Protein AF-A0A812V8E9-F1 (afdb_monomer_lite)

Structure (mmCIF, N/CA/C/O backbone):
data_AF-A0A812V8E9-F1
#
_entry.id   AF-A0A812V8E9-F1
#
loop_
_atom_site.group_PDB
_atom_site.id
_atom_site.type_symbol
_atom_site.label_atom_id
_atom_site.label_alt_id
_atom_site.label_comp_id
_atom_site.label_asym_id
_atom_site.label_entity_id
_atom_site.label_seq_id
_atom_site.pdbx_PDB_ins_code
_atom_site.Cartn_x
_atom_site.Cartn_y
_atom_site.Cartn_z
_atom_site.occupancy
_atom_site.B_iso_or_equiv
_atom_site.auth_seq_id
_atom_site.auth_comp_id
_atom_site.auth_asym_id
_atom_site.auth_atom_id
_atom_site.pdbx_PDB_model_num
ATOM 1 N N . MET A 1 1 ? -27.618 8.546 18.108 1.00 63.34 1 MET A N 1
ATOM 2 C CA . MET A 1 1 ? -27.050 9.591 17.229 1.00 63.34 1 MET A CA 1
ATOM 3 C C . MET A 1 1 ? -26.218 8.910 16.150 1.00 63.34 1 MET A C 1
ATOM 5 O O . MET A 1 1 ? -25.397 8.075 16.500 1.00 63.34 1 MET A O 1
ATOM 9 N N . ASP A 1 2 ? -26.454 9.191 14.865 1.00 83.31 2 ASP A N 1
ATOM 10 C CA . ASP A 1 2 ? -25.674 8.595 13.764 1.00 83.31 2 ASP A CA 1
ATOM 11 C C . ASP A 1 2 ? -24.481 9.505 13.424 1.00 83.31 2 ASP A C 1
ATOM 13 O O . ASP A 1 2 ? -24.591 10.421 12.607 1.00 83.31 2 ASP A O 1
ATOM 17 N N . VAL A 1 3 ? -23.355 9.278 14.112 1.00 84.81 3 VAL A N 1
ATOM 18 C CA . VAL A 1 3 ? -22.110 10.052 13.945 1.00 84.81 3 VAL A CA 1
ATOM 19 C C . VAL A 1 3 ? -21.632 10.001 12.493 1.00 84.81 3 VAL A C 1
ATOM 21 O O . VAL A 1 3 ? -21.230 11.023 11.949 1.00 84.81 3 VAL A O 1
ATOM 24 N N . ALA A 1 4 ? -21.736 8.847 11.828 1.00 86.62 4 ALA A N 1
ATOM 25 C CA . ALA A 1 4 ? -21.280 8.679 10.451 1.00 86.62 4 ALA A CA 1
ATOM 26 C C . ALA A 1 4 ? -22.070 9.561 9.471 1.00 86.62 4 ALA A C 1
ATOM 28 O O . ALA A 1 4 ? -21.482 10.211 8.605 1.00 86.62 4 ALA A O 1
ATOM 29 N N . ARG A 1 5 ? -23.401 9.643 9.623 1.00 89.25 5 ARG A N 1
ATOM 30 C CA . ARG A 1 5 ? -24.216 10.579 8.827 1.00 89.25 5 ARG A CA 1
ATOM 31 C C . ARG A 1 5 ? -23.863 12.032 9.105 1.00 89.25 5 ARG A C 1
ATOM 33 O O . ARG A 1 5 ? -23.866 12.823 8.165 1.00 89.25 5 ARG A O 1
ATOM 40 N N . LEU A 1 6 ? -23.592 12.383 10.362 1.00 88.62 6 LEU A N 1
ATOM 41 C CA . LEU A 1 6 ? -23.233 13.751 10.721 1.00 88.62 6 LEU A CA 1
ATOM 42 C C . LEU A 1 6 ? -21.882 14.142 10.120 1.00 88.62 6 LEU A C 1
ATOM 44 O O . LEU A 1 6 ? -21.812 15.174 9.465 1.00 88.62 6 LEU A O 1
ATOM 48 N N . VAL A 1 7 ? -20.870 13.275 10.231 1.00 88.69 7 VAL A N 1
ATOM 49 C CA . VAL A 1 7 ? -19.548 13.458 9.610 1.00 88.69 7 VAL A CA 1
ATOM 50 C C . VAL A 1 7 ? -19.675 13.712 8.106 1.00 88.69 7 VAL A C 1
ATOM 52 O O . VAL A 1 7 ? -19.060 14.636 7.591 1.00 88.69 7 VAL A O 1
ATOM 55 N N . ARG A 1 8 ? -20.530 12.959 7.399 1.00 89.88 8 ARG A N 1
ATOM 56 C CA . ARG A 1 8 ? -20.743 13.143 5.949 1.00 89.88 8 ARG A CA 1
ATOM 57 C C . ARG A 1 8 ? -21.453 14.439 5.580 1.00 89.88 8 ARG A C 1
ATOM 59 O O . ARG A 1 8 ? -21.214 14.964 4.500 1.00 89.88 8 ARG A O 1
ATOM 66 N N . ARG A 1 9 ? -22.407 14.883 6.402 1.00 91.94 9 ARG A N 1
ATOM 67 C CA . ARG A 1 9 ? -23.291 16.014 6.071 1.00 91.94 9 ARG A CA 1
ATOM 68 C C . ARG A 1 9 ? -22.755 17.353 6.551 1.00 91.94 9 ARG A C 1
ATOM 70 O O . ARG A 1 9 ? -22.964 18.348 5.872 1.00 91.94 9 ARG A O 1
ATOM 77 N N . SER A 1 10 ? -22.144 17.377 7.730 1.00 90.88 10 SER A N 1
ATOM 78 C CA . SER A 1 10 ? -21.613 18.583 8.357 1.00 90.88 10 SER A CA 1
ATOM 79 C C . SER A 1 10 ? -20.397 18.214 9.214 1.00 90.88 10 SER A C 1
ATOM 81 O O . SER A 1 10 ? -20.550 17.969 10.416 1.00 90.88 10 SER A O 1
ATOM 83 N N . PRO A 1 11 ? -19.198 18.115 8.610 1.00 88.94 11 PRO A N 1
ATOM 84 C CA . PRO A 1 11 ? -17.994 17.680 9.314 1.00 88.94 11 PRO A CA 1
ATOM 85 C C . PRO A 1 11 ? -17.648 18.598 10.496 1.00 88.94 11 PRO A C 1
ATOM 87 O O . PRO A 1 11 ? -17.374 18.108 11.588 1.00 88.94 11 PRO A O 1
ATOM 90 N N . GLU A 1 12 ? -17.773 19.916 10.332 1.00 88.38 12 GLU A N 1
ATOM 91 C CA . GLU A 1 12 ? -17.529 20.892 11.404 1.00 88.38 12 GLU A CA 1
ATOM 92 C C . GLU A 1 12 ? -18.493 20.705 12.583 1.00 88.38 12 GLU A C 1
ATOM 94 O O . GLU A 1 12 ? -18.075 20.644 13.739 1.00 88.38 12 GLU A O 1
ATOM 99 N N . SER A 1 13 ? -19.791 20.527 12.304 1.00 87.31 13 SER A N 1
ATOM 100 C CA . SER A 1 13 ? -20.772 20.246 13.357 1.00 87.31 13 SER A CA 1
ATOM 101 C C . SER A 1 13 ? -20.534 18.888 14.013 1.00 87.31 13 SER A C 1
ATOM 103 O O . SER A 1 13 ? -20.817 18.736 15.197 1.00 87.31 13 SER A O 1
ATOM 105 N N . ALA A 1 14 ? -20.025 17.900 13.270 1.00 85.50 14 ALA A N 1
ATOM 106 C CA . ALA A 1 14 ? -19.661 16.602 13.824 1.00 85.50 14 ALA A CA 1
ATOM 107 C C . ALA A 1 14 ? -18.515 16.731 14.829 1.00 85.50 14 ALA A C 1
ATOM 109 O O . ALA A 1 14 ? -18.625 16.181 15.920 1.00 85.50 14 ALA A O 1
ATOM 110 N N . VAL A 1 15 ? -17.470 17.492 14.492 1.00 85.12 15 VAL A N 1
ATOM 111 C CA . VAL A 1 15 ? -16.346 17.786 15.396 1.00 85.12 15 VAL A CA 1
ATOM 112 C C . VAL A 1 15 ? -16.842 18.501 16.635 1.00 85.12 15 VAL A C 1
ATOM 114 O O . VAL A 1 15 ? -16.648 17.995 17.734 1.00 85.12 15 VAL A O 1
ATOM 117 N N . MET A 1 16 ? -17.568 19.610 16.465 1.00 84.25 16 MET A N 1
ATOM 118 C CA . MET A 1 16 ? -18.100 20.361 17.600 1.00 84.25 16 MET A CA 1
ATOM 119 C C . MET A 1 16 ? -18.972 19.485 18.494 1.00 84.25 16 MET A C 1
ATOM 121 O O . MET A 1 16 ? -18.850 19.555 19.707 1.00 84.25 16 MET A O 1
ATOM 125 N N . LEU A 1 17 ? -19.834 18.643 17.923 1.00 82.88 17 LEU A N 1
ATOM 126 C CA . LEU A 1 17 ? -20.728 17.798 18.704 1.00 82.88 17 LEU A CA 1
ATOM 127 C C . LEU A 1 17 ? -19.991 16.651 19.403 1.00 82.88 17 LEU A C 1
ATOM 129 O O . LEU A 1 17 ? -20.323 16.346 20.542 1.00 82.88 17 LEU A O 1
ATOM 133 N N . VAL A 1 18 ? -19.006 16.023 18.754 1.00 80.69 18 VAL A N 1
ATOM 134 C CA . VAL A 1 18 ? -18.171 14.978 19.369 1.00 80.69 18 VAL A CA 1
ATOM 135 C C . VAL A 1 18 ? -17.321 15.573 20.490 1.00 80.69 18 VAL A C 1
ATOM 137 O O . VAL A 1 18 ? -17.255 14.997 21.573 1.00 80.69 18 VAL A O 1
ATOM 140 N N . ASP A 1 19 ? -16.741 16.749 20.272 1.00 80.00 19 ASP A N 1
ATOM 141 C CA . ASP A 1 19 ? -15.950 17.451 21.277 1.00 80.00 19 ASP A CA 1
ATOM 142 C C . ASP A 1 19 ? -16.846 17.970 22.419 1.00 80.00 19 ASP A C 1
ATOM 144 O O . ASP A 1 19 ? -16.492 17.836 23.586 1.00 80.00 19 ASP A O 1
ATOM 148 N N . MET A 1 20 ? -18.052 18.477 22.140 1.00 72.62 20 MET A N 1
ATOM 149 C CA . MET A 1 20 ? -19.024 18.879 23.174 1.00 72.62 20 MET A CA 1
ATOM 150 C C . MET A 1 20 ? -19.599 17.691 23.945 1.00 72.62 20 MET A C 1
ATOM 152 O O . MET A 1 20 ? -19.897 17.818 25.131 1.00 72.62 20 MET A O 1
ATOM 156 N N . ALA A 1 21 ? -19.748 16.534 23.297 1.00 67.69 21 ALA A N 1
ATOM 157 C CA . ALA A 1 21 ? -20.174 15.308 23.958 1.00 67.69 21 ALA A CA 1
ATOM 158 C C . ALA A 1 21 ? -19.106 14.787 24.934 1.00 67.69 21 ALA A C 1
ATOM 160 O O . ALA A 1 21 ? -19.424 13.954 25.786 1.00 67.69 21 ALA A O 1
ATOM 161 N N . THR A 1 22 ? -17.859 15.276 24.859 1.00 63.03 22 THR A N 1
ATOM 162 C CA . THR A 1 22 ? -16.827 14.999 25.868 1.00 63.03 22 THR A CA 1
ATOM 163 C C . THR A 1 22 ? -17.084 15.809 27.137 1.00 63.03 22 THR A C 1
ATOM 165 O O . THR A 1 22 ? -16.522 16.877 27.385 1.00 63.03 22 THR A O 1
ATOM 168 N N . VAL A 1 23 ? -17.982 15.292 27.972 1.00 55.22 23 VAL A N 1
ATOM 169 C CA . VAL A 1 23 ? -18.299 15.887 29.270 1.00 55.22 23 VAL A CA 1
ATOM 170 C C . VAL A 1 23 ? -17.230 15.479 30.295 1.00 55.22 23 VAL A C 1
ATOM 172 O O . VAL A 1 23 ? -16.597 14.422 30.198 1.00 55.22 23 VAL A O 1
ATOM 175 N N . LYS A 1 24 ? -16.999 16.329 31.303 1.00 48.50 24 LYS A N 1
ATOM 176 C CA . LYS A 1 24 ? -16.301 15.909 32.526 1.00 48.50 24 LYS A CA 1
ATOM 177 C C . LYS A 1 24 ? -17.109 14.751 33.121 1.00 48.50 24 LYS A C 1
ATOM 179 O O . LYS A 1 24 ? -18.321 14.893 33.259 1.00 48.50 24 LYS A O 1
ATOM 184 N N . ALA A 1 25 ? -16.478 13.617 33.418 1.00 44.97 25 ALA A N 1
ATOM 185 C CA . ALA A 1 25 ? -17.204 12.475 33.967 1.00 44.97 25 ALA A CA 1
ATOM 186 C C . ALA A 1 25 ? -17.942 12.906 35.247 1.00 44.97 25 ALA A C 1
ATOM 188 O O . ALA A 1 25 ? -17.317 13.404 36.183 1.00 44.97 25 ALA A O 1
ATOM 189 N N . VAL A 1 26 ? -19.265 12.748 35.265 1.00 39.19 26 VAL A N 1
ATOM 190 C CA . VAL A 1 26 ? -20.083 12.841 36.477 1.00 39.19 26 VAL A CA 1
ATOM 191 C C . VAL A 1 26 ? -20.577 11.428 36.713 1.00 39.19 26 VAL A C 1
ATOM 193 O O . VAL A 1 26 ? -21.460 10.971 35.993 1.00 39.19 26 VAL A O 1
ATOM 196 N N . ALA A 1 27 ? -19.962 10.704 37.644 1.00 42.22 27 ALA A N 1
ATOM 197 C CA . ALA A 1 27 ? -20.507 9.413 38.031 1.00 42.22 27 ALA A CA 1
ATOM 198 C C . ALA A 1 27 ? -21.563 9.623 39.110 1.00 42.22 27 ALA A C 1
ATOM 200 O O . ALA A 1 27 ? -21.378 10.403 40.045 1.00 42.22 27 ALA A O 1
ATOM 201 N N . THR A 1 28 ? -22.683 8.942 38.935 1.00 37.81 28 THR A N 1
ATOM 202 C CA . THR A 1 28 ? -23.838 8.992 39.829 1.00 37.81 28 THR A CA 1
ATOM 203 C C . THR A 1 28 ? -23.877 7.823 40.806 1.00 37.81 28 THR A C 1
ATOM 205 O O . THR A 1 28 ? -24.703 7.851 41.712 1.00 37.81 28 THR A O 1
ATOM 208 N N . ASP A 1 29 ? -22.995 6.831 40.644 1.00 40.88 29 ASP A N 1
ATOM 209 C CA . ASP A 1 29 ? -22.978 5.605 41.439 1.00 40.88 29 ASP A CA 1
ATOM 210 C C . ASP A 1 29 ? -21.605 5.398 42.098 1.00 40.88 29 ASP A C 1
ATOM 212 O O . ASP A 1 29 ? -20.572 5.358 41.426 1.00 40.88 29 ASP A O 1
ATOM 216 N N . ALA A 1 30 ? -21.594 5.360 43.430 1.00 36.62 30 ALA A N 1
ATOM 217 C CA . ALA A 1 30 ? -20.398 5.518 44.261 1.00 36.62 30 ALA A CA 1
ATOM 218 C C . ALA A 1 30 ? -19.662 4.201 44.556 1.00 36.62 30 ALA A C 1
ATOM 220 O O . ALA A 1 30 ? -18.592 4.228 45.160 1.00 36.62 30 ALA A O 1
ATOM 221 N N . GLU A 1 31 ? -20.218 3.055 44.159 1.00 41.38 31 GLU A N 1
ATOM 222 C CA . GLU A 1 31 ? -19.746 1.757 44.653 1.00 41.38 31 GLU A CA 1
ATOM 223 C C . GLU A 1 31 ? -18.890 0.955 43.654 1.00 41.38 31 GLU A C 1
ATOM 225 O O . GLU A 1 31 ? -18.261 -0.010 44.080 1.00 41.38 31 GLU A O 1
ATOM 230 N N . TRP A 1 32 ? -18.823 1.315 42.359 1.00 39.91 32 TRP A N 1
ATOM 231 C CA . TRP A 1 32 ? -18.317 0.362 41.348 1.00 39.91 32 TRP A CA 1
ATOM 232 C C . TRP A 1 32 ? -17.122 0.780 40.473 1.00 39.91 32 TRP A C 1
ATOM 234 O O . TRP A 1 32 ? -16.330 -0.104 40.150 1.00 39.91 32 TRP A O 1
ATOM 244 N N . HIS A 1 33 ? -16.876 2.056 40.128 1.00 46.44 33 HIS A N 1
ATOM 245 C CA . HIS A 1 33 ? -15.739 2.390 39.239 1.00 46.44 33 HIS A CA 1
ATOM 246 C C . HIS A 1 33 ? -15.081 3.764 39.491 1.00 46.44 33 HIS A C 1
ATOM 248 O O . HIS A 1 33 ? -15.672 4.796 39.170 1.00 46.44 33 HIS A O 1
ATOM 254 N N . PRO A 1 34 ? -13.819 3.820 39.965 1.00 48.03 34 PRO A N 1
ATOM 255 C CA . PRO A 1 34 ? -13.110 5.076 40.164 1.00 48.03 34 PRO A CA 1
ATOM 256 C C . PRO A 1 34 ? -12.458 5.544 38.861 1.00 48.03 34 PRO A C 1
ATOM 258 O O . PRO A 1 34 ? -11.395 5.069 38.457 1.00 48.03 34 PRO A O 1
ATOM 261 N N . LEU A 1 35 ? -13.078 6.512 38.195 1.00 49.03 35 LEU A N 1
ATOM 262 C CA . LEU A 1 35 ? -12.404 7.277 37.153 1.00 49.03 35 LEU A CA 1
ATOM 263 C C . LEU A 1 35 ? -11.743 8.491 37.808 1.00 49.03 35 LEU A C 1
ATOM 265 O O . LEU A 1 35 ? -12.459 9.345 38.332 1.00 49.03 35 LEU A O 1
ATOM 269 N N . PRO A 1 36 ? -10.401 8.590 37.822 1.00 48.72 36 PRO A N 1
ATOM 270 C CA . PRO A 1 36 ? -9.746 9.747 38.409 1.00 48.72 36 PRO A CA 1
ATOM 271 C C . PRO A 1 36 ? -10.175 11.006 37.657 1.00 48.72 36 PRO A C 1
ATOM 273 O O . PRO A 1 36 ? -10.286 10.994 36.437 1.00 48.72 36 PRO A O 1
ATOM 276 N N . GLN A 1 37 ? -10.447 12.087 38.383 1.00 50.69 37 GLN A N 1
ATOM 277 C CA . GLN A 1 37 ? -10.877 13.355 37.787 1.00 50.69 37 GLN A CA 1
ATOM 278 C C . GLN A 1 37 ? -9.680 14.158 37.251 1.00 50.69 37 GLN A C 1
ATOM 280 O O . GLN A 1 37 ? -9.794 14.897 36.268 1.00 50.69 37 GLN A O 1
ATOM 285 N N . ARG A 1 38 ? -8.526 13.976 37.898 1.00 48.34 38 ARG A N 1
ATOM 286 C CA . ARG A 1 38 ? -7.250 14.605 37.580 1.00 48.34 38 ARG A CA 1
ATOM 287 C C . ARG A 1 38 ? -6.121 13.630 37.893 1.00 48.34 38 ARG A C 1
ATOM 289 O O . ARG A 1 38 ? -6.117 13.017 38.962 1.00 48.34 38 ARG A O 1
ATOM 296 N N . VAL A 1 39 ? -5.175 13.498 36.971 1.00 54.28 39 VAL A N 1
ATOM 297 C CA . VAL A 1 39 ? -3.925 12.765 37.199 1.00 54.28 39 VAL A CA 1
ATOM 298 C C . VAL A 1 39 ? -2.798 13.780 37.176 1.00 54.28 39 VAL A C 1
ATOM 300 O O . VAL A 1 39 ? -2.614 14.473 36.177 1.00 54.28 39 VAL A O 1
ATOM 303 N N . SER A 1 40 ? -2.076 13.888 38.287 1.00 49.56 40 SER A N 1
ATOM 304 C CA . SER A 1 40 ? -0.909 14.756 38.391 1.00 49.56 40 SER A CA 1
ATOM 305 C C . SER A 1 40 ? 0.355 13.904 38.434 1.00 49.56 40 SER A C 1
ATOM 307 O O . SER A 1 40 ? 0.480 12.961 39.221 1.00 49.56 40 SER A O 1
ATOM 309 N N . PHE A 1 41 ? 1.290 14.209 37.542 1.00 50.16 41 PHE A N 1
ATOM 310 C CA . PHE A 1 41 ? 2.558 13.498 37.442 1.00 50.16 41 PHE A CA 1
ATOM 311 C C . PHE A 1 41 ? 3.631 14.294 38.185 1.00 50.16 41 PHE A C 1
ATOM 313 O O . PHE A 1 41 ? 4.013 15.387 37.759 1.00 50.16 41 PHE A O 1
ATOM 320 N N . GLN A 1 42 ? 4.120 13.757 39.308 1.00 49.69 42 GLN A N 1
ATOM 321 C CA . GLN A 1 42 ? 5.237 14.351 40.043 1.00 49.69 42 GLN A CA 1
ATOM 322 C C . GLN A 1 42 ? 6.519 13.541 39.848 1.00 49.69 42 GLN A C 1
ATOM 324 O O . GLN A 1 42 ? 6.593 12.351 40.168 1.00 49.69 42 GLN A O 1
ATOM 329 N N . GLN A 1 43 ? 7.559 14.219 39.362 1.00 45.19 43 GLN A N 1
ATOM 330 C CA . GLN A 1 43 ? 8.912 13.682 39.281 1.00 45.19 43 GLN A CA 1
ATOM 331 C C . GLN A 1 43 ? 9.637 13.961 40.606 1.00 45.19 43 GLN A C 1
ATOM 333 O O . GLN A 1 43 ? 9.932 15.111 40.936 1.00 45.19 43 GLN A O 1
ATOM 338 N N . ARG A 1 44 ? 9.922 12.921 41.400 1.00 45.97 44 ARG A N 1
ATOM 339 C CA . ARG A 1 44 ? 10.773 13.062 42.593 1.00 45.97 44 ARG A CA 1
ATOM 340 C C . ARG A 1 44 ? 12.242 13.055 42.172 1.00 45.97 44 ARG A C 1
ATOM 342 O O . ARG A 1 44 ? 12.706 12.099 41.565 1.00 45.97 44 ARG A O 1
ATOM 349 N N . TRP A 1 45 ? 12.985 14.091 42.561 1.00 48.91 45 TRP A N 1
ATOM 350 C CA . TRP A 1 45 ? 14.383 14.324 42.165 1.00 48.91 45 TRP A CA 1
ATOM 351 C C . TRP A 1 45 ? 15.395 13.221 42.536 1.00 48.91 45 TRP A C 1
ATOM 353 O O . TRP A 1 45 ? 16.503 13.244 42.017 1.00 48.91 45 TRP A O 1
ATOM 363 N N . ASN A 1 46 ? 15.038 12.235 43.371 1.00 46.69 46 ASN A N 1
ATOM 364 C CA . ASN A 1 46 ? 16.003 11.260 43.903 1.00 46.69 46 ASN A CA 1
ATOM 365 C C . ASN A 1 46 ? 15.780 9.793 43.479 1.00 46.69 46 ASN A C 1
ATOM 367 O O . ASN A 1 46 ? 16.496 8.918 43.961 1.00 46.69 46 ASN A O 1
ATOM 371 N N . SER A 1 47 ? 14.840 9.483 42.581 1.00 43.00 47 SER A N 1
ATOM 372 C CA . SER A 1 47 ? 14.641 8.107 42.090 1.00 43.00 47 SER A CA 1
ATOM 373 C C . SER A 1 47 ? 13.822 8.075 40.799 1.00 43.00 47 SER A C 1
ATOM 375 O O . SER A 1 47 ? 12.899 8.868 40.651 1.00 43.00 47 SER A O 1
ATOM 377 N N . VAL A 1 48 ? 14.108 7.118 39.908 1.00 46.41 48 VAL A N 1
ATOM 378 C CA . VAL A 1 48 ? 13.421 6.827 38.623 1.00 46.41 48 VAL A CA 1
ATOM 379 C C . VAL A 1 48 ? 11.987 6.288 38.835 1.00 46.41 48 VAL A C 1
ATOM 381 O O . VAL A 1 48 ? 11.563 5.320 38.220 1.00 46.41 48 VAL A O 1
ATOM 384 N N . GLN A 1 49 ? 11.236 6.858 39.774 1.00 42.59 49 GLN A N 1
ATOM 385 C CA . GLN A 1 49 ? 9.850 6.502 40.062 1.00 42.59 49 GLN A CA 1
ATOM 386 C C . GLN A 1 49 ? 8.996 7.764 39.959 1.00 42.59 49 GLN A C 1
ATOM 388 O O . GLN A 1 49 ? 9.100 8.668 40.790 1.00 42.59 49 GLN A O 1
ATOM 393 N N . SER A 1 50 ? 8.141 7.828 38.935 1.00 43.59 50 SER A N 1
ATOM 394 C CA . SER A 1 50 ? 7.030 8.780 38.913 1.00 43.59 50 SER A CA 1
ATOM 395 C C . SER A 1 50 ? 5.971 8.314 39.895 1.00 43.59 50 SER A C 1
ATOM 397 O O . SER A 1 50 ? 5.512 7.172 39.815 1.00 43.59 50 SER A O 1
ATOM 399 N N . ILE A 1 51 ? 5.537 9.208 40.772 1.00 46.53 51 ILE A N 1
ATOM 400 C CA . ILE A 1 51 ? 4.335 8.986 41.568 1.00 46.53 51 ILE A CA 1
ATOM 401 C C . ILE A 1 51 ? 3.192 9.633 40.785 1.00 46.53 51 ILE A C 1
ATOM 403 O O . ILE A 1 51 ? 3.246 10.826 40.478 1.00 46.53 51 ILE A O 1
ATOM 407 N N . SER A 1 52 ? 2.193 8.832 40.411 1.00 44.84 52 SER A N 1
ATOM 408 C CA . SER A 1 52 ? 0.929 9.351 39.883 1.00 44.84 52 SER A CA 1
ATOM 409 C C . SER A 1 52 ? 0.062 9.707 41.082 1.00 44.84 52 SER A C 1
ATOM 411 O O . SER A 1 52 ? -0.299 8.827 41.860 1.00 44.84 52 SER A O 1
ATOM 413 N N . LEU A 1 53 ? -0.210 10.994 41.275 1.00 46.66 53 LEU A N 1
ATOM 414 C CA . LEU A 1 53 ? -1.074 11.477 42.345 1.00 46.66 53 LEU A CA 1
ATOM 415 C C . LEU A 1 53 ? -2.466 11.719 41.763 1.00 46.66 53 LEU A C 1
ATOM 417 O O . LEU A 1 53 ? -2.632 12.499 40.819 1.00 46.66 53 LEU A O 1
ATOM 421 N N . TYR A 1 54 ? -3.452 11.035 42.332 1.00 49.53 54 TYR A N 1
ATOM 422 C CA . TYR A 1 54 ? -4.853 11.151 41.953 1.00 49.53 54 TYR A CA 1
ATOM 423 C C . TYR A 1 54 ? -5.547 12.109 42.916 1.00 49.53 54 TYR A C 1
ATOM 425 O O . TYR A 1 54 ? -5.499 11.915 44.128 1.00 49.53 54 TYR A O 1
ATOM 433 N N . GLU A 1 55 ? -6.192 13.146 42.387 1.00 44.69 55 GLU A N 1
ATOM 434 C CA . GLU A 1 55 ? -7.098 13.966 43.192 1.00 44.69 55 GLU A CA 1
ATOM 435 C C . GLU A 1 55 ? -8.455 13.252 43.227 1.00 44.69 55 GLU A C 1
ATOM 437 O O . GLU A 1 55 ? -9.188 13.224 42.234 1.00 44.69 55 GLU A O 1
ATOM 442 N N . THR A 1 56 ? -8.751 12.595 44.350 1.00 44.72 56 THR A N 1
ATOM 443 C CA . THR A 1 56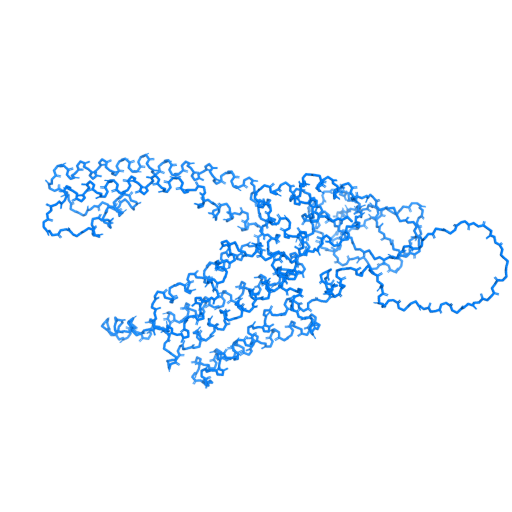 ? -10.046 11.955 44.602 1.00 44.72 56 THR A CA 1
ATOM 444 C C . THR A 1 56 ? -11.088 13.018 44.927 1.00 44.72 56 THR A C 1
ATOM 446 O O . THR A 1 56 ? -10.874 13.876 45.786 1.00 44.72 56 THR A O 1
ATOM 449 N N . ASP A 1 57 ? -12.224 12.965 44.239 1.00 37.69 57 ASP A N 1
ATOM 450 C CA . ASP A 1 57 ? -13.333 13.888 44.457 1.00 37.69 57 ASP A CA 1
ATOM 451 C C . ASP A 1 57 ? -13.943 13.664 45.861 1.00 37.69 57 ASP A C 1
ATOM 453 O O . ASP A 1 57 ? -14.017 12.538 46.353 1.00 37.69 57 ASP A O 1
ATOM 457 N N . LYS A 1 58 ? -14.374 14.736 46.537 1.00 39.97 58 LYS A N 1
ATOM 458 C CA . LYS A 1 58 ? -14.757 14.732 47.969 1.00 39.97 58 LYS A CA 1
ATOM 459 C C . LYS A 1 58 ? -16.011 13.906 48.289 1.00 39.97 58 LYS A C 1
ATOM 461 O O . LYS A 1 58 ? -16.346 13.741 49.458 1.00 39.97 58 LYS A O 1
ATOM 466 N N . TYR A 1 59 ? -16.701 13.417 47.264 1.00 37.53 59 TYR A N 1
ATOM 467 C CA . TYR A 1 59 ? -17.931 12.626 47.361 1.00 37.53 59 TYR A CA 1
ATOM 468 C C . TYR A 1 59 ? -17.716 11.125 47.138 1.00 37.53 59 TYR A C 1
ATOM 470 O O . TYR A 1 59 ? -18.684 10.380 47.022 1.00 37.53 59 TYR A O 1
ATOM 478 N N . TRP A 1 60 ? -16.461 10.686 47.069 1.00 39.28 60 TRP A N 1
ATOM 479 C CA . TRP A 1 60 ? -16.094 9.333 46.677 1.00 39.28 60 TRP A CA 1
ATOM 480 C C . TRP A 1 60 ? -15.285 8.662 47.783 1.00 39.28 60 TRP A C 1
ATOM 482 O O . TRP A 1 60 ? -14.335 9.245 48.305 1.00 39.28 60 TRP A O 1
ATOM 492 N N . VAL A 1 61 ? -15.648 7.428 48.135 1.00 35.25 61 VAL A N 1
ATOM 493 C CA . VAL A 1 61 ? -14.843 6.577 49.018 1.00 35.25 61 VAL A CA 1
ATOM 494 C C . VAL A 1 61 ? -14.055 5.626 48.127 1.00 35.25 61 VAL A C 1
ATOM 496 O O . VAL A 1 61 ? -14.631 4.887 47.335 1.00 35.25 61 VAL A O 1
ATOM 499 N N . PHE A 1 62 ? -12.732 5.695 48.220 1.00 37.31 62 PHE A N 1
ATOM 500 C CA . PHE A 1 62 ? -11.800 4.951 47.381 1.00 37.31 62 PHE A CA 1
ATOM 501 C C . PHE A 1 62 ? -11.024 3.961 48.250 1.00 37.31 62 PHE A C 1
ATOM 503 O O . PHE A 1 62 ? -10.405 4.371 49.232 1.00 37.31 62 PHE A O 1
ATOM 510 N N . ASP A 1 63 ? -11.061 2.671 47.911 1.00 40.75 63 ASP A N 1
ATOM 511 C CA . ASP A 1 63 ? -10.247 1.662 48.592 1.00 40.75 63 ASP A CA 1
ATOM 512 C C . ASP A 1 63 ? -8.885 1.524 47.896 1.00 40.75 63 ASP A C 1
ATOM 514 O O . ASP A 1 63 ? -8.748 0.880 46.855 1.00 40.75 63 ASP A O 1
ATOM 518 N N . GLU A 1 64 ? -7.863 2.157 48.477 1.00 40.38 64 GLU A N 1
ATOM 519 C CA . GLU A 1 64 ? -6.485 2.130 47.973 1.00 40.38 64 GLU A CA 1
ATOM 520 C C . GLU A 1 64 ? -5.861 0.721 47.979 1.00 40.38 64 GLU A C 1
ATOM 522 O O . GLU A 1 64 ? -4.891 0.486 47.259 1.00 40.38 64 GLU A O 1
ATOM 527 N N . HIS A 1 65 ? -6.396 -0.233 48.754 1.00 41.12 65 HIS A N 1
ATOM 528 C CA . HIS A 1 65 ? -5.753 -1.536 48.968 1.00 41.12 65 HIS A CA 1
ATOM 529 C C . HIS A 1 65 ? -5.938 -2.521 47.804 1.00 41.12 65 HIS A C 1
ATOM 531 O O . HIS A 1 65 ? -5.156 -3.464 47.682 1.00 41.12 65 HIS A O 1
ATOM 537 N N . PHE A 1 66 ? -6.934 -2.308 46.938 1.00 38.56 66 PHE A N 1
ATOM 538 C CA . PHE A 1 66 ? -7.248 -3.196 45.806 1.00 38.56 66 PHE A CA 1
ATOM 539 C C . PHE A 1 66 ? -6.876 -2.613 44.440 1.00 38.56 66 PHE A C 1
ATOM 541 O O . PHE A 1 66 ? -7.191 -3.194 43.399 1.00 38.56 66 PHE A O 1
ATOM 548 N N . LEU A 1 67 ? -6.203 -1.464 44.423 1.00 40.19 67 LEU A N 1
ATOM 549 C CA . LEU A 1 67 ? -5.904 -0.770 43.187 1.00 40.19 67 LEU A CA 1
ATOM 550 C C . LEU A 1 67 ? -4.642 -1.329 42.513 1.00 40.19 67 LEU A C 1
ATOM 552 O O . LEU A 1 67 ? -3.520 -0.919 42.806 1.00 40.19 67 LEU A O 1
ATOM 556 N N . GLU A 1 68 ? -4.819 -2.194 41.516 1.00 41.81 68 GLU A N 1
ATOM 557 C CA . GLU A 1 68 ? -3.827 -2.296 40.446 1.00 41.81 68 GLU A CA 1
ATOM 558 C C . GLU A 1 68 ? -4.002 -1.089 39.519 1.00 41.81 68 GLU A C 1
ATOM 560 O O . GLU A 1 68 ? -4.985 -0.977 38.781 1.00 41.81 68 GLU A O 1
ATOM 565 N N . HIS A 1 69 ? -3.052 -0.150 39.554 1.00 42.72 69 HIS A N 1
ATOM 566 C CA . HIS A 1 69 ? -3.012 0.924 38.564 1.00 42.72 69 HIS A CA 1
ATOM 567 C C . HIS A 1 69 ? -3.020 0.313 37.149 1.00 42.72 69 HIS A C 1
ATOM 569 O O . HIS A 1 69 ? -2.267 -0.633 36.896 1.00 42.72 69 HIS A O 1
ATOM 575 N N . PRO A 1 70 ? -3.812 0.854 36.203 1.00 44.72 70 PRO A N 1
ATOM 576 C CA . PRO A 1 70 ? -3.777 0.419 34.817 1.00 44.72 70 PRO A CA 1
ATOM 577 C C . PRO A 1 70 ? -2.339 0.307 34.300 1.00 44.72 70 PRO A C 1
ATOM 579 O O . PRO A 1 70 ? -1.567 1.262 34.372 1.00 44.72 70 PRO A O 1
ATOM 582 N N . SER A 1 71 ? -1.975 -0.853 33.750 1.00 45.38 71 SER A N 1
ATOM 583 C CA . SER A 1 71 ? -0.598 -1.197 33.344 1.00 45.38 71 SER A CA 1
ATOM 584 C C . SER A 1 71 ? 0.033 -0.262 32.301 1.00 45.38 71 SER A C 1
ATOM 586 O O . SER A 1 71 ? 1.214 -0.377 31.982 1.00 45.38 71 SER A O 1
ATOM 588 N N . TRP A 1 72 ? -0.736 0.668 31.737 1.00 45.38 72 TRP A N 1
ATOM 589 C CA . TRP A 1 72 ? -0.240 1.708 30.845 1.00 45.38 72 TRP A CA 1
ATOM 590 C C . TRP A 1 72 ? 0.280 2.953 31.582 1.00 45.38 72 TRP A C 1
ATOM 592 O O . TRP A 1 72 ? 1.068 3.684 30.990 1.00 45.38 72 TRP A O 1
ATOM 602 N N . HIS A 1 73 ? -0.058 3.173 32.860 1.00 43.72 73 HIS A N 1
ATOM 603 C CA . HIS A 1 73 ? 0.498 4.269 33.672 1.00 43.72 73 HIS A CA 1
ATOM 604 C C . HIS A 1 73 ? 2.025 4.186 33.806 1.00 43.72 73 HIS A C 1
ATOM 606 O O . HIS A 1 73 ? 2.696 5.209 33.884 1.00 43.72 73 HIS A O 1
ATOM 612 N N . SER A 1 74 ? 2.602 2.981 33.746 1.00 49.28 74 SER A N 1
ATOM 613 C CA . SER A 1 74 ? 4.056 2.785 33.734 1.00 49.28 74 SER A CA 1
ATOM 614 C C . SER A 1 74 ? 4.722 3.136 32.395 1.00 49.28 74 SER A C 1
ATOM 616 O O . SER A 1 74 ? 5.944 3.068 32.295 1.00 49.28 74 SER A O 1
ATOM 618 N N . LYS A 1 75 ? 3.949 3.443 31.342 1.00 41.28 75 LYS A N 1
ATOM 619 C CA . LYS A 1 75 ? 4.460 3.741 29.990 1.00 41.28 75 LYS A CA 1
ATOM 620 C C . LYS A 1 75 ? 4.648 5.234 29.725 1.00 41.28 75 LYS A C 1
ATOM 622 O O . LYS A 1 75 ? 5.129 5.578 28.650 1.00 41.28 75 LYS A O 1
ATOM 627 N N . ILE A 1 76 ? 4.274 6.105 30.663 1.00 46.69 76 ILE A N 1
ATOM 628 C CA . ILE A 1 76 ? 4.438 7.556 30.527 1.00 46.69 76 ILE A CA 1
ATOM 629 C C . ILE A 1 76 ? 5.916 7.886 30.795 1.00 46.69 76 ILE A C 1
ATOM 631 O O . ILE A 1 76 ? 6.389 7.670 31.914 1.00 46.69 76 ILE A O 1
ATOM 635 N N . PRO A 1 77 ? 6.683 8.333 29.782 1.00 44.44 77 PRO A N 1
ATOM 636 C CA . PRO A 1 77 ? 8.121 8.524 29.916 1.00 44.44 77 PRO A CA 1
ATOM 637 C C . PRO A 1 77 ? 8.434 9.639 30.922 1.00 44.44 77 PRO A C 1
ATOM 639 O O . PRO A 1 77 ? 7.926 10.752 30.824 1.00 44.44 77 PRO A O 1
ATOM 642 N N . HIS A 1 78 ? 9.320 9.343 31.877 1.00 46.75 78 HIS A N 1
ATOM 643 C CA . HIS A 1 78 ? 9.694 10.225 32.992 1.00 46.75 78 HIS A CA 1
ATOM 644 C C . HIS A 1 78 ? 10.338 11.566 32.600 1.00 46.75 78 HIS A C 1
ATOM 646 O O . HIS A 1 78 ? 10.559 12.392 33.481 1.00 46.75 78 HIS A O 1
ATOM 652 N N . ASN A 1 79 ? 10.680 11.777 31.327 1.00 46.16 79 ASN A N 1
ATOM 653 C CA . ASN A 1 79 ? 11.610 12.835 30.929 1.00 46.16 79 ASN A CA 1
ATOM 654 C C . ASN A 1 79 ? 10.954 14.082 30.316 1.00 46.16 79 ASN A C 1
ATOM 656 O O . ASN A 1 79 ? 11.603 15.123 30.317 1.00 46.16 79 ASN A O 1
ATOM 660 N N . ASP A 1 80 ? 9.696 14.016 29.864 1.00 45.34 80 ASP A N 1
ATOM 661 C CA . ASP A 1 80 ? 9.023 15.160 29.210 1.00 45.34 80 ASP A CA 1
ATOM 662 C C . ASP A 1 80 ? 8.000 15.869 30.106 1.00 45.34 80 ASP A C 1
ATOM 664 O O . ASP A 1 80 ? 7.433 16.899 29.739 1.00 45.34 80 ASP A O 1
ATOM 668 N N . VAL A 1 81 ? 7.776 15.351 31.313 1.00 46.03 81 VAL A N 1
ATOM 669 C CA . VAL A 1 81 ? 6.848 15.959 32.258 1.00 46.03 81 VAL A CA 1
ATOM 670 C C . VAL A 1 81 ? 7.603 16.954 33.131 1.00 46.03 81 VAL A C 1
ATOM 672 O O . VAL A 1 81 ? 8.154 16.602 34.172 1.00 46.03 81 VAL A O 1
ATOM 675 N N . GLY A 1 82 ? 7.627 18.220 32.705 1.00 49.09 82 GLY A N 1
ATOM 676 C CA . GLY A 1 82 ? 8.010 19.328 33.583 1.00 49.09 82 GLY A CA 1
ATOM 677 C C . GLY A 1 82 ? 7.227 19.284 34.904 1.00 49.09 82 GLY A C 1
ATOM 678 O O . GLY A 1 82 ? 6.141 18.707 34.954 1.00 49.09 82 GLY A O 1
ATOM 679 N N . MET A 1 83 ? 7.792 19.868 35.973 1.00 46.62 83 MET A N 1
ATOM 680 C CA . MET A 1 83 ? 7.211 19.927 37.329 1.00 46.62 83 MET A CA 1
ATOM 681 C C . MET A 1 83 ? 5.677 20.089 37.303 1.00 46.62 83 MET A C 1
ATOM 683 O O . MET A 1 83 ? 5.177 21.196 37.138 1.00 46.62 83 MET A O 1
ATOM 687 N N . GLY A 1 84 ? 4.954 18.978 37.488 1.00 48.91 84 GLY A N 1
ATOM 688 C CA . GLY A 1 84 ? 3.495 18.931 37.593 1.00 48.91 84 GLY A CA 1
ATOM 689 C C . GLY A 1 84 ? 2.746 19.150 36.276 1.00 48.91 84 GLY A C 1
ATOM 690 O O . GLY A 1 84 ? 2.168 20.212 36.070 1.00 48.91 84 GLY A O 1
ATOM 691 N N . SER A 1 85 ? 2.673 18.130 35.412 1.00 44.62 85 SER A N 1
ATOM 692 C CA . SER A 1 85 ? 1.600 18.096 34.404 1.00 44.62 85 SER A CA 1
ATOM 693 C C . SER A 1 85 ? 0.332 17.525 35.023 1.00 44.62 85 SER A C 1
ATOM 695 O O . SER A 1 85 ? 0.319 16.387 35.497 1.00 44.62 85 SER A O 1
ATOM 697 N N . ASP A 1 86 ? -0.718 18.339 35.011 1.00 51.31 86 ASP A N 1
ATOM 698 C CA . ASP A 1 86 ? -2.072 17.969 35.397 1.00 51.31 86 ASP A CA 1
ATOM 699 C C . ASP A 1 86 ? -2.887 17.601 34.161 1.00 51.31 86 ASP A C 1
ATOM 701 O O . ASP A 1 86 ? -3.177 18.452 33.319 1.00 51.31 86 ASP A O 1
ATOM 705 N N . ALA A 1 87 ? -3.293 16.338 34.063 1.00 53.88 87 ALA A N 1
ATOM 706 C CA . ALA A 1 87 ? -4.223 15.883 33.040 1.00 53.88 87 ALA A CA 1
ATOM 707 C C . ALA A 1 87 ? -5.647 15.874 33.611 1.00 53.88 87 ALA A C 1
ATOM 709 O O . ALA A 1 87 ? -5.923 15.193 34.600 1.00 53.88 87 ALA A O 1
ATOM 710 N N . ASN A 1 88 ? -6.556 16.628 32.988 1.00 51.56 88 ASN A N 1
ATOM 711 C CA . ASN A 1 88 ? -7.986 16.568 33.292 1.00 51.56 88 ASN A CA 1
ATOM 712 C C . ASN A 1 88 ? -8.629 15.422 32.517 1.00 51.56 88 ASN A C 1
ATOM 714 O O . ASN A 1 88 ? -8.539 15.370 31.293 1.00 51.56 88 ASN A O 1
ATOM 718 N N . VAL A 1 89 ? -9.345 14.555 33.220 1.00 56.47 89 VAL A N 1
ATOM 719 C CA . VAL A 1 89 ? -9.947 13.361 32.624 1.00 56.47 89 VAL A CA 1
ATOM 720 C C . VAL A 1 89 ? -11.363 13.686 32.179 1.00 56.47 89 VAL A C 1
ATOM 722 O O . VAL A 1 89 ? -12.215 14.076 32.982 1.00 56.47 89 VAL A O 1
ATOM 725 N N . ARG A 1 90 ? -11.630 13.542 30.882 1.00 52.72 90 ARG A N 1
ATOM 726 C CA . ARG A 1 90 ? -12.977 13.669 30.313 1.00 52.72 90 ARG A CA 1
ATOM 727 C C . ARG A 1 90 ? -13.410 12.317 29.778 1.00 52.72 90 ARG A C 1
ATOM 729 O O . ARG A 1 90 ? -12.618 11.622 29.149 1.00 52.72 90 ARG A O 1
ATOM 736 N N . VAL A 1 91 ? -14.664 11.948 30.022 1.00 56.84 91 VAL A N 1
ATOM 737 C CA . VAL A 1 91 ? -15.211 10.669 29.560 1.00 56.84 91 VAL A CA 1
ATOM 738 C C . VAL A 1 91 ? -16.402 10.951 28.670 1.00 56.84 91 VAL A C 1
ATOM 740 O O . VAL A 1 91 ? -17.358 11.613 29.059 1.00 56.84 91 VAL A O 1
ATOM 743 N N . CYS A 1 92 ? -16.313 10.451 27.445 1.00 61.69 92 CYS A N 1
ATOM 744 C CA . CYS A 1 92 ? -17.360 10.557 26.449 1.00 61.69 92 CYS A CA 1
ATOM 745 C C . CYS A 1 92 ? -17.794 9.157 26.043 1.00 61.69 92 CYS A C 1
ATOM 747 O O . CYS A 1 92 ? -16.992 8.393 25.502 1.00 61.69 92 CYS A O 1
ATOM 749 N N . HIS A 1 93 ? -19.064 8.828 26.262 1.00 67.94 93 HIS A N 1
ATOM 750 C CA . HIS A 1 93 ? -19.647 7.634 25.673 1.00 67.94 93 HIS A CA 1
ATOM 751 C C . HIS A 1 93 ? -20.227 7.984 24.297 1.00 67.94 93 HIS A C 1
ATOM 753 O O . HIS A 1 93 ? -21.374 8.416 24.175 1.00 67.94 93 HIS A O 1
ATOM 759 N N . VAL A 1 94 ? -19.420 7.801 23.247 1.00 74.12 94 VAL A N 1
ATOM 760 C CA . VAL A 1 94 ? -19.908 7.819 21.861 1.00 74.12 94 VAL A CA 1
ATOM 761 C C . VAL A 1 94 ? -20.069 6.373 21.396 1.00 74.12 94 VAL A C 1
ATOM 763 O O . VAL A 1 94 ? -19.075 5.738 21.021 1.00 74.12 94 VAL A O 1
ATOM 766 N N . PRO A 1 95 ? -21.295 5.819 21.403 1.00 74.31 95 PRO A N 1
ATOM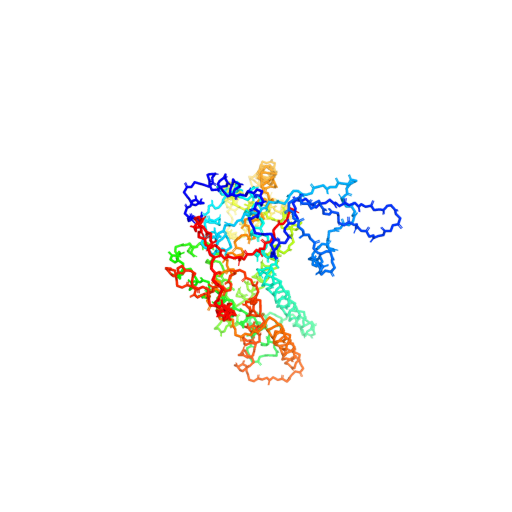 767 C CA . PRO A 1 95 ? -21.501 4.447 20.969 1.00 74.31 95 PRO A CA 1
ATOM 768 C C . PRO A 1 95 ? -21.065 4.296 19.509 1.00 74.31 95 PRO A C 1
ATOM 770 O O . PRO A 1 95 ? -21.376 5.139 18.666 1.00 74.31 95 PRO A O 1
ATOM 773 N N . ASN A 1 96 ? -20.368 3.200 19.201 1.00 81.25 96 ASN A N 1
ATOM 774 C CA . ASN A 1 96 ? -19.914 2.860 17.848 1.00 81.25 96 ASN A CA 1
ATOM 775 C C . ASN A 1 96 ? -18.991 3.902 17.184 1.00 81.25 96 ASN A C 1
ATOM 777 O O . ASN A 1 96 ? -18.935 3.971 15.951 1.00 81.25 96 ASN A O 1
ATOM 781 N N . ILE A 1 97 ? -18.248 4.698 17.964 1.00 87.56 97 ILE A N 1
ATOM 782 C CA . ILE A 1 97 ? -17.232 5.604 17.402 1.00 87.56 97 ILE A CA 1
ATOM 783 C C . ILE A 1 97 ? -16.149 4.833 16.635 1.00 87.56 97 ILE A C 1
ATOM 785 O O . ILE A 1 97 ? -15.737 5.244 15.552 1.00 87.56 97 ILE A O 1
ATOM 789 N N . VAL A 1 98 ? -15.770 3.655 17.139 1.00 91.44 98 VAL A N 1
ATOM 790 C CA . VAL A 1 98 ? -14.940 2.686 16.418 1.00 91.44 98 VAL A CA 1
ATOM 791 C C . VAL A 1 98 ? -15.847 1.779 15.593 1.00 91.44 98 VAL A C 1
ATOM 793 O O . VAL A 1 98 ? -16.200 0.678 16.006 1.00 91.44 98 VAL A O 1
ATOM 796 N N . SER A 1 99 ? -16.276 2.259 14.426 1.00 92.12 99 SER A N 1
ATOM 797 C CA . SER A 1 99 ? -17.082 1.465 13.494 1.00 92.12 99 SER A CA 1
ATOM 798 C C . SER A 1 99 ? -16.692 1.701 12.032 1.00 92.12 99 SER A C 1
ATOM 800 O O . SER A 1 99 ? -16.276 2.808 11.678 1.00 92.12 99 SER A O 1
ATOM 802 N N . PRO A 1 100 ? -16.883 0.702 11.142 1.00 93.75 100 PRO A N 1
ATOM 803 C CA . PRO A 1 100 ? -16.598 0.861 9.717 1.00 93.75 100 PRO A CA 1
ATOM 804 C C . PRO A 1 100 ? -17.313 2.060 9.086 1.00 93.75 100 PRO A C 1
ATOM 806 O O . PRO A 1 100 ? -16.755 2.710 8.216 1.00 93.75 100 PRO A O 1
ATOM 809 N N . ASN A 1 101 ? -18.529 2.390 9.534 1.00 92.19 101 ASN A N 1
ATOM 810 C CA . ASN A 1 101 ? -19.315 3.482 8.955 1.00 92.19 101 ASN A CA 1
ATOM 811 C C . ASN A 1 101 ? -18.728 4.858 9.295 1.00 92.19 101 ASN A C 1
ATOM 813 O O . ASN A 1 101 ? -18.688 5.734 8.429 1.00 92.19 101 ASN A O 1
ATOM 817 N N . VAL A 1 102 ? -18.262 5.045 10.537 1.00 93.31 102 VAL A N 1
ATOM 818 C CA . VAL A 1 102 ? -17.591 6.283 10.963 1.00 93.31 102 VAL A CA 1
ATOM 819 C C . VAL A 1 102 ? -16.269 6.429 10.217 1.00 93.31 102 VAL A C 1
ATOM 821 O O . VAL A 1 102 ? -16.030 7.465 9.609 1.00 93.31 102 VAL A O 1
ATOM 824 N N . PHE A 1 103 ? -15.457 5.372 10.157 1.00 95.75 103 PHE A N 1
ATOM 825 C CA . PHE A 1 103 ? -14.193 5.401 9.419 1.00 95.75 103 PHE A CA 1
ATOM 826 C C . PHE A 1 103 ? -14.393 5.584 7.906 1.00 95.75 103 PHE A C 1
ATOM 828 O O . PHE A 1 103 ? -13.651 6.332 7.279 1.00 95.75 103 PHE A O 1
ATOM 835 N N . ALA A 1 104 ? -15.435 4.997 7.312 1.00 94.56 104 ALA A N 1
ATOM 836 C CA . ALA A 1 104 ? -15.784 5.232 5.912 1.00 94.56 104 ALA A CA 1
ATOM 837 C C . ALA A 1 104 ? -16.240 6.670 5.658 1.00 94.56 104 ALA A C 1
ATOM 839 O O . ALA A 1 104 ? -15.919 7.234 4.617 1.00 94.56 104 ALA A O 1
ATOM 840 N N . ALA A 1 105 ? -16.957 7.276 6.609 1.00 93.44 105 ALA A N 1
ATOM 841 C CA . ALA A 1 105 ? -17.303 8.690 6.547 1.00 93.44 105 ALA A CA 1
ATOM 842 C C . ALA A 1 105 ? -16.056 9.587 6.634 1.00 93.44 105 ALA A C 1
ATOM 844 O O . ALA A 1 105 ? -15.949 10.520 5.847 1.00 93.44 105 ALA A O 1
ATOM 845 N N . LEU A 1 106 ? -15.112 9.273 7.530 1.00 94.44 106 LEU A N 1
ATOM 846 C CA . LEU A 1 106 ? -13.853 10.012 7.688 1.00 94.44 106 LEU A CA 1
ATOM 847 C C . LEU A 1 106 ? -12.993 9.954 6.421 1.00 94.44 106 LEU A C 1
ATOM 849 O O . LEU A 1 106 ? -12.557 10.982 5.914 1.00 94.44 106 LEU A O 1
ATOM 853 N N . VAL A 1 107 ? -12.789 8.752 5.880 1.00 95.06 107 VAL A N 1
ATOM 854 C CA . VAL A 1 107 ? -11.953 8.532 4.690 1.00 95.06 107 VAL A CA 1
ATOM 855 C C . VAL A 1 107 ? -12.625 9.076 3.426 1.00 95.06 107 VAL A C 1
ATOM 857 O O . VAL A 1 107 ? -11.952 9.607 2.547 1.00 95.06 107 VAL A O 1
ATOM 860 N N . GLY A 1 108 ? -13.956 8.990 3.336 1.00 92.56 108 GLY A N 1
ATOM 861 C CA . GLY A 1 108 ? -14.718 9.418 2.161 1.00 92.56 108 GLY A CA 1
ATOM 862 C C . GLY A 1 108 ? -14.700 10.925 1.888 1.00 92.56 108 GLY A C 1
ATOM 863 O O . GLY A 1 108 ? -15.042 11.330 0.781 1.00 92.56 108 GLY A O 1
ATOM 864 N N . LEU A 1 109 ? -14.302 11.749 2.862 1.00 91.75 109 LEU A N 1
ATOM 865 C CA . LEU A 1 109 ? -14.199 13.204 2.703 1.00 91.75 109 LEU A CA 1
ATOM 866 C C . LEU A 1 109 ? -12.876 13.657 2.066 1.00 91.75 109 LEU A C 1
ATOM 868 O O . LEU A 1 109 ? -12.773 14.813 1.659 1.00 91.75 109 LEU A O 1
ATOM 872 N N . GLY A 1 110 ? -11.878 12.770 1.962 1.00 91.06 110 GLY A N 1
ATOM 873 C CA . GLY A 1 110 ? -10.569 13.096 1.392 1.00 91.06 110 GLY A CA 1
ATOM 874 C C . GLY A 1 110 ? -9.921 14.309 2.068 1.00 91.06 110 GLY A C 1
ATOM 875 O O . GLY A 1 110 ? -10.002 14.466 3.288 1.00 91.06 110 GLY A O 1
ATOM 876 N N . ASP A 1 111 ? -9.311 15.187 1.269 1.00 90.06 111 ASP A N 1
ATOM 877 C CA . ASP A 1 111 ? 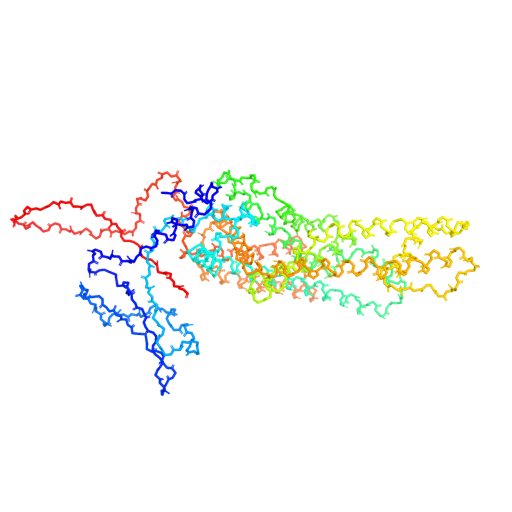-8.624 16.382 1.776 1.00 90.06 111 ASP A CA 1
ATOM 878 C C . ASP A 1 111 ? -9.593 17.420 2.378 1.00 90.06 111 ASP A C 1
ATOM 880 O O . ASP A 1 111 ? -9.226 18.157 3.291 1.00 90.06 111 ASP A O 1
ATOM 884 N N . SER A 1 112 ? -10.868 17.432 1.965 1.00 91.88 112 SER A N 1
ATOM 885 C CA . SER A 1 112 ? -11.896 18.297 2.571 1.00 91.88 112 SER A CA 1
ATOM 886 C C . SER A 1 112 ? -12.239 17.902 4.012 1.00 91.88 112 SER A C 1
ATOM 888 O O . SER A 1 112 ? -12.821 18.696 4.746 1.00 91.88 112 SER A O 1
ATOM 890 N N . GLY A 1 113 ? -11.896 16.677 4.424 1.00 90.25 113 GLY A N 1
ATOM 891 C CA . GLY A 1 113 ? -12.135 16.159 5.769 1.00 90.25 113 GLY A CA 1
ATOM 892 C C . GLY A 1 113 ? -10.978 16.362 6.745 1.00 90.25 113 GLY A C 1
ATOM 893 O O . GLY A 1 113 ? -11.076 15.879 7.869 1.00 90.25 113 GLY A O 1
ATOM 894 N N . LEU A 1 114 ? -9.883 17.033 6.360 1.00 92.56 114 LEU A N 1
ATOM 895 C CA . LEU A 1 114 ? -8.681 17.116 7.204 1.00 92.56 114 LEU A CA 1
ATOM 896 C C . LEU A 1 114 ? -8.935 17.779 8.567 1.00 92.56 114 LEU A C 1
ATOM 898 O O . LEU A 1 114 ? -8.361 17.337 9.563 1.00 92.56 114 LEU A O 1
ATOM 902 N N . CYS A 1 115 ? -9.856 18.747 8.638 1.00 91.69 115 CYS A N 1
ATOM 903 C CA . CYS A 1 115 ? -10.265 19.390 9.892 1.00 91.69 115 CYS A CA 1
ATOM 904 C C . CYS A 1 115 ? -10.877 18.402 10.903 1.00 91.69 115 CYS A C 1
ATOM 906 O O . CYS A 1 115 ? -10.788 18.606 12.110 1.00 91.69 115 CYS A O 1
ATOM 908 N N . LEU A 1 116 ? -11.437 17.273 10.451 1.00 91.69 116 LEU A N 1
ATOM 909 C CA . LEU A 1 116 ? -11.962 16.239 11.348 1.00 91.69 116 LEU A CA 1
ATOM 910 C C . LEU A 1 116 ? -10.861 15.577 12.177 1.00 91.69 116 LEU A C 1
ATOM 912 O O . LEU A 1 116 ? -11.108 15.160 13.307 1.00 91.69 116 LEU A O 1
ATOM 916 N N . TYR A 1 117 ? -9.644 15.490 11.636 1.00 93.56 117 TYR A N 1
ATOM 917 C CA . TYR A 1 117 ? -8.497 14.924 12.345 1.00 93.56 117 TYR A CA 1
ATOM 918 C C . TYR A 1 117 ? -7.879 15.905 13.354 1.00 93.56 117 TYR A C 1
ATOM 920 O O . TYR A 1 117 ? -6.981 15.521 14.112 1.00 93.56 117 TYR A O 1
ATOM 928 N N . GLU A 1 118 ? -8.363 17.150 13.409 1.00 89.88 118 GLU A N 1
ATOM 929 C CA . GLU A 1 118 ? -8.059 18.093 14.490 1.00 89.88 118 GLU A CA 1
ATOM 930 C C . GLU A 1 118 ? -8.801 17.735 15.782 1.00 89.88 118 GLU A C 1
ATOM 932 O O . GLU A 1 118 ? -8.250 17.940 16.865 1.00 89.88 118 GLU A O 1
ATOM 937 N N . SER A 1 119 ? -9.986 17.110 15.681 1.00 89.75 119 SER A N 1
ATOM 938 C CA . SER A 1 119 ? -10.700 16.583 16.850 1.00 89.75 119 SER A CA 1
ATOM 939 C C . SER A 1 119 ? -9.855 15.525 17.550 1.00 89.75 119 SER A C 1
ATOM 941 O O . SER A 1 119 ? -9.476 14.496 16.972 1.00 89.75 119 SER A O 1
ATOM 943 N N . ARG A 1 120 ? -9.601 15.754 18.840 1.00 85.38 120 ARG A N 1
ATOM 944 C CA . ARG A 1 120 ? -8.834 14.831 19.685 1.00 85.38 120 ARG A CA 1
ATOM 945 C C . ARG A 1 120 ? -9.512 13.473 19.784 1.00 85.38 120 ARG A C 1
ATOM 947 O O . ARG A 1 120 ? -8.836 12.454 19.716 1.00 85.38 120 ARG A O 1
ATOM 954 N N . THR A 1 121 ? -10.839 13.450 19.875 1.00 86.62 121 THR A N 1
ATOM 955 C CA . THR A 1 121 ? -11.606 12.211 20.030 1.00 86.62 121 THR A CA 1
ATOM 956 C C . THR A 1 121 ? -11.538 11.348 18.770 1.00 86.62 121 THR A C 1
ATOM 958 O O . THR A 1 121 ? -11.317 10.140 18.865 1.00 86.62 121 THR A O 1
ATOM 961 N N . LEU A 1 122 ? -11.666 11.945 17.577 1.00 90.94 122 LEU A N 1
ATOM 962 C CA . LEU A 1 122 ? -11.534 11.203 16.316 1.00 90.94 122 LEU A CA 1
ATOM 963 C C . LEU A 1 122 ? -10.098 10.718 16.101 1.00 90.94 122 LEU A C 1
ATOM 965 O O . LEU A 1 122 ? -9.892 9.559 15.737 1.00 90.94 122 LEU A O 1
ATOM 969 N N . ARG A 1 123 ? -9.099 11.559 16.394 1.00 91.88 123 ARG A N 1
ATOM 970 C CA . ARG A 1 123 ? -7.685 11.163 16.341 1.00 91.88 123 ARG A CA 1
ATOM 971 C C . ARG A 1 123 ? -7.383 10.017 17.306 1.00 91.88 123 ARG A C 1
ATOM 973 O O . ARG A 1 123 ? -6.746 9.050 16.904 1.00 91.88 123 ARG A O 1
ATOM 980 N N . ALA A 1 124 ? -7.884 10.079 18.539 1.00 88.88 124 ALA A N 1
ATOM 981 C CA . ALA A 1 124 ? -7.737 9.015 19.527 1.00 88.88 124 ALA A CA 1
ATOM 982 C C . ALA A 1 124 ? -8.404 7.712 19.060 1.00 88.88 124 ALA A C 1
ATOM 984 O O . ALA A 1 124 ? -7.799 6.646 19.165 1.00 88.88 124 ALA A O 1
ATOM 985 N N . ALA A 1 125 ? -9.602 7.788 18.467 1.00 92.31 125 ALA A N 1
ATOM 986 C CA . ALA A 1 125 ? -10.280 6.624 17.900 1.00 92.31 125 ALA A CA 1
ATOM 987 C C . ALA A 1 125 ? -9.469 5.981 16.758 1.00 92.31 125 ALA A C 1
ATOM 989 O O . ALA A 1 125 ? -9.333 4.753 16.717 1.00 92.31 125 ALA A O 1
ATOM 990 N N . VAL A 1 126 ? -8.891 6.789 15.858 1.00 95.94 126 VAL A N 1
ATOM 991 C CA . VAL A 1 126 ? -7.999 6.316 14.784 1.00 95.94 126 VAL A CA 1
ATOM 992 C C . VAL A 1 126 ? -6.745 5.673 15.368 1.00 95.94 126 VAL A C 1
ATOM 994 O O . VAL A 1 126 ? -6.457 4.521 15.041 1.00 95.94 126 VAL A O 1
ATOM 997 N N . SER A 1 127 ? -6.037 6.372 16.258 1.00 94.62 127 SER A N 1
ATOM 998 C CA . SER A 1 127 ? -4.808 5.888 16.894 1.00 94.62 127 SER A CA 1
ATOM 999 C C . SER A 1 127 ? -5.040 4.587 17.651 1.00 94.62 127 SER A C 1
ATOM 1001 O O . SER A 1 127 ? -4.286 3.635 17.478 1.00 94.62 127 SER A O 1
ATOM 1003 N N . TYR A 1 128 ? -6.116 4.487 18.429 1.00 93.31 128 TYR A N 1
ATOM 1004 C CA . TYR A 1 128 ? -6.428 3.259 19.146 1.00 93.31 128 TYR A CA 1
ATOM 1005 C C . TYR A 1 128 ? -6.709 2.082 18.218 1.00 93.31 128 TYR A C 1
ATOM 1007 O O . TYR A 1 128 ? -6.170 0.992 18.427 1.00 93.31 128 TYR A O 1
ATOM 1015 N N . THR A 1 129 ? -7.559 2.297 17.210 1.00 95.38 129 THR A N 1
ATOM 1016 C CA . THR A 1 129 ? -7.935 1.252 16.249 1.00 95.38 129 THR A CA 1
ATOM 1017 C C . THR A 1 129 ? -6.709 0.775 15.477 1.00 95.38 129 THR A C 1
ATOM 1019 O O . THR A 1 129 ? -6.545 -0.426 15.246 1.00 95.38 129 THR A O 1
ATOM 1022 N N . PHE A 1 130 ? -5.811 1.704 15.145 1.00 96.88 130 PHE A N 1
ATOM 1023 C CA . PHE A 1 130 ? -4.553 1.398 14.487 1.00 96.88 130 PHE A CA 1
ATOM 1024 C C . PHE A 1 130 ? -3.655 0.568 15.403 1.00 96.88 130 PHE A C 1
ATOM 1026 O O . PHE A 1 130 ? -3.313 -0.561 15.066 1.00 96.88 130 PHE A O 1
ATOM 1033 N N . GLU A 1 131 ? -3.333 1.070 16.594 1.00 94.38 131 GLU A N 1
ATOM 1034 C CA . GLU A 1 131 ? -2.395 0.431 17.522 1.00 94.38 131 GLU A CA 1
ATOM 1035 C C . GLU A 1 131 ? -2.849 -0.953 18.004 1.00 94.38 131 GLU A C 1
ATOM 1037 O O . GLU A 1 131 ? -2.029 -1.857 18.182 1.00 94.38 131 GLU A O 1
ATOM 1042 N N . ASN A 1 132 ? -4.156 -1.152 18.189 1.00 92.75 132 ASN A N 1
ATOM 1043 C CA . ASN A 1 132 ? -4.685 -2.404 18.731 1.00 92.75 132 ASN A CA 1
ATOM 1044 C C . ASN A 1 132 ? -5.095 -3.420 17.661 1.00 92.75 132 ASN A C 1
ATOM 1046 O O . ASN A 1 132 ? -5.221 -4.602 17.989 1.00 92.75 132 ASN A O 1
ATOM 1050 N N . GLY A 1 133 ? -5.268 -2.988 16.411 1.00 94.25 133 GLY A N 1
ATOM 1051 C CA . GLY A 1 133 ? -5.713 -3.828 15.301 1.00 94.25 133 GLY A CA 1
ATOM 1052 C C . GLY A 1 133 ? -4.833 -3.672 14.066 1.00 94.25 133 GLY A C 1
ATOM 1053 O O . GLY A 1 133 ? -3.938 -4.487 13.831 1.00 94.25 133 GLY A O 1
ATOM 1054 N N .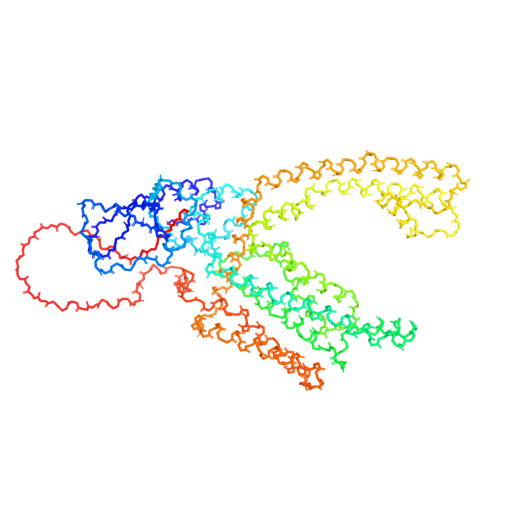 ALA A 1 134 ? -5.079 -2.620 13.281 1.00 96.69 134 ALA A N 1
ATOM 1055 C CA . ALA A 1 134 ? -4.521 -2.476 11.934 1.00 96.69 134 ALA A CA 1
ATOM 1056 C C . ALA A 1 134 ? -2.981 -2.525 11.894 1.00 96.69 134 ALA A C 1
ATOM 1058 O O . ALA A 1 134 ? -2.410 -3.170 11.019 1.00 96.69 134 ALA A O 1
ATOM 1059 N N . ARG A 1 135 ? -2.288 -1.961 12.891 1.00 96.81 135 ARG A N 1
ATOM 1060 C CA . ARG A 1 135 ? -0.818 -1.952 12.980 1.00 96.81 135 ARG A CA 1
ATOM 1061 C C . ARG A 1 135 ? -0.211 -3.353 12.951 1.00 96.81 135 ARG A C 1
ATOM 1063 O O . ARG A 1 135 ? 0.860 -3.537 12.377 1.00 96.81 135 ARG A O 1
ATOM 1070 N N . TRP A 1 136 ? -0.859 -4.343 13.567 1.00 95.75 136 TRP A N 1
ATOM 1071 C CA . TRP A 1 136 ? -0.371 -5.726 13.541 1.00 95.75 136 TRP A CA 1
ATOM 1072 C C . TRP A 1 136 ? -0.451 -6.325 12.142 1.00 95.75 136 TRP A C 1
ATOM 1074 O O . TRP A 1 136 ? 0.504 -6.962 11.701 1.00 95.75 136 TRP A O 1
ATOM 1084 N N . PHE A 1 137 ? -1.550 -6.068 11.434 1.00 96.38 137 PHE A N 1
ATOM 1085 C CA . PHE A 1 137 ? -1.708 -6.470 10.042 1.00 96.38 137 PHE A CA 1
ATOM 1086 C C . PHE A 1 137 ? -0.645 -5.811 9.146 1.00 96.38 137 PHE A C 1
ATOM 1088 O O . PHE A 1 137 ? 0.055 -6.513 8.418 1.00 96.38 137 PHE A O 1
ATOM 1095 N N . GLU A 1 138 ? -0.435 -4.498 9.281 1.00 96.94 138 GLU A N 1
ATOM 1096 C CA . GLU A 1 138 ? 0.578 -3.759 8.511 1.00 96.94 138 GLU A CA 1
ATOM 1097 C C . GLU A 1 138 ? 2.008 -4.263 8.779 1.00 96.94 138 GLU A C 1
ATOM 1099 O O . GLU A 1 138 ? 2.821 -4.388 7.863 1.00 96.94 138 GLU A O 1
ATOM 1104 N N . ARG A 1 139 ? 2.332 -4.631 10.028 1.00 96.94 139 ARG A N 1
ATOM 1105 C CA . ARG A 1 139 ? 3.636 -5.234 10.362 1.00 96.94 139 ARG A CA 1
ATOM 1106 C C . ARG A 1 139 ? 3.838 -6.573 9.666 1.00 96.94 139 ARG A C 1
ATOM 1108 O O . ARG A 1 139 ? 4.915 -6.816 9.130 1.00 96.94 139 ARG A O 1
ATOM 1115 N N . VAL A 1 140 ? 2.823 -7.436 9.677 1.00 96.69 140 VAL A N 1
ATOM 1116 C CA . VAL A 1 140 ? 2.881 -8.738 8.999 1.00 96.69 140 VAL A CA 1
ATOM 1117 C C . VAL A 1 140 ? 3.043 -8.548 7.489 1.00 96.69 140 VAL A C 1
ATOM 1119 O O . VAL A 1 140 ? 3.914 -9.177 6.890 1.00 96.69 140 VAL A O 1
ATOM 1122 N N . GLN A 1 141 ? 2.277 -7.633 6.887 1.00 96.31 141 GLN A N 1
ATOM 1123 C CA . GLN A 1 141 ? 2.392 -7.284 5.469 1.00 96.31 141 GLN A CA 1
ATOM 1124 C C . GLN A 1 141 ? 3.805 -6.800 5.115 1.00 96.31 141 GLN A C 1
ATOM 1126 O O . GLN A 1 141 ? 4.384 -7.275 4.134 1.00 96.31 141 GLN A O 1
ATOM 1131 N N . CYS A 1 142 ? 4.379 -5.910 5.929 1.00 97.06 142 CYS A N 1
ATOM 1132 C CA . CYS A 1 142 ? 5.740 -5.406 5.762 1.00 97.06 142 CYS A CA 1
ATOM 1133 C C . CYS A 1 142 ? 6.776 -6.538 5.843 1.00 97.06 142 CYS A C 1
ATOM 1135 O O . CYS A 1 142 ? 7.563 -6.716 4.915 1.00 97.06 142 CYS A O 1
ATOM 1137 N N . LEU A 1 143 ? 6.731 -7.369 6.892 1.00 97.00 143 LEU A N 1
ATOM 1138 C CA . LEU A 1 143 ? 7.676 -8.477 7.085 1.00 97.00 143 LEU A CA 1
ATOM 1139 C C . LEU A 1 143 ? 7.628 -9.497 5.940 1.00 97.00 143 LEU A C 1
ATOM 1141 O O . LEU A 1 143 ? 8.671 -9.892 5.421 1.00 97.00 143 LEU A O 1
ATOM 1145 N N . ILE A 1 144 ? 6.428 -9.892 5.506 1.00 96.75 144 ILE A N 1
ATOM 1146 C CA . ILE A 1 144 ? 6.254 -10.820 4.380 1.00 96.75 144 ILE A CA 1
ATOM 1147 C C . ILE A 1 144 ? 6.720 -10.188 3.060 1.00 96.75 144 ILE A C 1
ATOM 1149 O O . ILE A 1 144 ? 7.270 -10.890 2.208 1.00 96.75 144 ILE A O 1
ATOM 1153 N N . SER A 1 145 ? 6.539 -8.876 2.885 1.00 96.31 145 SER A N 1
ATOM 1154 C CA . SER A 1 145 ? 7.012 -8.157 1.696 1.00 96.31 145 SER A CA 1
ATOM 1155 C C . SER A 1 145 ? 8.538 -8.057 1.665 1.00 96.31 145 SER A C 1
ATOM 1157 O O . SER A 1 145 ? 9.137 -8.363 0.638 1.00 96.31 145 SER A O 1
ATOM 1159 N N . VAL A 1 146 ? 9.178 -7.730 2.792 1.00 96.88 146 VAL A N 1
ATOM 1160 C CA . VAL A 1 146 ? 10.644 -7.741 2.918 1.00 96.88 146 VAL A CA 1
ATOM 1161 C C . VAL A 1 146 ? 11.190 -9.138 2.635 1.00 96.88 146 VAL A C 1
ATOM 1163 O O . VAL A 1 146 ? 12.094 -9.275 1.817 1.00 96.88 146 VAL A O 1
ATOM 1166 N N . TRP A 1 147 ? 10.599 -10.183 3.223 1.00 97.12 147 TRP A N 1
ATOM 1167 C CA . TRP A 1 147 ? 11.018 -11.564 2.973 1.00 97.12 147 TRP A CA 1
ATOM 1168 C C . TRP A 1 147 ? 10.866 -11.968 1.502 1.00 97.12 147 TRP A C 1
ATOM 1170 O O . TRP A 1 147 ? 11.796 -12.506 0.905 1.00 97.12 147 TRP A O 1
ATOM 1180 N N . GLY A 1 148 ? 9.716 -11.673 0.886 1.00 95.44 148 GLY A N 1
ATOM 1181 C CA . GLY A 1 148 ? 9.491 -11.952 -0.533 1.00 95.44 148 GLY A CA 1
ATOM 1182 C C . GLY A 1 148 ? 10.482 -11.223 -1.442 1.00 95.44 148 GLY A C 1
ATOM 1183 O O . GLY A 1 148 ? 11.001 -11.825 -2.379 1.00 95.44 148 GLY A O 1
ATOM 1184 N N . LEU A 1 149 ? 10.812 -9.967 -1.129 1.00 95.19 149 LEU A N 1
ATOM 1185 C CA . LEU A 1 149 ? 11.833 -9.219 -1.856 1.00 95.19 149 LEU A CA 1
ATOM 1186 C C . LEU A 1 149 ? 13.227 -9.830 -1.666 1.00 95.19 149 LEU A C 1
ATOM 1188 O O . LEU A 1 149 ? 13.948 -9.993 -2.647 1.00 95.19 149 LEU A O 1
ATOM 1192 N N . SER A 1 150 ? 13.593 -10.227 -0.443 1.00 95.25 150 SER A N 1
ATOM 1193 C CA . SER A 1 150 ? 14.855 -10.929 -0.187 1.00 95.25 150 SER A CA 1
ATOM 1194 C C . SER A 1 150 ? 14.960 -12.202 -1.024 1.00 95.25 150 SER A C 1
ATOM 1196 O O . SER A 1 150 ? 15.991 -12.421 -1.648 1.00 95.25 150 SER A O 1
ATOM 1198 N N . LEU A 1 151 ? 13.894 -13.004 -1.119 1.00 92.56 151 LEU A N 1
ATOM 1199 C CA . LEU A 1 151 ? 13.875 -14.204 -1.965 1.00 92.56 151 LEU A CA 1
ATOM 1200 C C . LEU A 1 151 ? 14.073 -13.882 -3.457 1.00 92.56 151 LEU A C 1
ATOM 1202 O O . LEU A 1 151 ? 14.803 -14.599 -4.144 1.00 92.56 151 LEU A O 1
ATOM 1206 N N . LEU A 1 152 ? 13.461 -12.804 -3.960 1.00 91.31 152 LEU A N 1
ATOM 1207 C CA . LEU A 1 152 ? 13.646 -12.343 -5.343 1.00 91.31 152 LEU A CA 1
ATOM 1208 C C . LEU A 1 152 ? 15.091 -11.883 -5.603 1.00 91.31 152 LEU A C 1
ATOM 1210 O O . LEU A 1 152 ? 15.672 -12.227 -6.635 1.00 91.31 152 LEU A O 1
ATOM 1214 N N . VAL A 1 153 ? 15.692 -11.157 -4.656 1.00 90.75 153 VAL A N 1
ATOM 1215 C CA . VAL A 1 153 ? 17.093 -10.716 -4.737 1.00 90.75 153 VAL A CA 1
ATOM 1216 C C . VAL A 1 153 ? 18.039 -11.913 -4.679 1.00 90.75 153 VAL A C 1
ATOM 1218 O O . VAL A 1 153 ? 18.861 -12.065 -5.576 1.00 90.75 153 VAL A O 1
ATOM 1221 N N . PHE A 1 154 ? 17.881 -12.810 -3.699 1.00 89.38 154 PHE A N 1
ATOM 1222 C CA . PHE A 1 154 ? 18.711 -14.012 -3.573 1.00 89.38 154 PHE A CA 1
ATOM 1223 C C . PHE A 1 154 ? 18.671 -14.864 -4.837 1.00 89.38 154 PHE A C 1
ATOM 1225 O O . PHE A 1 154 ? 19.718 -15.297 -5.309 1.00 89.38 154 PHE A O 1
ATOM 1232 N N . ARG A 1 155 ? 17.488 -15.062 -5.430 1.00 85.31 155 ARG A N 1
ATOM 1233 C CA . ARG A 1 155 ? 17.366 -15.764 -6.713 1.00 85.31 155 ARG A CA 1
ATOM 1234 C C . ARG A 1 155 ? 18.189 -15.091 -7.808 1.00 85.31 155 ARG A C 1
ATOM 1236 O O . ARG A 1 155 ? 18.891 -15.774 -8.543 1.00 85.31 155 ARG A O 1
ATOM 1243 N N . THR A 1 156 ? 18.094 -13.768 -7.912 1.00 84.31 156 THR A N 1
ATOM 1244 C CA . THR A 1 156 ? 18.829 -12.998 -8.921 1.00 84.31 156 THR A CA 1
ATOM 1245 C C . THR A 1 156 ? 20.342 -13.144 -8.722 1.00 84.31 156 THR A C 1
ATOM 1247 O O . THR A 1 156 ? 21.059 -13.373 -9.689 1.00 84.31 156 THR A O 1
ATOM 1250 N N . CYS A 1 157 ? 20.820 -13.102 -7.473 1.00 83.62 157 CYS A N 1
ATOM 1251 C CA . CYS A 1 157 ? 22.233 -13.295 -7.141 1.00 83.62 157 CYS A CA 1
ATOM 1252 C C . CYS A 1 157 ? 22.732 -14.714 -7.465 1.00 83.62 157 CYS A C 1
ATOM 1254 O O . CYS A 1 157 ? 23.742 -14.858 -8.147 1.00 83.62 157 CYS A O 1
ATOM 1256 N N . PHE A 1 158 ? 22.020 -15.760 -7.028 1.00 81.31 158 PHE A N 1
ATOM 1257 C CA . PHE A 1 158 ? 22.449 -17.149 -7.246 1.00 81.31 158 PHE A CA 1
ATOM 1258 C C . PHE A 1 158 ? 22.407 -17.571 -8.715 1.00 81.31 158 PHE A C 1
ATOM 1260 O O . PHE A 1 158 ? 23.262 -18.344 -9.146 1.00 81.31 158 PHE A O 1
ATOM 1267 N N . ASN A 1 159 ? 21.436 -17.073 -9.485 1.00 75.81 159 ASN A N 1
ATOM 1268 C CA . ASN A 1 159 ? 21.403 -17.320 -10.924 1.00 75.81 159 ASN A CA 1
ATOM 1269 C C . ASN A 1 159 ? 22.617 -16.676 -11.605 1.00 75.81 159 ASN A C 1
ATOM 1271 O O . ASN A 1 159 ? 23.291 -17.329 -12.392 1.00 75.81 159 ASN A O 1
ATOM 1275 N N . HIS A 1 160 ? 22.964 -15.445 -11.218 1.00 71.00 160 HIS A N 1
ATOM 1276 C CA . HIS A 1 160 ? 24.117 -14.756 -11.786 1.00 71.00 160 HIS A CA 1
ATOM 1277 C C . HIS A 1 160 ? 25.447 -15.472 -11.485 1.00 71.00 160 HIS A C 1
ATOM 1279 O O . HIS A 1 160 ? 26.277 -15.628 -12.375 1.00 71.00 160 HIS A O 1
ATOM 1285 N N . GLU A 1 161 ? 25.652 -15.972 -10.261 1.00 67.81 161 GLU A N 1
ATOM 1286 C CA . GLU A 1 161 ? 26.881 -16.700 -9.894 1.00 67.81 161 GLU A CA 1
ATOM 1287 C C . GLU A 1 161 ? 27.038 -18.044 -10.619 1.00 67.81 161 GLU A C 1
ATOM 1289 O O . GLU A 1 161 ? 28.157 -18.426 -10.965 1.00 67.81 161 GLU A O 1
ATOM 1294 N N . GLY A 1 162 ? 25.935 -18.750 -10.890 1.00 63.38 162 GLY A N 1
ATOM 1295 C CA . GLY A 1 162 ? 25.963 -19.966 -11.709 1.00 63.38 162 GLY A CA 1
ATOM 1296 C C . GLY A 1 162 ? 26.384 -19.704 -13.160 1.00 63.38 162 GLY A C 1
ATOM 1297 O O . GLY A 1 162 ? 26.954 -20.582 -13.809 1.00 63.38 162 GLY A O 1
ATOM 1298 N N . GLU A 1 163 ? 26.146 -18.485 -13.644 1.00 57.28 163 GLU A N 1
ATOM 1299 C CA . GLU A 1 163 ? 26.325 -18.075 -15.037 1.00 57.28 163 GLU A CA 1
ATOM 1300 C C . GLU A 1 163 ? 27.673 -17.399 -15.307 1.00 57.28 163 GLU A C 1
ATOM 1302 O O . GLU A 1 163 ? 28.193 -17.529 -16.407 1.00 57.28 163 GLU A O 1
ATOM 1307 N N . VAL A 1 164 ? 28.317 -16.753 -14.327 1.00 60.09 164 VAL A N 1
ATOM 1308 C CA . VAL A 1 164 ? 29.657 -16.143 -14.518 1.00 60.09 164 VAL A CA 1
ATOM 1309 C C . VAL A 1 164 ? 30.733 -17.189 -14.899 1.00 60.09 164 VAL A C 1
ATOM 1311 O O . VAL A 1 164 ? 31.792 -16.836 -15.418 1.00 60.09 164 VAL A O 1
ATOM 1314 N N . GLY A 1 165 ? 30.452 -18.489 -14.734 1.00 58.62 165 GLY A N 1
ATOM 1315 C CA . GLY A 1 165 ? 31.277 -19.593 -15.246 1.00 58.62 165 GLY A CA 1
ATOM 1316 C C . GLY A 1 165 ? 30.965 -20.066 -16.678 1.00 58.62 165 GLY A C 1
ATOM 1317 O O . GLY A 1 165 ? 31.741 -20.846 -17.232 1.00 58.62 165 GLY A O 1
ATOM 1318 N N . GLN A 1 166 ? 29.863 -19.629 -17.294 1.00 56.34 166 GLN A N 1
ATOM 1319 C CA . GLN A 1 166 ? 29.421 -20.019 -18.638 1.00 56.34 166 GLN A CA 1
ATOM 1320 C C . GLN A 1 166 ? 29.385 -18.767 -19.532 1.00 56.34 166 GLN A C 1
ATOM 1322 O O . GLN A 1 166 ? 28.761 -17.771 -19.200 1.00 56.34 166 GLN A O 1
ATOM 1327 N N . GLY A 1 167 ? 30.111 -18.765 -20.656 1.00 60.19 167 GLY A N 1
ATOM 1328 C CA . GLY A 1 167 ? 30.325 -17.561 -21.478 1.00 60.19 167 GLY A CA 1
ATOM 1329 C C . GLY A 1 167 ? 29.052 -16.767 -21.842 1.00 60.19 167 GLY A C 1
ATOM 1330 O O . GLY A 1 167 ? 27.945 -17.306 -21.860 1.00 60.19 167 GLY A O 1
ATOM 1331 N N . ALA A 1 168 ? 29.229 -15.482 -22.185 1.00 55.91 168 ALA A N 1
ATOM 1332 C CA . ALA A 1 168 ? 28.177 -14.467 -22.373 1.00 55.91 168 ALA A CA 1
ATOM 1333 C C . ALA A 1 168 ? 27.015 -14.841 -23.320 1.00 55.91 168 ALA A C 1
ATOM 1335 O O . ALA A 1 168 ? 25.944 -14.243 -23.247 1.00 55.91 168 ALA A O 1
ATOM 1336 N N . THR A 1 169 ? 27.194 -15.825 -24.202 1.00 56.69 169 THR A N 1
ATOM 1337 C CA . THR A 1 169 ? 26.143 -16.342 -25.090 1.00 56.69 169 THR A CA 1
ATOM 1338 C C . THR A 1 169 ? 25.093 -17.189 -24.363 1.00 56.69 169 THR A C 1
ATOM 1340 O O . THR A 1 169 ? 23.937 -17.173 -24.776 1.00 56.69 169 THR A O 1
ATOM 1343 N N . SER A 1 170 ? 25.447 -17.868 -23.265 1.00 55.41 170 SER A N 1
ATOM 1344 C CA . SER A 1 170 ? 24.485 -18.626 -22.442 1.00 55.41 170 SER A CA 1
ATOM 1345 C C . SER A 1 170 ? 23.521 -17.705 -21.683 1.00 55.41 170 SER A C 1
ATOM 1347 O O . SER A 1 170 ? 22.322 -17.964 -21.627 1.00 55.41 170 SER A O 1
ATOM 1349 N N . LEU A 1 171 ? 24.030 -16.559 -21.221 1.00 52.00 171 LEU A N 1
ATOM 1350 C CA . LEU A 1 171 ? 23.291 -15.522 -20.497 1.00 52.00 171 LEU A CA 1
ATOM 1351 C C . LEU A 1 171 ? 22.134 -14.933 -21.321 1.00 52.00 171 LEU A C 1
ATOM 1353 O O . LEU A 1 171 ? 21.030 -14.764 -20.813 1.00 52.00 171 LEU A O 1
ATOM 1357 N N . TYR A 1 172 ? 22.352 -14.665 -22.613 1.00 55.03 172 TYR A N 1
ATOM 1358 C CA . TYR A 1 172 ? 21.292 -14.161 -23.496 1.00 55.03 172 TYR A CA 1
ATOM 1359 C C . TYR A 1 172 ? 20.225 -15.214 -23.800 1.00 55.03 172 TYR A C 1
ATOM 1361 O O . TYR A 1 172 ? 19.040 -14.888 -23.825 1.00 55.03 172 TYR A O 1
ATOM 1369 N N . GLN A 1 173 ? 20.634 -16.468 -24.000 1.00 54.03 173 GLN A N 1
ATOM 1370 C CA . GLN A 1 173 ? 19.713 -17.562 -24.301 1.00 54.03 173 GLN A CA 1
ATOM 1371 C C . GLN A 1 173 ? 18.821 -17.890 -23.091 1.00 54.03 173 GLN A C 1
ATOM 1373 O O . GLN A 1 173 ? 17.642 -18.186 -23.256 1.00 54.03 173 GLN A O 1
ATOM 1378 N N . GLN A 1 174 ? 19.348 -17.738 -21.873 1.00 51.94 174 GLN A N 1
ATOM 1379 C CA . GLN A 1 174 ? 18.611 -18.017 -20.644 1.00 51.94 174 GLN A CA 1
ATOM 1380 C C . GLN A 1 174 ? 17.797 -16.821 -20.119 1.00 51.94 174 GLN A C 1
ATOM 1382 O O . GLN A 1 174 ? 16.800 -17.009 -19.430 1.00 51.94 174 GLN A O 1
ATOM 1387 N N . MET A 1 175 ? 18.134 -15.582 -20.501 1.00 49.19 175 MET A N 1
ATOM 1388 C CA . MET A 1 175 ? 17.248 -14.428 -20.283 1.00 49.19 175 MET A CA 1
ATOM 1389 C C . MET A 1 175 ? 15.930 -14.527 -21.072 1.00 49.19 175 MET A C 1
ATOM 1391 O O . MET A 1 175 ? 14.932 -13.936 -20.644 1.00 49.19 175 MET A O 1
ATOM 1395 N N . ASP A 1 176 ? 15.930 -15.258 -22.191 1.00 51.50 176 ASP A N 1
ATOM 1396 C CA . ASP A 1 176 ? 14.727 -15.602 -22.963 1.00 51.50 176 ASP A CA 1
ATOM 1397 C C . ASP A 1 176 ? 13.981 -16.811 -22.365 1.00 51.50 176 ASP A C 1
ATOM 1399 O O . ASP A 1 176 ? 12.749 -16.880 -22.416 1.00 51.50 176 ASP A O 1
ATOM 1403 N N . GLU A 1 177 ? 14.695 -17.726 -21.703 1.00 49.88 177 GLU A N 1
ATOM 1404 C CA . GLU A 1 177 ? 14.108 -18.801 -20.900 1.00 49.88 177 GLU A CA 1
ATOM 1405 C C . GLU A 1 177 ? 13.623 -18.255 -19.551 1.00 49.88 177 GLU A C 1
ATOM 1407 O O . GLU A 1 177 ? 14.270 -18.360 -18.514 1.00 49.88 177 GLU A O 1
ATOM 1412 N N . GLY A 1 178 ? 12.444 -17.633 -19.588 1.00 50.47 178 GLY A N 1
ATOM 1413 C CA . GLY A 1 178 ? 11.575 -17.331 -18.455 1.00 50.47 178 GLY A CA 1
ATOM 1414 C C . GLY A 1 178 ? 12.089 -17.683 -17.056 1.00 50.47 178 GLY A C 1
ATOM 1415 O O . GLY A 1 178 ? 12.062 -18.845 -16.659 1.00 50.47 178 GLY A O 1
ATOM 1416 N N . VAL A 1 179 ? 12.440 -16.656 -16.270 1.00 53.16 179 VAL A N 1
ATOM 1417 C CA . VAL A 1 179 ? 13.027 -16.772 -14.920 1.00 53.16 179 VAL A CA 1
ATOM 1418 C C . VAL A 1 179 ? 12.310 -17.786 -14.025 1.00 53.16 179 VAL A C 1
ATOM 1420 O O . VAL A 1 179 ? 12.978 -18.385 -13.192 1.00 53.16 179 VAL A O 1
ATOM 1423 N N . PHE A 1 180 ? 11.003 -18.023 -14.187 1.00 52.69 180 PHE A N 1
ATOM 1424 C CA . PHE A 1 180 ? 10.180 -18.905 -13.360 1.00 52.69 180 PHE A CA 1
ATOM 1425 C C . PHE A 1 180 ? 9.725 -20.179 -14.094 1.00 52.69 180 PHE A C 1
ATOM 1427 O O . PHE A 1 180 ? 8.538 -20.443 -14.189 1.00 52.69 180 PHE A O 1
ATOM 1434 N N . ASP A 1 181 ? 10.634 -21.015 -14.587 1.00 57.09 181 ASP A N 1
ATOM 1435 C CA . ASP A 1 181 ? 10.239 -22.360 -15.028 1.00 57.09 181 ASP A CA 1
ATOM 1436 C C . ASP A 1 181 ? 9.811 -23.228 -13.811 1.00 57.09 181 ASP A C 1
ATOM 1438 O O . ASP A 1 181 ? 10.626 -23.438 -12.900 1.00 57.09 181 ASP A O 1
ATOM 1442 N N . PRO A 1 182 ? 8.558 -23.734 -13.753 1.00 53.62 182 PRO A N 1
ATOM 1443 C CA . PRO A 1 182 ? 8.067 -24.576 -12.655 1.00 53.62 182 PRO A CA 1
ATOM 1444 C C . PRO A 1 182 ? 8.799 -25.921 -12.534 1.00 53.62 182 PRO A C 1
ATOM 1446 O O . PRO A 1 182 ? 8.735 -26.565 -11.485 1.00 53.62 182 PRO A O 1
ATOM 1449 N N . THR A 1 183 ? 9.512 -26.353 -13.575 1.00 58.00 183 THR A N 1
ATOM 1450 C CA . THR A 1 183 ? 10.346 -27.561 -13.543 1.00 58.00 183 THR A CA 1
ATOM 1451 C C . THR A 1 183 ? 11.739 -27.303 -12.951 1.00 58.00 183 THR A C 1
ATOM 1453 O O . THR A 1 183 ? 12.413 -28.234 -12.496 1.00 58.00 183 THR A O 1
ATOM 1456 N N . ASN A 1 184 ? 12.161 -26.036 -12.878 1.00 65.06 184 ASN A N 1
ATOM 1457 C CA . ASN A 1 184 ? 13.501 -25.637 -12.462 1.00 65.06 184 ASN A CA 1
ATOM 1458 C C . ASN A 1 184 ? 13.618 -25.473 -10.937 1.00 65.06 184 ASN A C 1
ATOM 1460 O O . ASN A 1 184 ? 12.643 -25.322 -10.193 1.00 65.06 184 ASN A O 1
ATOM 1464 N N . LYS A 1 185 ? 14.860 -25.479 -10.439 1.00 58.44 185 LYS A N 1
ATOM 1465 C CA . LYS A 1 185 ? 15.183 -25.438 -9.020 1.00 58.44 185 LYS A CA 1
ATOM 1466 C C . LYS A 1 185 ? 14.679 -24.232 -8.240 1.00 58.44 185 LYS A C 1
ATOM 1468 O O . LYS A 1 185 ? 14.559 -24.291 -7.019 1.00 58.44 185 LYS A O 1
ATOM 1473 N N . TYR A 1 186 ? 14.279 -23.205 -8.968 1.00 63.59 186 TYR A N 1
ATOM 1474 C CA . TYR A 1 186 ? 13.916 -21.902 -8.451 1.00 63.59 186 TYR A CA 1
ATOM 1475 C C . TYR A 1 186 ? 12.398 -21.640 -8.485 1.00 63.59 186 TYR A C 1
ATOM 1477 O O . TYR A 1 186 ? 11.961 -20.532 -8.175 1.00 63.59 186 TYR A O 1
ATOM 1485 N N . GLY A 1 187 ? 11.572 -22.653 -8.795 1.00 81.38 187 GLY A N 1
ATOM 1486 C CA . GLY A 1 187 ? 10.102 -22.561 -8.751 1.00 81.38 187 GLY A CA 1
ATOM 1487 C C . GLY A 1 187 ? 9.533 -22.155 -7.380 1.00 81.38 187 GLY A C 1
ATOM 1488 O O . GLY A 1 187 ? 8.490 -21.522 -7.300 1.00 81.38 187 GLY A O 1
ATOM 1489 N N . VAL A 1 188 ? 10.281 -22.385 -6.298 1.00 89.88 188 VAL A N 1
ATOM 1490 C CA . VAL A 1 188 ? 9.888 -22.066 -4.911 1.00 89.88 188 VAL A CA 1
ATOM 1491 C C . VAL A 1 188 ? 9.564 -20.588 -4.702 1.00 89.88 188 VAL A C 1
ATOM 1493 O O . VAL A 1 188 ? 8.601 -20.250 -4.017 1.00 89.88 188 VAL A O 1
ATOM 1496 N N . VAL A 1 189 ? 10.364 -19.695 -5.295 1.00 91.88 189 VAL A N 1
ATOM 1497 C CA . VAL A 1 189 ? 10.134 -18.247 -5.185 1.00 91.88 189 VAL A CA 1
ATOM 1498 C C . VAL A 1 189 ? 8.888 -17.850 -5.984 1.00 91.88 189 VAL A C 1
ATOM 1500 O O . VAL A 1 189 ? 8.143 -16.988 -5.532 1.00 91.88 189 VAL A O 1
ATOM 1503 N N . ALA A 1 190 ? 8.617 -18.525 -7.115 1.00 90.94 190 ALA A N 1
ATOM 1504 C CA . ALA A 1 190 ? 7.351 -18.387 -7.851 1.00 90.94 190 ALA A CA 1
ATOM 1505 C C . ALA A 1 190 ? 6.181 -18.715 -6.939 1.00 90.94 190 ALA A C 1
ATOM 1507 O O . ALA A 1 190 ? 5.293 -17.890 -6.751 1.00 90.94 190 ALA A O 1
ATOM 1508 N N . ASP A 1 191 ? 6.219 -19.913 -6.355 1.00 92.75 191 ASP A N 1
ATOM 1509 C CA . ASP A 1 191 ? 5.118 -20.452 -5.573 1.00 92.75 191 ASP A CA 1
ATOM 1510 C C . ASP A 1 191 ? 4.827 -19.564 -4.363 1.00 92.75 191 ASP A C 1
ATOM 1512 O O . ASP A 1 191 ? 3.671 -19.276 -4.069 1.00 92.75 191 ASP A O 1
ATOM 1516 N N . TRP A 1 192 ? 5.872 -19.062 -3.696 1.00 95.25 192 TRP A N 1
ATOM 1517 C CA . TRP A 1 192 ? 5.744 -18.108 -2.594 1.00 95.25 192 TRP A CA 1
ATOM 1518 C C . TRP A 1 192 ? 5.068 -16.798 -3.021 1.00 95.25 192 TRP A C 1
ATOM 1520 O O . TRP A 1 192 ? 4.168 -16.302 -2.337 1.00 95.25 192 TRP A O 1
ATOM 1530 N N . THR A 1 193 ? 5.495 -16.232 -4.150 1.00 95.88 193 THR A N 1
ATOM 1531 C CA . THR A 1 193 ? 4.952 -14.981 -4.688 1.00 95.88 193 THR A CA 1
ATOM 1532 C C . THR A 1 193 ? 3.514 -15.141 -5.183 1.00 95.88 193 THR A C 1
ATOM 1534 O O . THR A 1 193 ? 2.668 -14.293 -4.897 1.00 95.88 193 THR A O 1
ATOM 1537 N N . ILE A 1 194 ? 3.208 -16.244 -5.867 1.00 96.06 194 ILE A N 1
ATOM 1538 C CA . ILE A 1 194 ? 1.853 -16.588 -6.307 1.00 96.06 194 ILE A CA 1
ATOM 1539 C C . ILE A 1 194 ? 0.953 -16.781 -5.087 1.00 96.06 194 ILE A C 1
ATOM 1541 O O . ILE A 1 194 ? -0.135 -16.208 -5.035 1.00 96.06 194 ILE A O 1
ATOM 1545 N N . ALA A 1 195 ? 1.411 -17.536 -4.081 1.00 97.31 195 ALA A N 1
ATOM 1546 C CA . ALA A 1 195 ? 0.678 -17.731 -2.835 1.00 97.31 195 ALA A CA 1
ATOM 1547 C C . ALA A 1 195 ? 0.330 -16.396 -2.170 1.00 97.31 195 ALA A C 1
ATOM 1549 O O . ALA A 1 195 ? -0.807 -16.208 -1.736 1.00 97.31 195 ALA A O 1
ATOM 1550 N N . LYS A 1 196 ? 1.264 -15.439 -2.178 1.00 97.12 196 LYS A N 1
ATOM 1551 C CA . LYS A 1 196 ? 1.018 -14.089 -1.667 1.00 97.12 196 LYS A CA 1
ATOM 1552 C C . LYS A 1 196 ? -0.064 -13.354 -2.442 1.00 97.12 196 LYS A C 1
ATOM 1554 O O . LYS A 1 196 ? -0.950 -12.776 -1.819 1.00 97.12 196 LYS A O 1
ATOM 1559 N N . GLY A 1 197 ? -0.019 -13.402 -3.774 1.00 97.75 197 GLY A N 1
ATOM 1560 C CA . GLY A 1 197 ? -1.062 -12.823 -4.621 1.00 97.75 197 GLY A CA 1
ATOM 1561 C C . GLY A 1 197 ? -2.447 -13.396 -4.315 1.00 97.75 197 GLY A C 1
ATOM 1562 O O . GLY A 1 197 ? -3.402 -12.638 -4.173 1.00 97.75 197 GLY A O 1
ATOM 1563 N N . VAL A 1 198 ? -2.547 -14.719 -4.127 1.00 98.19 198 VAL A N 1
ATOM 1564 C CA . VAL A 1 198 ? -3.806 -15.392 -3.758 1.00 98.19 198 VAL A CA 1
ATOM 1565 C C . VAL A 1 198 ? -4.317 -14.924 -2.396 1.00 98.19 198 VAL A C 1
ATOM 1567 O O . VAL A 1 198 ? -5.494 -14.594 -2.272 1.00 98.19 198 VAL A O 1
ATOM 1570 N N . VAL A 1 199 ? -3.451 -14.856 -1.380 1.00 97.88 199 VAL A N 1
ATOM 1571 C CA . VAL A 1 199 ? -3.852 -14.387 -0.044 1.00 97.88 199 VAL A CA 1
ATOM 1572 C C . VAL A 1 199 ? -4.308 -12.928 -0.081 1.00 97.88 199 VAL A C 1
ATOM 1574 O O . VAL A 1 199 ? -5.322 -12.600 0.533 1.00 97.88 199 VAL A O 1
ATOM 1577 N N . ASP A 1 200 ? -3.624 -12.071 -0.841 1.00 97.69 200 ASP A N 1
ATOM 1578 C CA . ASP A 1 200 ? -4.046 -10.681 -1.039 1.00 97.69 200 ASP A CA 1
ATOM 1579 C C . ASP A 1 200 ? -5.422 -10.600 -1.697 1.00 97.69 200 ASP A C 1
ATOM 1581 O O . ASP A 1 200 ? -6.294 -9.893 -1.200 1.00 97.69 200 ASP A O 1
ATOM 1585 N N . LEU A 1 201 ? -5.663 -11.393 -2.743 1.00 98.19 201 LEU A N 1
ATOM 1586 C CA . LEU A 1 201 ? -6.967 -11.451 -3.397 1.00 98.19 201 LEU A CA 1
ATOM 1587 C C . LEU A 1 201 ? -8.069 -11.904 -2.425 1.00 98.19 201 LEU A C 1
ATOM 1589 O O . LEU A 1 201 ? -9.162 -11.342 -2.429 1.00 98.19 201 LEU A O 1
ATOM 1593 N N . CYS A 1 202 ? -7.799 -12.882 -1.553 1.00 98.12 202 CYS A N 1
ATOM 1594 C CA . CYS A 1 202 ? -8.750 -13.297 -0.518 1.00 98.12 202 CYS A CA 1
ATOM 1595 C C . CYS A 1 202 ? -9.072 -12.165 0.473 1.00 98.12 202 CYS A C 1
ATOM 1597 O O . CYS A 1 202 ? -10.229 -12.009 0.869 1.00 98.12 202 CYS A O 1
ATOM 1599 N N . LEU A 1 203 ? -8.072 -11.372 0.869 1.00 97.06 203 LEU A N 1
ATOM 1600 C CA . LEU A 1 203 ? -8.262 -10.222 1.758 1.00 97.06 203 LEU A CA 1
ATOM 1601 C C . LEU A 1 203 ? -9.041 -9.089 1.074 1.00 97.06 203 LEU A C 1
ATOM 1603 O O . LEU A 1 203 ? -9.898 -8.478 1.715 1.00 97.06 203 LEU A O 1
ATOM 1607 N N . GLU A 1 204 ? -8.811 -8.862 -0.220 1.00 97.62 204 GLU A N 1
ATOM 1608 C CA . GLU A 1 204 ? -9.592 -7.924 -1.035 1.00 97.62 204 GLU A CA 1
ATOM 1609 C C . GLU A 1 204 ? -11.053 -8.366 -1.165 1.00 97.62 204 GLU A C 1
ATOM 1611 O O . GLU A 1 204 ? -11.971 -7.575 -0.952 1.00 97.62 204 GLU A O 1
ATOM 1616 N N . VAL A 1 205 ? -11.305 -9.656 -1.410 1.00 97.56 205 VAL A N 1
ATOM 1617 C CA . VAL A 1 205 ? -12.670 -10.209 -1.427 1.00 97.56 205 VAL A CA 1
ATOM 1618 C C . VAL A 1 205 ? -13.356 -10.037 -0.067 1.00 97.56 205 VAL A C 1
ATOM 1620 O O . VAL A 1 205 ? -14.535 -9.675 -0.014 1.00 97.56 205 VAL A O 1
ATOM 1623 N N . ALA A 1 206 ? -12.633 -10.245 1.039 1.00 96.94 206 ALA A N 1
ATOM 1624 C CA . ALA A 1 206 ? -13.163 -10.007 2.380 1.00 96.94 206 ALA A CA 1
ATOM 1625 C C . ALA A 1 206 ? -13.515 -8.526 2.603 1.00 96.94 206 ALA A C 1
ATOM 1627 O O . ALA A 1 206 ? -14.552 -8.222 3.192 1.00 96.94 206 ALA A O 1
ATOM 1628 N N . GLU A 1 207 ? -12.705 -7.596 2.098 1.00 96.44 207 GLU A N 1
ATOM 1629 C CA . GLU A 1 207 ? -13.013 -6.168 2.148 1.00 96.44 207 GLU A CA 1
ATOM 1630 C C . GLU A 1 207 ? -14.250 -5.804 1.316 1.00 96.44 207 GLU A C 1
ATOM 1632 O O . GLU A 1 207 ? -15.138 -5.111 1.825 1.00 96.44 207 GLU A O 1
ATOM 1637 N N . ILE A 1 208 ? -14.357 -6.306 0.080 1.00 97.06 208 ILE A N 1
ATOM 1638 C CA . ILE A 1 208 ? -15.529 -6.107 -0.787 1.00 97.06 208 ILE A CA 1
ATOM 1639 C C . ILE A 1 208 ? -16.792 -6.595 -0.077 1.00 97.06 208 ILE A C 1
ATOM 1641 O O . ILE A 1 208 ? -17.781 -5.864 0.002 1.00 97.06 208 ILE A O 1
ATOM 1645 N N . TYR A 1 209 ? -16.761 -7.799 0.500 1.00 96.62 209 TYR A N 1
ATOM 1646 C CA . TYR A 1 209 ? -17.901 -8.336 1.242 1.00 96.62 209 TYR A CA 1
ATOM 1647 C C . TYR A 1 209 ? -18.223 -7.493 2.488 1.00 96.62 209 TYR A C 1
ATOM 1649 O O . TYR A 1 209 ? -19.392 -7.233 2.786 1.00 96.62 209 TYR A O 1
ATOM 1657 N N . GLY A 1 210 ? -17.198 -6.978 3.175 1.00 94.38 210 GLY A N 1
ATOM 1658 C CA . GLY A 1 210 ? -17.351 -6.019 4.269 1.00 94.38 210 GLY A CA 1
ATOM 1659 C C . GLY A 1 210 ? -18.088 -4.749 3.831 1.00 94.38 210 GLY A C 1
ATOM 1660 O O . GLY A 1 210 ? -19.034 -4.329 4.500 1.00 94.38 210 GLY A O 1
ATOM 1661 N N . ARG A 1 211 ? -17.718 -4.182 2.673 1.00 94.06 211 ARG A N 1
ATOM 1662 C CA . ARG A 1 211 ? -18.364 -3.004 2.058 1.00 94.06 211 ARG A CA 1
ATOM 1663 C C . ARG A 1 211 ? -19.791 -3.290 1.597 1.00 94.06 211 ARG A C 1
ATOM 1665 O O . ARG A 1 211 ? -20.668 -2.440 1.749 1.00 94.06 211 ARG A O 1
ATOM 1672 N N . MET A 1 212 ? -20.050 -4.480 1.052 1.00 94.69 212 MET A N 1
ATOM 1673 C CA . MET A 1 212 ? -21.407 -4.914 0.701 1.00 94.69 212 MET A CA 1
ATOM 1674 C C . MET A 1 212 ? -22.294 -4.963 1.947 1.00 94.69 212 MET A C 1
ATOM 1676 O O . MET A 1 212 ? -23.415 -4.460 1.920 1.00 94.69 212 MET A O 1
ATOM 1680 N N . ARG A 1 213 ? -21.774 -5.484 3.067 1.00 90.88 213 ARG A N 1
ATOM 1681 C CA . ARG A 1 213 ? -22.504 -5.571 4.340 1.00 90.88 213 ARG A CA 1
ATOM 1682 C C . ARG A 1 213 ? -22.761 -4.206 4.988 1.00 90.88 213 ARG A C 1
ATOM 1684 O O . ARG A 1 213 ? -23.741 -4.071 5.716 1.00 90.88 213 ARG A O 1
ATOM 1691 N N . THR A 1 214 ? -21.922 -3.196 4.741 1.00 88.00 214 THR A N 1
ATOM 1692 C CA . THR A 1 214 ? -22.184 -1.811 5.182 1.00 88.00 214 THR A CA 1
ATOM 1693 C C . THR A 1 214 ? -23.087 -1.029 4.223 1.00 88.00 214 THR A C 1
ATOM 1695 O O . THR A 1 214 ? -23.538 0.056 4.579 1.00 88.00 214 THR A O 1
ATOM 1698 N N . GLY A 1 215 ? -23.389 -1.567 3.034 1.00 89.81 215 GLY A N 1
ATOM 1699 C CA . GLY A 1 215 ? -24.172 -0.881 2.002 1.00 89.81 215 GLY A CA 1
ATOM 1700 C C . GLY A 1 215 ? -23.381 0.174 1.216 1.00 89.81 215 GLY A C 1
ATOM 1701 O O . GLY A 1 215 ? -23.975 1.006 0.535 1.00 89.81 215 GLY A O 1
ATOM 1702 N N . GLU A 1 216 ? -22.046 0.151 1.285 1.00 88.75 216 GLU A N 1
ATOM 1703 C CA . GLU A 1 216 ? -21.163 1.193 0.737 1.00 88.75 216 GLU A CA 1
ATOM 1704 C C . GLU A 1 216 ? -20.240 0.671 -0.367 1.00 88.75 216 GLU A C 1
ATOM 1706 O O . GLU A 1 216 ? -19.087 1.084 -0.485 1.00 88.75 216 GLU A O 1
ATOM 1711 N N . LEU A 1 217 ? -20.753 -0.220 -1.220 1.00 93.31 217 LEU A N 1
ATOM 1712 C CA . LEU A 1 217 ? -19.982 -0.813 -2.318 1.00 93.31 217 LEU A CA 1
ATOM 1713 C C . LEU A 1 217 ? -19.398 0.240 -3.276 1.00 93.31 217 LEU A C 1
ATOM 1715 O O . LEU A 1 217 ? -18.296 0.062 -3.783 1.00 93.31 217 LEU A O 1
ATOM 1719 N N . LYS A 1 218 ? -20.089 1.371 -3.479 1.00 92.38 218 LYS A N 1
ATOM 1720 C CA . LYS A 1 218 ? -19.572 2.486 -4.295 1.00 92.38 218 LYS A CA 1
ATOM 1721 C C . LYS A 1 218 ? -18.246 3.031 -3.763 1.00 92.38 218 LYS A C 1
ATOM 1723 O O . LYS A 1 218 ? -17.399 3.416 -4.557 1.00 92.38 218 LYS A O 1
ATOM 1728 N N . GLY A 1 219 ? -18.052 3.007 -2.444 1.00 89.62 219 GLY A N 1
ATOM 1729 C CA . GLY A 1 219 ? -16.797 3.407 -1.814 1.00 89.62 219 GLY A CA 1
ATOM 1730 C C . GLY A 1 219 ? -15.636 2.452 -2.100 1.00 89.62 219 GLY A C 1
ATOM 1731 O O . GLY A 1 219 ? -14.499 2.814 -1.827 1.00 89.62 219 GLY A O 1
ATOM 1732 N N . TYR A 1 220 ? -15.893 1.257 -2.650 1.00 93.31 220 TYR A N 1
ATOM 1733 C CA . TYR A 1 220 ? -14.836 0.343 -3.084 1.00 93.31 220 TYR A CA 1
ATOM 1734 C C . TYR A 1 220 ? -14.291 0.681 -4.480 1.00 93.31 220 TYR A C 1
ATOM 1736 O O . TYR A 1 220 ? -13.148 0.356 -4.773 1.00 93.31 220 TYR A O 1
ATOM 1744 N N . LEU A 1 221 ? -15.068 1.349 -5.341 1.00 93.31 221 LEU A N 1
ATOM 1745 C CA . LEU A 1 221 ? -14.683 1.668 -6.724 1.00 93.31 221 LEU A CA 1
ATOM 1746 C C . LEU A 1 221 ? -13.752 2.891 -6.793 1.00 93.31 221 LEU A C 1
ATOM 1748 O O . LEU A 1 221 ? -14.027 3.865 -7.491 1.00 93.31 221 LEU A O 1
ATOM 1752 N N . THR A 1 222 ? -12.661 2.853 -6.034 1.00 92.81 222 THR A N 1
ATOM 1753 C CA . THR A 1 222 ? -11.620 3.883 -6.028 1.00 92.81 222 THR A CA 1
ATOM 1754 C C . THR A 1 222 ? -10.394 3.402 -6.798 1.00 92.81 222 THR A C 1
ATOM 1756 O O . THR A 1 222 ? -10.155 2.202 -6.939 1.00 92.81 222 THR A O 1
ATOM 1759 N N . PHE A 1 223 ? -9.586 4.346 -7.286 1.00 90.62 223 PHE A N 1
ATOM 1760 C CA . PHE A 1 223 ? -8.329 4.021 -7.963 1.00 90.62 223 PHE A CA 1
ATOM 1761 C C . PHE A 1 223 ? -7.361 3.245 -7.052 1.00 90.62 223 PHE A C 1
ATOM 1763 O O . PHE A 1 223 ? -6.690 2.330 -7.520 1.00 90.62 223 PHE A O 1
ATOM 1770 N N . GLY A 1 224 ? -7.343 3.557 -5.749 1.00 91.12 224 GLY A N 1
ATOM 1771 C CA . GLY A 1 224 ? -6.535 2.839 -4.757 1.00 91.12 224 GLY A CA 1
ATOM 1772 C C . GLY A 1 224 ? -6.884 1.352 -4.697 1.00 91.12 224 GLY A C 1
ATOM 1773 O O . GLY A 1 224 ? -6.017 0.514 -4.918 1.00 91.12 224 GLY A O 1
ATOM 1774 N N . ASN A 1 225 ? -8.168 1.027 -4.551 1.00 93.75 225 ASN A N 1
ATOM 1775 C CA . ASN A 1 225 ? -8.614 -0.366 -4.479 1.00 93.75 225 ASN A CA 1
ATOM 1776 C C . ASN A 1 225 ? -8.449 -1.109 -5.813 1.00 93.75 225 ASN A C 1
ATOM 1778 O O . ASN A 1 225 ? -8.139 -2.297 -5.834 1.00 93.75 225 ASN A O 1
ATOM 1782 N N . ALA A 1 226 ? -8.617 -0.421 -6.950 1.00 95.00 226 ALA A N 1
ATOM 1783 C CA . ALA A 1 226 ? -8.302 -1.003 -8.255 1.00 95.00 226 ALA A CA 1
ATOM 1784 C C . ALA A 1 226 ? -6.809 -1.367 -8.357 1.00 95.00 226 ALA A C 1
ATOM 1786 O O . ALA A 1 226 ? -6.456 -2.412 -8.908 1.00 95.00 226 ALA A O 1
ATOM 1787 N N . TRP A 1 227 ? -5.936 -0.532 -7.787 1.00 94.88 227 TRP A N 1
ATOM 1788 C CA . TRP A 1 227 ? -4.508 -0.801 -7.677 1.00 94.88 227 TRP A CA 1
ATOM 1789 C C . TRP A 1 227 ? -4.195 -1.944 -6.695 1.00 94.88 227 TRP A C 1
ATOM 1791 O O . TRP A 1 227 ? -3.361 -2.784 -7.024 1.00 94.88 227 TRP A O 1
ATOM 1801 N N . ASP A 1 228 ? -4.864 -2.043 -5.539 1.00 94.62 228 ASP A N 1
ATOM 1802 C CA . ASP A 1 228 ? -4.761 -3.205 -4.630 1.00 94.62 228 ASP A CA 1
ATOM 1803 C C . ASP A 1 228 ? -5.158 -4.516 -5.332 1.00 94.62 228 ASP A C 1
ATOM 1805 O O . ASP A 1 228 ? -4.417 -5.505 -5.298 1.00 94.62 228 ASP A O 1
ATOM 1809 N N . LEU A 1 229 ? -6.275 -4.507 -6.069 1.00 96.56 229 LEU A N 1
ATOM 1810 C CA . LEU A 1 229 ? -6.728 -5.662 -6.840 1.00 96.56 229 LEU A CA 1
ATOM 1811 C C . LEU A 1 229 ? -5.701 -6.047 -7.913 1.00 96.56 229 LEU A C 1
ATOM 1813 O O . LEU A 1 229 ? -5.322 -7.215 -8.018 1.00 96.56 229 LEU A O 1
ATOM 1817 N N . MET A 1 230 ? -5.183 -5.075 -8.665 1.00 97.12 230 MET A N 1
ATOM 1818 C CA . MET A 1 230 ? -4.134 -5.311 -9.658 1.00 97.12 230 MET A CA 1
ATOM 1819 C C . MET A 1 230 ? -2.869 -5.908 -9.017 1.00 97.12 230 MET A C 1
ATOM 1821 O O . MET A 1 230 ? -2.313 -6.877 -9.540 1.00 97.12 230 MET A O 1
ATOM 1825 N N . ARG A 1 231 ? -2.454 -5.391 -7.851 1.00 95.81 231 ARG A N 1
ATOM 1826 C CA . ARG A 1 231 ? -1.313 -5.896 -7.070 1.00 95.81 231 ARG A CA 1
ATOM 1827 C C . ARG A 1 231 ? -1.495 -7.335 -6.589 1.00 95.81 231 ARG A C 1
ATOM 1829 O O . ARG A 1 231 ? -0.489 -7.999 -6.347 1.00 95.81 231 ARG A O 1
ATOM 1836 N N . SER A 1 232 ? -2.729 -7.815 -6.443 1.00 97.19 232 SER A N 1
ATOM 1837 C CA . SER A 1 232 ? -3.021 -9.220 -6.127 1.00 97.19 232 SER A CA 1
ATOM 1838 C C . SER A 1 232 ? -3.025 -10.117 -7.374 1.00 97.19 232 SER A C 1
ATOM 1840 O O . SER A 1 232 ? -2.463 -11.211 -7.346 1.00 97.19 232 SER A O 1
ATOM 1842 N N . ILE A 1 233 ? -3.570 -9.634 -8.499 1.00 98.00 233 ILE A N 1
ATOM 1843 C CA . ILE A 1 233 ? -3.714 -10.402 -9.747 1.00 98.00 233 ILE A CA 1
ATOM 1844 C C . ILE A 1 233 ? -2.370 -10.601 -10.458 1.00 98.00 233 ILE A C 1
ATOM 1846 O O . ILE A 1 233 ? -2.110 -11.688 -10.968 1.00 98.00 233 ILE A O 1
ATOM 1850 N N . ILE A 1 234 ? -1.504 -9.583 -10.490 1.00 97.25 234 ILE A N 1
ATOM 1851 C CA . ILE A 1 234 ? -0.218 -9.642 -11.205 1.00 97.25 234 ILE A CA 1
ATOM 1852 C C . ILE A 1 234 ? 0.664 -10.816 -10.724 1.00 97.25 234 ILE A C 1
ATOM 1854 O O . ILE A 1 234 ? 1.098 -11.604 -11.565 1.00 97.25 234 ILE A O 1
ATOM 1858 N N . PRO A 1 235 ? 0.896 -11.019 -9.411 1.00 96.50 235 PRO A N 1
ATOM 1859 C CA . PRO A 1 235 ? 1.608 -12.201 -8.924 1.00 96.50 235 PRO A CA 1
ATOM 1860 C C . PRO A 1 235 ? 0.918 -13.528 -9.268 1.00 96.50 235 PRO A C 1
ATOM 1862 O O . PRO A 1 235 ? 1.601 -14.500 -9.570 1.00 96.50 235 PRO A O 1
ATOM 1865 N N . ILE A 1 236 ? -0.421 -13.584 -9.258 1.00 97.25 236 ILE A N 1
ATOM 1866 C CA . ILE A 1 236 ? -1.182 -14.798 -9.613 1.00 97.25 236 ILE A CA 1
ATOM 1867 C C . ILE A 1 236 ? -1.000 -15.139 -11.096 1.00 97.25 236 ILE A C 1
ATOM 1869 O O . ILE A 1 236 ? -0.886 -16.312 -11.446 1.00 97.25 236 ILE A O 1
ATOM 1873 N N . ALA A 1 237 ? -0.923 -14.130 -11.968 1.00 96.56 237 ALA A N 1
ATOM 1874 C CA . ALA A 1 237 ? -0.742 -14.314 -13.405 1.00 96.56 237 ALA A CA 1
ATOM 1875 C C . ALA A 1 237 ? 0.557 -15.062 -13.760 1.00 96.56 237 ALA A C 1
ATOM 1877 O O . ALA A 1 237 ? 0.635 -15.647 -14.842 1.00 96.56 237 ALA A O 1
ATOM 1878 N N . LEU A 1 238 ? 1.538 -15.128 -12.846 1.00 91.94 238 LEU A N 1
ATOM 1879 C CA . LEU A 1 238 ? 2.738 -15.957 -13.010 1.00 91.94 238 LEU A CA 1
ATOM 1880 C C . LEU A 1 238 ? 2.412 -17.445 -13.177 1.00 91.94 238 LEU A C 1
ATOM 1882 O O . LEU A 1 238 ? 3.202 -18.155 -13.786 1.00 91.94 238 LEU A O 1
ATOM 1886 N N . LEU A 1 239 ? 1.254 -17.915 -12.697 1.00 90.94 239 LEU A N 1
ATOM 1887 C CA . LEU A 1 239 ? 0.795 -19.288 -12.935 1.00 90.94 239 LEU A CA 1
ATOM 1888 C C . LEU A 1 239 ? 0.607 -19.593 -14.425 1.00 90.94 239 LEU A C 1
ATOM 1890 O O . LEU A 1 239 ? 0.891 -20.704 -14.860 1.00 90.94 239 LEU A O 1
ATOM 1894 N N . ALA A 1 240 ? 0.108 -18.621 -15.192 1.00 93.00 240 ALA A N 1
ATOM 1895 C CA . ALA A 1 240 ? -0.172 -18.780 -16.617 1.00 93.00 240 ALA A CA 1
ATOM 1896 C C . ALA A 1 240 ? 0.976 -18.268 -17.500 1.00 93.00 240 ALA A C 1
ATOM 1898 O O . ALA A 1 240 ? 1.212 -18.808 -18.577 1.00 93.00 240 ALA A O 1
ATOM 1899 N N . PHE A 1 241 ? 1.696 -17.237 -17.046 1.00 91.25 241 PHE A N 1
ATOM 1900 C CA . PHE A 1 241 ? 2.698 -16.510 -17.831 1.00 91.25 241 PHE A CA 1
ATOM 1901 C C . PHE A 1 241 ? 4.065 -16.496 -17.142 1.00 91.25 241 PHE A C 1
ATOM 1903 O O . PHE A 1 241 ? 4.704 -15.452 -17.007 1.00 91.25 241 PHE A O 1
ATOM 1910 N N . HIS A 1 242 ? 4.521 -17.669 -16.710 1.00 84.19 242 HIS A N 1
ATOM 1911 C CA . HIS A 1 242 ? 5.748 -17.841 -15.928 1.00 84.19 242 HIS A CA 1
ATOM 1912 C C . HIS A 1 242 ? 7.040 -17.429 -16.665 1.00 84.19 242 HIS A C 1
ATOM 1914 O O . HIS A 1 242 ? 8.101 -17.288 -16.057 1.00 84.19 242 HIS A O 1
ATOM 1920 N N . SER A 1 243 ? 6.984 -17.270 -17.990 1.00 81.62 243 SER A N 1
ATOM 1921 C CA . SER A 1 243 ? 8.120 -16.845 -18.807 1.00 81.62 243 SER A CA 1
ATOM 1922 C C . SER A 1 243 ? 8.135 -15.351 -19.120 1.00 81.62 243 SER A C 1
ATOM 1924 O O . SER A 1 243 ? 9.132 -14.835 -19.619 1.00 81.62 243 SER A O 1
ATOM 1926 N N . HIS A 1 244 ? 7.066 -14.618 -18.802 1.00 86.00 244 HIS A N 1
ATOM 1927 C CA . HIS A 1 244 ? 6.914 -13.246 -19.265 1.00 86.00 244 HIS A CA 1
ATOM 1928 C C . HIS A 1 244 ? 7.764 -12.263 -18.441 1.00 86.00 244 HIS A C 1
ATOM 1930 O O . HIS A 1 244 ? 7.411 -11.878 -17.326 1.00 86.00 244 HIS A O 1
ATOM 1936 N N . ARG A 1 245 ? 8.876 -11.781 -19.012 1.00 85.88 245 ARG A N 1
ATOM 1937 C CA . ARG A 1 245 ? 9.848 -10.902 -18.331 1.00 85.88 245 ARG A CA 1
ATOM 1938 C C . ARG A 1 245 ? 9.239 -9.631 -17.732 1.00 85.88 245 ARG A C 1
ATOM 1940 O O . ARG A 1 245 ? 9.588 -9.260 -16.611 1.00 85.88 245 ARG A O 1
ATOM 1947 N N . LEU A 1 246 ? 8.312 -8.979 -18.440 1.00 87.88 246 LEU A N 1
ATOM 1948 C CA . LEU A 1 246 ? 7.619 -7.790 -17.922 1.00 87.88 246 LEU A CA 1
ATOM 1949 C C . LEU A 1 246 ? 6.854 -8.115 -16.633 1.00 87.88 246 LEU A C 1
ATOM 1951 O O . LEU A 1 246 ? 6.823 -7.302 -15.717 1.00 87.88 246 LEU A O 1
ATOM 1955 N N . LEU A 1 247 ? 6.263 -9.310 -16.543 1.00 91.81 247 LEU A N 1
ATOM 1956 C CA . LEU A 1 247 ? 5.479 -9.712 -15.381 1.00 91.81 247 LEU A CA 1
ATOM 1957 C C . LEU A 1 247 ? 6.384 -9.869 -14.153 1.00 91.81 247 LEU A C 1
ATOM 1959 O O . LEU A 1 247 ? 6.040 -9.398 -13.073 1.00 91.81 247 LEU A O 1
ATOM 1963 N N . HIS A 1 248 ? 7.582 -10.430 -14.335 1.00 88.69 248 HIS A N 1
ATOM 1964 C CA . HIS A 1 248 ? 8.597 -10.519 -13.279 1.00 88.69 248 HIS A CA 1
ATOM 1965 C C . HIS A 1 248 ? 9.046 -9.138 -12.801 1.00 88.69 248 HIS A C 1
ATOM 1967 O O . HIS A 1 248 ? 9.127 -8.903 -11.596 1.00 88.69 248 HIS A O 1
ATOM 1973 N N . LEU A 1 249 ? 9.293 -8.212 -13.734 1.00 90.62 249 LEU A N 1
ATOM 1974 C CA . LEU A 1 249 ? 9.650 -6.833 -13.402 1.00 90.62 249 LEU A CA 1
ATOM 1975 C C . LEU A 1 249 ? 8.540 -6.160 -12.585 1.00 90.62 249 LEU A C 1
ATOM 1977 O O . LEU A 1 249 ? 8.816 -5.569 -11.544 1.00 90.62 249 LEU A O 1
ATOM 1981 N N . LEU A 1 250 ? 7.284 -6.290 -13.024 1.00 94.94 250 LEU A N 1
ATOM 1982 C CA . LEU A 1 250 ? 6.133 -5.730 -12.317 1.00 94.94 250 LEU A CA 1
ATOM 1983 C C . LEU A 1 250 ? 6.006 -6.304 -10.907 1.00 94.94 250 LEU A C 1
ATOM 1985 O O . LEU A 1 250 ? 5.788 -5.550 -9.967 1.00 94.94 250 LEU A O 1
ATOM 1989 N N . VAL A 1 251 ? 6.202 -7.611 -10.731 1.00 95.25 251 VAL A N 1
ATOM 1990 C CA . VAL A 1 251 ? 6.208 -8.248 -9.409 1.00 95.25 251 VAL A CA 1
ATOM 1991 C C . VAL A 1 251 ? 7.285 -7.645 -8.508 1.00 95.25 251 VAL A C 1
ATOM 1993 O O . VAL A 1 251 ? 6.978 -7.264 -7.381 1.00 95.25 251 VAL A O 1
ATOM 1996 N N . VAL A 1 252 ? 8.522 -7.498 -8.994 1.00 94.50 252 VAL A N 1
ATOM 1997 C CA . VAL A 1 252 ? 9.607 -6.867 -8.221 1.00 94.50 252 VAL A CA 1
ATOM 1998 C C . VAL A 1 252 ? 9.222 -5.444 -7.808 1.00 94.50 252 VAL A C 1
ATOM 2000 O O . VAL A 1 252 ? 9.346 -5.092 -6.635 1.00 94.50 252 VAL A O 1
ATOM 2003 N N . LEU A 1 253 ? 8.693 -4.645 -8.740 1.00 94.94 253 LEU A N 1
ATOM 2004 C CA . LEU A 1 253 ? 8.232 -3.283 -8.459 1.00 94.94 253 LEU A CA 1
ATOM 2005 C C . LEU A 1 253 ? 7.096 -3.261 -7.426 1.00 94.94 253 LEU A C 1
ATOM 2007 O O . LEU A 1 253 ? 7.122 -2.436 -6.518 1.00 94.94 253 LEU A O 1
ATOM 2011 N N . ILE A 1 254 ? 6.140 -4.191 -7.500 1.00 96.06 254 ILE A N 1
ATOM 2012 C CA . ILE A 1 254 ? 5.047 -4.310 -6.523 1.00 96.06 254 ILE A CA 1
ATOM 2013 C C . ILE A 1 254 ? 5.594 -4.562 -5.114 1.00 96.06 254 ILE A C 1
ATOM 2015 O O . ILE A 1 254 ? 5.124 -3.936 -4.166 1.00 96.06 254 ILE A O 1
ATOM 2019 N N . TYR A 1 255 ? 6.587 -5.440 -4.951 1.00 94.94 255 TYR A N 1
ATOM 2020 C CA . TYR A 1 255 ? 7.189 -5.691 -3.636 1.00 94.94 255 TYR A CA 1
ATOM 2021 C C . TYR A 1 255 ? 7.891 -4.450 -3.070 1.00 94.94 255 TYR A C 1
ATOM 2023 O O . TYR A 1 255 ? 7.729 -4.154 -1.886 1.00 94.94 255 TYR A O 1
ATOM 2031 N N . TRP A 1 256 ? 8.598 -3.682 -3.903 1.00 95.19 256 TRP A N 1
ATOM 2032 C CA . TRP A 1 256 ? 9.177 -2.401 -3.487 1.00 95.19 256 TRP A CA 1
ATOM 2033 C C . TRP A 1 256 ? 8.111 -1.377 -3.094 1.00 95.19 256 TRP A C 1
ATOM 2035 O O . TRP A 1 256 ? 8.227 -0.741 -2.046 1.00 95.19 256 TRP A O 1
ATOM 2045 N N . MET A 1 257 ? 7.038 -1.263 -3.879 1.00 93.62 257 MET A N 1
ATOM 2046 C CA . MET A 1 257 ? 5.919 -0.371 -3.566 1.00 93.62 257 MET A CA 1
ATOM 2047 C C . MET A 1 257 ? 5.233 -0.749 -2.248 1.00 93.62 257 MET A C 1
ATOM 2049 O O . MET A 1 257 ? 4.918 0.132 -1.457 1.00 93.62 257 MET A O 1
ATOM 2053 N N . ARG A 1 258 ? 5.080 -2.043 -1.938 1.00 93.75 258 ARG A N 1
ATOM 2054 C CA . ARG A 1 258 ? 4.530 -2.505 -0.646 1.00 93.75 258 ARG A CA 1
ATOM 2055 C C . ARG A 1 258 ? 5.402 -2.118 0.548 1.00 93.75 258 ARG A C 1
ATOM 2057 O O . ARG A 1 258 ? 4.890 -1.774 1.613 1.00 93.75 258 ARG A O 1
ATOM 2064 N N . ILE A 1 259 ? 6.725 -2.159 0.388 1.00 93.12 259 ILE A N 1
ATOM 2065 C CA . ILE A 1 259 ? 7.646 -1.671 1.423 1.00 93.12 259 ILE A CA 1
ATOM 2066 C C . ILE A 1 259 ? 7.475 -0.158 1.596 1.00 93.12 259 ILE A C 1
ATOM 2068 O O . ILE A 1 259 ? 7.423 0.323 2.726 1.00 93.12 259 ILE A O 1
ATOM 2072 N N . LEU A 1 260 ? 7.305 0.586 0.499 1.00 91.38 260 LEU A N 1
ATOM 2073 C CA . LEU A 1 260 ? 7.025 2.020 0.550 1.00 91.38 260 LEU A CA 1
ATOM 2074 C C . LEU A 1 260 ? 5.661 2.340 1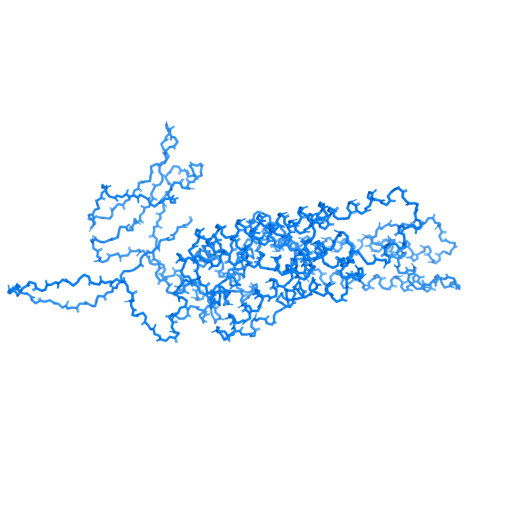.191 1.00 91.38 260 LEU A C 1
ATOM 2076 O O . LEU A 1 260 ? 5.526 3.362 1.847 1.00 91.38 260 LEU A O 1
ATOM 2080 N N . GLU A 1 261 ? 4.653 1.479 1.066 1.00 92.12 261 GLU A N 1
ATOM 2081 C CA . GLU A 1 261 ? 3.359 1.630 1.758 1.00 92.12 261 GLU A CA 1
ATOM 2082 C C . GLU A 1 261 ? 3.472 1.372 3.271 1.00 92.12 261 GLU A C 1
ATOM 2084 O O . GLU A 1 261 ? 2.730 1.945 4.072 1.00 92.12 261 GLU A O 1
ATOM 2089 N N . SER A 1 262 ? 4.476 0.595 3.694 1.00 93.56 262 SER A N 1
ATOM 2090 C CA . SER A 1 262 ? 4.735 0.288 5.109 1.00 93.56 262 SER A CA 1
ATOM 2091 C C . SER A 1 262 ? 5.190 1.507 5.927 1.00 93.56 262 SER A C 1
ATOM 2093 O O . SER A 1 262 ? 5.345 1.413 7.146 1.00 93.56 262 SER A O 1
ATOM 2095 N N . VAL A 1 263 ? 5.352 2.676 5.295 1.00 92.62 263 VAL A N 1
ATOM 2096 C CA . VAL A 1 263 ? 5.610 3.967 5.958 1.00 92.62 263 VAL A CA 1
ATOM 2097 C C . VAL A 1 263 ? 4.524 4.333 6.967 1.00 92.62 263 VAL A C 1
ATOM 2099 O O . VAL A 1 263 ? 4.806 5.029 7.936 1.00 92.62 263 VAL A O 1
ATOM 2102 N N . ILE A 1 264 ? 3.310 3.790 6.822 1.00 94.69 264 ILE A N 1
ATOM 2103 C CA . ILE A 1 264 ? 2.214 3.951 7.788 1.00 94.69 264 ILE A CA 1
ATOM 2104 C C . ILE A 1 264 ? 2.577 3.481 9.212 1.00 94.69 264 ILE A C 1
ATOM 2106 O O . ILE A 1 264 ? 2.016 3.956 10.205 1.00 94.69 264 ILE A O 1
ATOM 2110 N N . LEU A 1 265 ? 3.551 2.569 9.334 1.00 95.31 265 LEU A N 1
ATOM 2111 C CA . LEU A 1 265 ? 4.032 2.035 10.610 1.00 95.31 265 LEU A CA 1
ATOM 2112 C C . LEU A 1 265 ? 4.849 3.041 11.428 1.00 95.31 265 LEU A C 1
ATOM 2114 O O . LEU A 1 265 ? 4.948 2.875 12.649 1.00 95.31 265 LEU A O 1
ATOM 2118 N N . SER A 1 266 ? 5.437 4.047 10.777 1.00 95.31 266 SER A N 1
ATOM 2119 C CA . SER A 1 266 ? 6.316 5.038 11.395 1.00 95.31 266 SER A CA 1
ATOM 2120 C C . SER A 1 266 ? 5.863 6.440 11.027 1.00 95.31 266 SER A C 1
ATOM 2122 O O . SER A 1 266 ? 5.951 6.850 9.878 1.00 95.31 266 SER A O 1
ATOM 2124 N N . GLU A 1 267 ? 5.412 7.196 12.020 1.00 93.12 267 GLU A N 1
ATOM 2125 C CA . GLU A 1 267 ? 4.952 8.572 11.825 1.00 93.12 267 GLU A CA 1
ATOM 2126 C C . GLU A 1 267 ? 6.047 9.490 11.296 1.00 93.12 267 GLU A C 1
ATOM 2128 O O . GLU A 1 267 ? 5.816 10.249 10.362 1.00 93.12 267 GLU A O 1
ATOM 2133 N N . TRP A 1 268 ? 7.267 9.354 11.814 1.00 94.06 268 TRP A N 1
ATOM 2134 C CA . TRP A 1 268 ? 8.398 10.159 11.364 1.00 94.06 268 TRP A CA 1
ATOM 2135 C C . TRP A 1 268 ? 8.707 9.945 9.875 1.00 94.06 268 TRP A C 1
ATOM 2137 O O . TRP A 1 268 ? 8.870 10.908 9.128 1.00 94.06 268 TRP A O 1
ATOM 2147 N N . ILE A 1 269 ? 8.724 8.684 9.427 1.00 93.88 269 ILE A N 1
ATOM 2148 C CA . ILE A 1 269 ? 8.964 8.346 8.017 1.00 93.88 269 ILE A CA 1
ATOM 2149 C C . ILE A 1 269 ? 7.749 8.734 7.163 1.00 93.88 269 ILE A C 1
ATOM 2151 O O . ILE A 1 269 ? 7.907 9.308 6.088 1.00 93.88 269 ILE A O 1
ATOM 2155 N N . GLY A 1 270 ? 6.539 8.441 7.643 1.00 93.25 270 GLY A N 1
ATOM 2156 C CA . GLY A 1 270 ? 5.287 8.733 6.954 1.00 93.25 270 GLY A CA 1
ATOM 2157 C C . GLY A 1 270 ? 5.107 10.223 6.685 1.00 93.25 270 GLY A C 1
ATOM 2158 O O . GLY A 1 270 ? 4.878 10.600 5.542 1.00 93.25 270 GLY A O 1
ATOM 2159 N N . CYS A 1 271 ? 5.295 11.082 7.688 1.00 93.38 271 CYS A N 1
ATOM 2160 C CA . CYS A 1 271 ? 5.204 12.536 7.526 1.00 93.38 271 CYS A CA 1
ATOM 2161 C C . CYS A 1 271 ? 6.280 13.103 6.584 1.00 93.38 271 CYS A C 1
ATOM 2163 O O . CYS A 1 271 ? 6.050 14.132 5.953 1.00 93.38 271 CYS A O 1
ATOM 2165 N N . ALA A 1 272 ? 7.432 12.437 6.449 1.00 92.62 272 ALA A N 1
ATOM 2166 C CA . ALA A 1 272 ? 8.476 12.834 5.505 1.00 92.62 272 ALA A CA 1
ATOM 2167 C C . ALA A 1 272 ? 8.191 12.379 4.060 1.00 92.62 272 ALA A C 1
ATOM 2169 O O . ALA A 1 272 ? 8.458 13.122 3.119 1.00 92.62 272 ALA A O 1
ATOM 2170 N N . LEU A 1 273 ? 7.651 11.169 3.868 1.00 92.12 273 LEU A N 1
ATOM 2171 C CA . LEU A 1 273 ? 7.442 10.577 2.539 1.00 92.12 273 LEU A CA 1
ATOM 2172 C C . LEU A 1 273 ? 6.063 10.860 1.934 1.00 92.12 273 LEU A C 1
ATOM 2174 O O . LEU A 1 273 ? 5.933 10.868 0.711 1.00 92.12 273 LEU A O 1
ATOM 2178 N N . LEU A 1 274 ? 5.034 11.106 2.749 1.00 91.56 274 LEU A N 1
ATOM 2179 C CA . LEU A 1 274 ? 3.684 11.384 2.253 1.00 91.56 274 LEU A CA 1
ATOM 2180 C C . LEU A 1 274 ? 3.606 12.598 1.321 1.00 91.56 274 LEU A C 1
ATOM 2182 O O . LEU A 1 274 ? 2.986 12.460 0.262 1.00 91.56 274 LEU A O 1
ATOM 2186 N N . PRO A 1 275 ? 4.253 13.741 1.635 1.00 93.06 275 PRO A N 1
ATOM 2187 C CA . PRO A 1 275 ? 4.286 14.873 0.717 1.00 93.06 275 PRO A CA 1
ATOM 2188 C C . PRO A 1 275 ? 4.843 14.492 -0.658 1.00 93.06 275 PRO A C 1
ATOM 2190 O O . PRO A 1 275 ? 4.290 14.891 -1.676 1.00 93.06 275 PRO A O 1
ATOM 2193 N N . LEU A 1 276 ? 5.875 13.639 -0.706 1.00 90.00 276 LEU A N 1
ATOM 2194 C CA . LEU A 1 276 ? 6.474 13.174 -1.963 1.00 90.00 276 LEU A CA 1
ATOM 2195 C C . LEU A 1 276 ? 5.517 12.294 -2.778 1.00 90.00 276 LEU A C 1
ATOM 2197 O O . LEU A 1 276 ? 5.466 12.413 -3.999 1.00 90.00 276 LEU A O 1
ATOM 2201 N N . GLN A 1 277 ? 4.740 11.428 -2.120 1.00 88.00 277 GLN A N 1
ATOM 2202 C CA . GLN A 1 277 ? 3.753 10.584 -2.805 1.00 88.00 277 GLN A CA 1
ATOM 2203 C C . GLN A 1 277 ? 2.624 11.413 -3.429 1.00 88.00 277 GLN A C 1
ATOM 2205 O O . GLN A 1 277 ? 2.143 11.090 -4.515 1.00 88.00 277 GLN A O 1
ATOM 2210 N N . LYS A 1 278 ? 2.194 12.480 -2.747 1.00 86.69 278 LYS A N 1
ATOM 2211 C CA . LYS A 1 278 ? 1.118 13.366 -3.211 1.00 86.69 278 LYS A CA 1
ATOM 2212 C C . LYS A 1 278 ? 1.585 14.404 -4.224 1.00 86.69 278 LYS A C 1
ATOM 2214 O O . LYS A 1 278 ? 0.790 14.794 -5.080 1.00 86.69 278 LYS A O 1
ATOM 2219 N N . LEU A 1 279 ? 2.875 14.739 -4.208 1.00 89.81 279 LEU A N 1
ATOM 2220 C CA . LEU A 1 279 ? 3.495 15.667 -5.148 1.00 89.81 279 LEU A CA 1
ATOM 2221 C C . LEU A 1 279 ? 3.208 15.303 -6.603 1.00 89.81 279 LEU A C 1
ATOM 2223 O O . LEU A 1 279 ? 3.026 16.194 -7.421 1.00 89.81 279 LEU A O 1
ATOM 2227 N N . LEU A 1 280 ? 3.122 14.008 -6.933 1.00 84.88 280 LEU A N 1
ATOM 2228 C CA . LEU A 1 280 ? 2.896 13.549 -8.306 1.00 84.88 280 LEU A CA 1
ATOM 2229 C C . LEU A 1 280 ? 1.621 14.139 -8.929 1.00 84.88 280 LEU A C 1
ATOM 2231 O O . LEU A 1 280 ? 1.616 14.440 -10.119 1.00 84.88 280 LEU A O 1
ATOM 2235 N N . ILE A 1 281 ? 0.558 14.325 -8.139 1.00 85.75 281 ILE A N 1
ATOM 2236 C CA . ILE A 1 281 ? -0.700 14.904 -8.628 1.00 85.75 281 ILE A CA 1
ATOM 2237 C C . ILE A 1 281 ? -0.539 16.414 -8.847 1.00 85.75 281 ILE A C 1
ATOM 2239 O O . ILE A 1 281 ? -0.925 16.908 -9.906 1.00 85.75 281 ILE A O 1
ATOM 2243 N N . GLY A 1 282 ? 0.077 17.127 -7.896 1.00 86.06 282 GLY A N 1
ATOM 2244 C CA . GLY A 1 282 ? 0.368 18.565 -8.015 1.00 86.06 282 GLY A CA 1
ATOM 2245 C C . GLY A 1 282 ? 1.358 18.890 -9.142 1.00 86.06 282 GLY A C 1
ATOM 2246 O O . GLY A 1 282 ? 1.256 19.922 -9.795 1.00 86.06 282 GLY A O 1
ATOM 2247 N N . LEU A 1 283 ? 2.253 17.953 -9.458 1.00 90.31 283 LEU A N 1
ATOM 2248 C CA . LEU A 1 283 ? 3.229 18.030 -10.547 1.00 90.31 283 LEU A CA 1
ATOM 2249 C C . LEU A 1 283 ? 2.627 17.887 -11.944 1.00 90.31 283 LEU A C 1
ATOM 2251 O O . LEU A 1 283 ? 3.300 18.225 -12.917 1.00 90.31 283 LEU A O 1
ATOM 2255 N N . MET A 1 284 ? 1.402 17.372 -12.084 1.00 90.69 284 MET A N 1
ATOM 2256 C CA . MET A 1 284 ? 0.826 17.044 -13.394 1.00 90.69 284 MET A CA 1
ATOM 2257 C C . MET A 1 284 ? 0.829 18.215 -14.392 1.00 90.69 284 MET A C 1
ATOM 2259 O O . MET A 1 284 ? 1.205 17.979 -15.542 1.00 90.69 284 MET A O 1
ATOM 2263 N N . PRO A 1 285 ? 0.485 19.466 -14.021 1.00 91.25 285 PRO A N 1
ATOM 2264 C CA . PRO A 1 285 ? 0.566 20.601 -14.942 1.00 91.25 285 PRO A CA 1
ATOM 2265 C C . PRO A 1 285 ? 1.999 20.894 -15.398 1.00 91.25 285 PRO A C 1
ATOM 2267 O O . PRO A 1 285 ? 2.236 21.109 -16.587 1.00 91.25 285 PRO A O 1
ATOM 2270 N N . ALA A 1 286 ? 2.966 20.849 -14.476 1.00 91.38 286 ALA A N 1
ATOM 2271 C CA . ALA A 1 286 ? 4.374 21.078 -14.791 1.00 91.38 286 ALA A CA 1
ATOM 2272 C C . ALA A 1 286 ? 4.943 19.946 -15.668 1.00 91.38 286 ALA A C 1
ATOM 2274 O O . ALA A 1 286 ? 5.655 20.209 -16.639 1.00 91.38 286 ALA A O 1
ATOM 2275 N N . LEU A 1 287 ? 4.571 18.691 -15.390 1.00 91.69 287 LEU A N 1
ATOM 2276 C CA . LEU A 1 287 ? 4.905 17.530 -16.218 1.00 91.69 287 LEU A CA 1
ATOM 2277 C C . LEU A 1 287 ? 4.283 17.640 -17.614 1.00 91.69 287 LEU A C 1
ATOM 2279 O O . LEU A 1 287 ? 4.976 17.407 -18.597 1.00 91.69 287 LEU A O 1
ATOM 2283 N N . ALA A 1 288 ? 3.014 18.040 -17.727 1.00 93.50 288 ALA A N 1
ATOM 2284 C CA . ALA A 1 288 ? 2.348 18.226 -19.015 1.00 93.50 288 ALA A CA 1
ATOM 2285 C C . ALA A 1 288 ? 3.020 19.325 -19.852 1.00 93.50 288 ALA A C 1
ATOM 2287 O O . ALA A 1 288 ? 3.285 19.118 -21.037 1.00 93.50 288 ALA A O 1
ATOM 2288 N N . PHE A 1 289 ? 3.359 20.459 -19.231 1.00 93.00 289 PHE A N 1
ATOM 2289 C CA . PHE A 1 289 ? 4.136 21.520 -19.874 1.00 93.00 289 PHE A CA 1
ATOM 2290 C C . PHE A 1 289 ? 5.512 21.012 -20.330 1.00 93.00 289 PHE A C 1
ATOM 2292 O O . PHE A 1 289 ? 5.902 21.220 -21.477 1.00 93.00 289 PHE A O 1
ATOM 2299 N N . THR A 1 290 ? 6.207 20.266 -19.469 1.00 91.94 290 THR A N 1
ATOM 2300 C CA . THR A 1 290 ? 7.515 19.669 -19.775 1.00 91.94 290 THR A CA 1
ATOM 2301 C C . THR A 1 290 ? 7.434 18.705 -20.955 1.00 91.94 290 THR A C 1
ATOM 2303 O O . THR A 1 290 ? 8.251 18.790 -21.867 1.00 91.94 290 THR A O 1
ATOM 2306 N N . VAL A 1 291 ? 6.428 17.826 -20.982 1.00 93.81 291 VAL A N 1
ATOM 2307 C CA . VAL A 1 291 ? 6.188 16.878 -22.080 1.00 93.81 291 VAL A CA 1
ATOM 2308 C C . VAL A 1 291 ? 5.857 17.612 -23.378 1.00 93.81 291 VAL A C 1
ATOM 2310 O O . VAL A 1 291 ? 6.345 17.219 -24.435 1.00 93.81 291 VAL A O 1
ATOM 2313 N N . PHE A 1 292 ? 5.077 18.694 -23.318 1.00 95.25 292 PHE A N 1
ATOM 2314 C CA . PHE A 1 292 ? 4.770 19.511 -24.490 1.00 95.25 292 PHE A CA 1
ATOM 2315 C C . PHE A 1 292 ? 6.030 20.174 -25.065 1.00 95.25 292 PHE A C 1
ATOM 2317 O O . PHE A 1 292 ? 6.305 20.042 -26.258 1.00 95.25 292 PHE A O 1
ATOM 2324 N N . CYS A 1 293 ? 6.838 20.824 -24.222 1.00 93.69 293 CYS A N 1
ATOM 2325 C CA . CYS A 1 293 ? 8.113 21.418 -24.630 1.00 93.69 293 CYS A CA 1
ATOM 2326 C C . CYS A 1 293 ? 9.094 20.364 -25.159 1.00 93.69 293 CYS A C 1
ATOM 2328 O O . CYS A 1 293 ? 9.726 20.575 -26.194 1.00 93.69 293 CYS A O 1
ATOM 2330 N N . PHE A 1 294 ? 9.185 19.214 -24.485 1.00 94.44 294 PHE A N 1
ATOM 2331 C CA . PHE A 1 294 ? 9.994 18.078 -24.913 1.00 94.44 294 PHE A CA 1
ATOM 2332 C C . PHE A 1 294 ? 9.563 17.567 -26.291 1.00 94.44 294 PHE A C 1
ATOM 2334 O O . PHE A 1 294 ? 10.404 17.390 -27.169 1.00 94.44 294 PHE A O 1
ATOM 2341 N N . GLY A 1 295 ? 8.261 17.378 -26.514 1.00 95.31 295 GLY A N 1
ATOM 2342 C CA . GLY A 1 295 ? 7.715 16.937 -27.795 1.00 95.31 295 GLY A CA 1
ATOM 2343 C C . GLY A 1 295 ? 7.977 17.938 -28.920 1.00 95.31 295 GLY A C 1
ATOM 2344 O O . GLY A 1 295 ? 8.396 17.536 -30.004 1.00 95.31 295 GLY A O 1
ATOM 2345 N N . ALA A 1 296 ? 7.807 19.237 -28.655 1.00 95.25 296 ALA A N 1
ATOM 2346 C CA . ALA A 1 296 ? 8.083 20.295 -29.625 1.00 95.25 296 ALA A CA 1
ATOM 2347 C C . ALA A 1 296 ? 9.564 20.328 -30.042 1.00 95.25 296 ALA A C 1
ATOM 2349 O O . ALA A 1 296 ? 9.862 20.382 -31.234 1.00 95.25 296 ALA A O 1
ATOM 2350 N N . LEU A 1 297 ? 10.488 20.235 -29.079 1.00 93.06 297 LEU A N 1
ATOM 2351 C CA . LEU A 1 297 ? 11.929 20.208 -29.351 1.00 93.06 297 LEU A CA 1
ATOM 2352 C C . LEU A 1 297 ? 12.371 18.904 -30.020 1.00 93.06 297 LEU A C 1
ATOM 2354 O O . LEU A 1 297 ? 13.154 18.946 -30.960 1.00 93.06 297 LEU A O 1
ATOM 2358 N N . THR A 1 298 ? 11.826 17.760 -29.600 1.00 94.06 298 THR A N 1
ATOM 2359 C CA . THR A 1 298 ? 12.096 16.461 -30.240 1.00 94.06 298 THR A CA 1
ATOM 2360 C C . THR A 1 298 ? 11.650 16.473 -31.697 1.00 94.06 298 THR A C 1
ATOM 2362 O O . THR A 1 298 ? 12.380 16.021 -32.575 1.00 94.06 298 THR A O 1
ATOM 2365 N N . HIS A 1 299 ? 10.470 17.032 -31.973 1.00 93.50 299 HIS A N 1
ATOM 2366 C CA . HIS A 1 299 ? 9.974 17.181 -33.334 1.00 93.50 299 HIS A CA 1
ATOM 2367 C C . HIS A 1 299 ? 10.844 18.147 -34.151 1.00 93.50 299 HIS A C 1
ATOM 2369 O O . HIS A 1 299 ? 11.181 17.835 -35.288 1.00 93.50 299 HIS A O 1
ATOM 2375 N N . ALA A 1 300 ? 11.263 19.280 -33.576 1.00 92.94 300 ALA A N 1
ATOM 2376 C CA . ALA A 1 300 ? 12.178 20.212 -34.237 1.00 92.94 300 ALA A CA 1
ATOM 2377 C C . ALA A 1 300 ? 13.525 19.548 -34.583 1.00 92.94 300 ALA A C 1
ATOM 2379 O O . ALA A 1 300 ? 13.958 19.619 -35.732 1.00 92.94 300 ALA A O 1
ATOM 2380 N N . MET A 1 301 ? 14.137 18.830 -33.636 1.00 89.38 301 MET A N 1
ATOM 2381 C CA . MET A 1 301 ? 15.367 18.063 -33.867 1.00 89.38 301 MET A CA 1
ATOM 2382 C C . MET A 1 301 ? 15.173 17.009 -34.957 1.00 89.38 301 MET A C 1
ATOM 2384 O O . MET A 1 301 ? 15.984 16.932 -35.873 1.00 89.38 301 MET A O 1
ATOM 2388 N N . TYR A 1 302 ? 14.061 16.268 -34.929 1.00 91.19 302 TYR A N 1
ATOM 2389 C CA . TYR A 1 302 ? 13.738 15.290 -35.969 1.00 91.19 302 TYR A CA 1
ATOM 2390 C C . TYR A 1 302 ? 13.647 15.929 -37.359 1.00 91.19 302 TYR A C 1
ATOM 2392 O O . TYR A 1 302 ? 14.159 15.366 -38.320 1.00 91.19 302 TYR A O 1
ATOM 2400 N N . THR A 1 303 ? 13.041 17.117 -37.472 1.00 91.06 303 THR A N 1
ATOM 2401 C CA . THR A 1 303 ? 12.922 17.828 -38.756 1.00 91.06 303 THR A CA 1
ATOM 2402 C C . THR A 1 303 ? 14.234 18.413 -39.274 1.00 91.06 303 THR A C 1
ATOM 2404 O O . THR A 1 303 ? 14.382 18.560 -40.484 1.00 91.06 303 THR A O 1
ATOM 2407 N N . VAL A 1 304 ? 15.179 18.746 -38.392 1.00 89.06 304 VAL A N 1
ATOM 2408 C CA . VAL A 1 304 ? 16.502 19.250 -38.795 1.00 89.06 304 VAL A CA 1
ATOM 2409 C C . VAL A 1 304 ? 17.431 18.091 -39.163 1.00 89.06 304 VAL A C 1
ATOM 2411 O O . VAL A 1 304 ? 18.142 18.159 -40.157 1.00 89.06 304 VAL A O 1
ATOM 2414 N N . GLN A 1 305 ? 17.344 16.976 -38.437 1.00 84.44 305 GLN A N 1
ATOM 2415 C CA . GLN A 1 305 ? 18.159 15.777 -38.638 1.00 84.44 305 GLN A CA 1
ATOM 2416 C C . GLN A 1 305 ? 17.657 14.854 -39.761 1.00 84.44 305 GLN A C 1
ATOM 2418 O O . GLN A 1 305 ? 18.025 13.678 -39.764 1.00 84.44 305 GLN A O 1
ATOM 2423 N N . VAL A 1 306 ? 16.819 15.332 -40.697 1.00 70.06 306 VAL A N 1
ATOM 2424 C CA . VAL A 1 306 ? 16.242 14.528 -41.799 1.00 70.06 306 VAL A CA 1
ATOM 2425 C C . VAL A 1 306 ? 17.339 14.107 -42.782 1.00 70.06 306 VAL A C 1
ATOM 2427 O O . VAL A 1 306 ? 17.485 14.610 -43.892 1.00 70.06 306 VAL A O 1
ATOM 2430 N N . THR A 1 307 ? 18.128 13.141 -42.347 1.00 69.56 307 THR A N 1
ATOM 2431 C CA . THR A 1 307 ? 19.009 12.301 -43.137 1.00 69.56 307 THR A CA 1
ATOM 2432 C C . THR A 1 307 ? 18.369 10.916 -43.184 1.00 69.56 307 THR A C 1
ATOM 2434 O O . THR A 1 307 ? 17.614 10.532 -42.289 1.00 69.56 307 THR A O 1
ATOM 2437 N N . ALA A 1 308 ? 18.609 10.168 -44.262 1.00 57.38 308 ALA A N 1
ATOM 2438 C CA . ALA A 1 308 ? 17.905 8.914 -44.550 1.00 57.38 308 ALA A CA 1
ATOM 2439 C C . ALA A 1 308 ? 18.095 7.809 -43.484 1.00 57.38 308 ALA A C 1
ATOM 2441 O O . ALA A 1 308 ? 17.368 6.817 -43.508 1.00 57.38 308 ALA A O 1
ATOM 2442 N N . ASP A 1 309 ? 19.017 8.001 -42.535 1.00 64.62 309 ASP A N 1
ATOM 2443 C CA . ASP A 1 309 ? 19.496 6.970 -41.615 1.00 64.62 309 ASP A CA 1
ATOM 2444 C C . ASP A 1 309 ? 19.026 7.156 -40.157 1.00 64.62 309 ASP A C 1
ATOM 2446 O O . ASP A 1 309 ? 19.449 6.405 -39.277 1.00 64.62 309 ASP A O 1
ATOM 2450 N N . HIS A 1 310 ? 18.175 8.145 -39.846 1.00 71.44 310 HIS A N 1
ATOM 2451 C CA . HIS A 1 310 ? 17.728 8.409 -38.467 1.00 71.44 310 HIS A CA 1
ATOM 2452 C C . HIS A 1 310 ? 16.269 8.002 -38.223 1.00 71.44 310 HIS A C 1
ATOM 2454 O O . HIS A 1 310 ? 15.321 8.551 -38.786 1.00 71.44 310 HIS A O 1
ATOM 2460 N N . LEU A 1 311 ? 16.084 7.015 -37.340 1.00 81.88 311 LEU A N 1
ATOM 2461 C CA . LEU A 1 311 ? 14.769 6.533 -36.924 1.00 81.88 311 LEU A CA 1
ATOM 2462 C C . LEU A 1 311 ? 14.194 7.424 -35.810 1.00 81.88 311 LEU A C 1
ATOM 2464 O O . LEU A 1 311 ? 14.897 7.862 -34.906 1.00 81.88 311 LEU A O 1
ATOM 2468 N N . TRP A 1 312 ? 12.875 7.627 -35.801 1.00 83.94 312 TRP A N 1
ATOM 2469 C CA . TRP A 1 312 ? 12.191 8.413 -34.760 1.00 83.94 312 TRP A CA 1
ATOM 2470 C C . TRP A 1 312 ? 12.559 8.026 -33.303 1.00 83.94 312 TRP A C 1
ATOM 2472 O O . TRP A 1 312 ? 12.816 8.925 -32.499 1.00 83.94 312 TRP A O 1
ATOM 2482 N N . PRO A 1 313 ? 12.653 6.731 -32.923 1.00 88.06 313 PRO A N 1
ATOM 2483 C CA . PRO A 1 313 ? 12.991 6.347 -31.552 1.00 88.06 313 PRO A CA 1
ATOM 2484 C C . PRO A 1 313 ? 14.387 6.794 -31.105 1.00 88.06 313 PRO A C 1
ATOM 2486 O O . PRO A 1 313 ? 14.567 7.120 -29.932 1.00 88.06 313 PRO A O 1
ATOM 2489 N N . THR A 1 314 ? 15.368 6.839 -32.016 1.00 88.19 314 THR A N 1
ATOM 2490 C CA . THR A 1 314 ? 16.725 7.285 -31.672 1.00 88.19 314 THR A CA 1
ATOM 2491 C C . THR A 1 314 ? 16.739 8.782 -31.397 1.00 88.19 314 THR A C 1
ATOM 2493 O O . THR A 1 314 ? 17.314 9.203 -30.397 1.00 88.19 314 THR A O 1
ATOM 2496 N N . THR A 1 315 ? 16.024 9.582 -32.194 1.00 89.69 315 THR A N 1
ATOM 2497 C CA . THR A 1 315 ? 15.898 11.028 -31.954 1.00 89.69 315 THR A CA 1
ATOM 2498 C C . THR A 1 315 ? 15.213 11.330 -30.620 1.00 89.69 315 THR A C 1
ATOM 2500 O O . THR A 1 315 ? 15.683 12.193 -29.879 1.00 89.69 315 THR A O 1
ATOM 2503 N N . VAL A 1 316 ? 14.152 10.595 -30.260 1.00 91.94 316 VAL A N 1
ATOM 2504 C CA . VAL A 1 316 ? 13.484 10.735 -28.950 1.00 91.94 316 VAL A CA 1
ATOM 2505 C C . VAL A 1 316 ? 14.452 10.430 -27.805 1.00 91.94 316 VAL A C 1
ATOM 2507 O O . VAL A 1 316 ? 14.526 11.196 -26.846 1.00 91.94 316 VAL A O 1
ATOM 2510 N N . PHE A 1 317 ? 15.211 9.334 -27.903 1.00 90.75 317 PHE A N 1
ATOM 2511 C CA . PHE A 1 317 ? 16.160 8.937 -26.863 1.00 90.75 317 PHE A CA 1
ATOM 2512 C C . PHE A 1 317 ? 17.307 9.943 -26.710 1.00 90.75 317 PHE A C 1
ATOM 2514 O O . PHE A 1 317 ? 17.610 10.352 -25.591 1.00 90.75 317 PHE A O 1
ATOM 2521 N N . HIS A 1 318 ? 17.900 10.392 -27.819 1.00 89.75 318 HIS A N 1
ATOM 2522 C CA . HIS A 1 318 ? 18.941 11.419 -27.795 1.00 89.75 318 HIS A CA 1
ATOM 2523 C C . HIS A 1 318 ? 18.417 12.738 -27.231 1.00 89.75 318 HIS A C 1
ATOM 2525 O O . HIS A 1 318 ? 19.033 13.297 -26.332 1.00 89.75 318 HIS A O 1
ATOM 2531 N N . THR A 1 319 ? 17.237 13.188 -27.666 1.00 91.06 319 THR A N 1
ATOM 2532 C CA . THR A 1 319 ? 16.631 14.420 -27.144 1.00 91.06 319 THR A CA 1
ATOM 2533 C C . THR A 1 319 ? 16.336 14.301 -25.647 1.00 91.06 319 THR A C 1
ATOM 2535 O O . THR A 1 319 ? 16.574 15.246 -24.899 1.00 91.06 319 THR A O 1
ATOM 2538 N N . PHE A 1 320 ? 15.874 13.138 -25.171 1.00 92.31 320 PHE A N 1
ATOM 2539 C CA . PHE A 1 320 ? 15.687 12.890 -23.739 1.00 92.31 320 PHE A CA 1
ATOM 2540 C C . PHE A 1 320 ? 17.016 12.957 -22.987 1.00 92.31 320 PHE A C 1
ATOM 2542 O O . PHE A 1 320 ? 17.121 13.668 -21.988 1.00 92.31 320 PHE A O 1
ATOM 2549 N N . ALA A 1 321 ? 18.042 12.262 -23.479 1.00 92.19 321 ALA A N 1
ATOM 2550 C CA . ALA A 1 321 ? 19.358 12.266 -22.858 1.00 92.19 321 ALA A CA 1
ATOM 2551 C C . ALA A 1 321 ? 19.929 13.692 -22.782 1.00 92.19 321 ALA A C 1
ATOM 2553 O O . ALA A 1 321 ? 20.372 14.127 -21.718 1.00 92.19 321 ALA A O 1
ATOM 2554 N N . THR A 1 322 ? 19.836 14.463 -23.862 1.00 91.44 322 THR A N 1
ATOM 2555 C CA . THR A 1 322 ? 20.361 15.828 -23.916 1.00 91.44 322 THR A CA 1
ATOM 2556 C C . THR A 1 322 ? 19.563 16.799 -23.050 1.00 91.44 322 THR A C 1
ATOM 2558 O O . THR A 1 322 ? 20.163 17.545 -22.282 1.00 91.44 322 THR A O 1
ATOM 2561 N N . LEU A 1 323 ? 18.229 16.798 -23.120 1.00 91.56 323 LEU A N 1
ATOM 2562 C CA . LEU A 1 323 ? 17.420 17.791 -22.405 1.00 91.56 323 LEU A CA 1
ATOM 2563 C C . LEU A 1 323 ? 17.212 17.447 -20.924 1.00 91.56 323 LEU A C 1
ATOM 2565 O O . LEU A 1 323 ? 17.268 18.339 -20.083 1.00 91.56 323 LEU A O 1
ATOM 2569 N N . ILE A 1 324 ? 16.979 16.173 -20.593 1.00 87.81 324 ILE A N 1
ATOM 2570 C CA . ILE A 1 324 ? 16.642 15.741 -19.226 1.00 87.81 324 ILE A CA 1
ATOM 2571 C C . ILE A 1 324 ? 17.894 15.357 -18.440 1.00 87.81 324 ILE A C 1
ATOM 2573 O O . ILE A 1 324 ? 18.042 15.765 -17.291 1.00 87.81 324 ILE A O 1
ATOM 2577 N N . THR A 1 325 ? 18.796 14.573 -19.040 1.00 87.12 325 THR A N 1
ATOM 2578 C CA . THR A 1 325 ? 20.006 14.088 -18.344 1.00 87.12 325 THR A CA 1
ATOM 2579 C C . THR A 1 325 ? 21.241 14.951 -18.584 1.00 87.12 325 THR A C 1
ATOM 2581 O O . THR A 1 325 ? 22.294 14.661 -18.025 1.00 87.12 325 THR A O 1
ATOM 2584 N N . GLN A 1 326 ? 21.121 16.010 -19.397 1.00 85.75 326 GLN A N 1
ATOM 2585 C CA . GLN A 1 326 ? 22.227 16.893 -19.793 1.00 85.75 326 GLN A CA 1
ATOM 2586 C C . GLN A 1 326 ? 23.380 16.156 -20.502 1.00 85.75 326 GLN A C 1
ATOM 2588 O O . GLN A 1 326 ? 24.518 16.624 -20.528 1.00 85.75 326 GLN A O 1
ATOM 2593 N N . GLY A 1 327 ? 23.084 15.003 -21.109 1.00 87.44 327 GLY A N 1
ATOM 2594 C CA . GLY A 1 327 ? 24.021 14.239 -21.924 1.00 87.44 327 GLY A CA 1
ATOM 2595 C C . GLY A 1 327 ? 24.175 14.877 -23.299 1.00 87.44 327 GLY A C 1
ATOM 2596 O O . GLY A 1 327 ? 23.341 14.664 -24.184 1.00 87.44 327 GLY A O 1
ATOM 2597 N N . LEU A 1 328 ? 25.224 15.680 -23.476 1.00 85.12 328 LEU A N 1
ATOM 2598 C CA . LEU A 1 328 ? 25.579 16.227 -24.785 1.00 85.12 328 LEU A CA 1
ATOM 2599 C C . LEU A 1 328 ? 26.037 15.099 -25.730 1.00 85.12 328 LEU A C 1
ATOM 2601 O O . LEU A 1 328 ? 26.635 14.122 -25.266 1.00 85.12 328 LEU A O 1
ATOM 2605 N N . PRO A 1 329 ? 25.752 15.206 -27.040 1.00 84.56 329 PRO A N 1
ATOM 2606 C CA . PRO A 1 329 ? 26.271 14.264 -28.025 1.00 84.56 329 PRO A CA 1
ATOM 2607 C C . PRO A 1 329 ? 27.806 14.283 -28.039 1.00 84.56 329 PRO A C 1
ATOM 2609 O O . PRO A 1 329 ? 28.428 15.299 -27.731 1.00 84.56 329 PRO A O 1
ATOM 2612 N N . ALA A 1 330 ? 28.411 13.140 -28.371 1.00 84.38 330 ALA A N 1
ATOM 2613 C CA . ALA A 1 330 ? 29.867 12.993 -28.402 1.00 84.38 330 ALA A CA 1
ATOM 2614 C C . ALA A 1 330 ? 30.519 13.782 -29.549 1.00 84.38 330 ALA A C 1
ATOM 2616 O O . ALA A 1 330 ? 31.641 14.258 -29.396 1.00 84.38 330 ALA A O 1
ATOM 2617 N N . ASP A 1 331 ? 29.797 13.934 -30.659 1.00 84.12 331 ASP A N 1
ATOM 2618 C CA . ASP A 1 331 ? 30.247 14.648 -31.847 1.00 84.12 331 ASP A CA 1
ATOM 2619 C C . ASP A 1 331 ? 29.487 15.973 -31.988 1.00 84.12 331 ASP A C 1
ATOM 2621 O O . ASP A 1 331 ? 28.280 16.047 -31.734 1.00 84.12 331 ASP A O 1
ATOM 2625 N N . GLU A 1 332 ? 30.197 17.026 -32.397 1.00 83.12 332 GLU A N 1
ATOM 2626 C CA . GLU A 1 332 ? 29.582 18.321 -32.691 1.00 83.12 332 GLU A CA 1
ATOM 2627 C C . GLU A 1 332 ? 28.729 18.228 -33.972 1.00 83.12 332 GLU A C 1
ATOM 2629 O O . GLU A 1 332 ? 29.201 17.703 -34.987 1.00 83.12 332 GLU A O 1
ATOM 2634 N N . PRO A 1 333 ? 27.484 18.745 -33.963 1.00 85.19 333 PRO A N 1
ATOM 2635 C CA . PRO A 1 333 ? 26.662 18.829 -35.163 1.00 85.19 333 PRO A CA 1
ATOM 2636 C C . PRO A 1 333 ? 27.364 19.613 -36.275 1.00 85.19 333 PRO A C 1
ATOM 2638 O O . PRO A 1 333 ? 27.792 20.749 -36.074 1.00 85.19 333 PRO A O 1
ATOM 2641 N N . ASN A 1 334 ? 27.430 19.032 -37.474 1.00 83.50 334 ASN A N 1
ATOM 2642 C CA . ASN A 1 334 ? 28.000 19.708 -38.643 1.00 83.50 334 ASN A CA 1
ATOM 2643 C C . ASN A 1 334 ? 27.060 20.786 -39.219 1.00 83.50 334 ASN A C 1
ATOM 2645 O O . ASN A 1 334 ? 27.520 21.687 -39.921 1.00 83.50 334 ASN A O 1
ATOM 2649 N N . ASP A 1 335 ? 25.752 20.696 -38.948 1.00 88.31 335 ASP A N 1
ATOM 2650 C CA . ASP A 1 335 ? 24.762 21.685 -39.373 1.00 88.31 335 ASP A CA 1
ATOM 2651 C C . ASP A 1 335 ? 24.590 22.779 -38.307 1.00 88.31 335 ASP A C 1
ATOM 2653 O O . ASP A 1 335 ? 24.242 22.520 -37.153 1.00 88.31 335 ASP A O 1
ATOM 2657 N N . GLY A 1 336 ? 24.794 24.037 -38.704 1.00 90.06 336 GLY A N 1
ATOM 2658 C CA . GLY A 1 336 ? 24.616 25.190 -37.823 1.00 90.06 336 GLY A CA 1
ATOM 2659 C C . GLY A 1 336 ? 23.174 25.362 -37.330 1.00 90.06 336 GLY A C 1
ATOM 2660 O O . GLY A 1 336 ? 22.972 25.886 -36.233 1.00 90.06 336 GLY A O 1
ATOM 2661 N N . LEU A 1 337 ? 22.171 24.910 -38.097 1.00 89.62 337 LEU A N 1
ATOM 2662 C CA . LEU A 1 337 ? 20.774 24.928 -37.653 1.00 89.62 337 LEU A CA 1
ATOM 2663 C C . LEU A 1 337 ? 20.535 23.890 -36.551 1.00 89.62 337 LEU A C 1
ATOM 2665 O O . LEU A 1 337 ? 19.887 24.200 -35.552 1.00 89.62 337 LEU A O 1
ATOM 2669 N N . GLU A 1 338 ? 21.099 22.691 -36.703 1.00 89.62 338 GLU A N 1
ATOM 2670 C CA . GLU A 1 338 ? 21.060 21.638 -35.684 1.00 89.62 338 GLU A CA 1
ATOM 2671 C C . GLU A 1 338 ? 21.735 22.104 -34.396 1.00 89.62 338 GLU A C 1
ATOM 2673 O O . GLU A 1 338 ? 21.155 21.997 -33.316 1.00 89.62 338 GLU A O 1
ATOM 2678 N N . LEU A 1 339 ? 22.913 22.717 -34.522 1.00 90.88 339 LEU A N 1
ATOM 2679 C CA . LEU A 1 339 ? 23.653 23.303 -33.410 1.00 90.88 339 LEU A CA 1
ATOM 2680 C C . LEU A 1 339 ? 22.815 24.346 -32.651 1.00 90.88 339 LEU A C 1
ATOM 2682 O O . LEU A 1 339 ? 22.765 24.346 -31.419 1.00 90.88 339 LEU A O 1
ATOM 2686 N N . LEU A 1 340 ? 22.124 25.224 -33.386 1.00 93.25 340 LEU A N 1
ATOM 2687 C CA . LEU A 1 340 ? 21.281 26.271 -32.814 1.00 93.25 340 LEU A CA 1
ATOM 2688 C C . LEU A 1 340 ? 20.058 25.698 -32.090 1.00 93.25 340 LEU A C 1
ATOM 2690 O O . LEU A 1 340 ? 19.747 26.147 -30.985 1.00 93.25 340 LEU A O 1
ATOM 2694 N N . VAL A 1 341 ? 19.374 24.709 -32.676 1.00 92.12 341 VAL A N 1
ATOM 2695 C CA . VAL A 1 341 ? 18.221 24.050 -32.038 1.00 92.12 341 VAL A CA 1
ATOM 2696 C C . VAL A 1 341 ? 18.663 23.259 -30.807 1.00 92.12 341 VAL A C 1
ATOM 2698 O O . VAL A 1 341 ? 17.998 23.336 -29.775 1.00 92.12 341 VAL A O 1
ATOM 2701 N N . LEU A 1 342 ? 19.806 22.571 -30.873 1.00 91.88 342 LEU A N 1
ATOM 2702 C CA . LEU A 1 342 ? 20.368 21.802 -29.766 1.00 91.88 342 LEU A CA 1
ATOM 2703 C C . LEU A 1 342 ? 20.710 22.702 -28.572 1.00 91.88 342 LEU A C 1
ATOM 2705 O O . LEU A 1 342 ? 20.156 22.523 -27.487 1.00 91.88 342 LEU A O 1
ATOM 2709 N N . TYR A 1 343 ? 21.579 23.702 -28.753 1.00 92.50 343 TYR A N 1
ATOM 2710 C CA . TYR A 1 343 ? 21.978 24.584 -27.650 1.00 92.50 343 TYR A CA 1
ATOM 2711 C C . TYR A 1 343 ? 20.844 25.497 -27.191 1.00 92.50 343 TYR A C 1
ATOM 2713 O O . TYR A 1 343 ? 20.690 25.717 -25.989 1.00 92.50 343 TYR A O 1
ATOM 2721 N N . GLY A 1 344 ? 20.025 25.998 -28.120 1.00 93.81 344 GLY A N 1
ATOM 2722 C CA . GLY A 1 344 ? 18.833 26.775 -27.789 1.00 93.81 344 GLY A CA 1
ATOM 2723 C C . GLY A 1 344 ? 17.838 25.960 -26.963 1.00 93.81 344 GLY A C 1
ATOM 2724 O O . GLY A 1 344 ? 17.335 26.447 -25.951 1.00 93.81 344 GLY A O 1
ATOM 2725 N N . GLY A 1 345 ? 17.617 24.698 -27.339 1.00 93.38 345 GLY A N 1
ATOM 2726 C CA . GLY A 1 345 ? 16.783 23.747 -26.611 1.00 93.38 345 GLY A CA 1
ATOM 2727 C C . GLY A 1 345 ? 17.328 23.428 -25.221 1.00 93.38 345 GLY A C 1
ATOM 2728 O O . GLY A 1 345 ? 16.581 23.519 -24.251 1.00 93.38 345 GLY A O 1
ATOM 2729 N N . VAL A 1 346 ? 18.626 23.127 -25.092 1.00 94.06 346 VAL A N 1
ATOM 2730 C CA . VAL A 1 346 ? 19.277 22.861 -23.794 1.00 94.06 346 VAL A CA 1
ATOM 2731 C C . VAL A 1 346 ? 19.206 24.077 -22.872 1.00 94.06 346 VAL A C 1
ATOM 2733 O O . VAL A 1 346 ? 18.878 23.925 -21.693 1.00 94.06 346 VAL A O 1
ATOM 2736 N N . LEU A 1 347 ? 19.476 25.279 -23.393 1.00 93.69 347 LEU A N 1
ATOM 2737 C CA . LEU A 1 347 ? 19.399 26.527 -22.633 1.00 93.69 347 LEU A CA 1
ATOM 2738 C C . LEU A 1 347 ? 17.964 26.781 -22.174 1.00 93.69 347 LEU A C 1
ATOM 2740 O O . LEU A 1 347 ? 17.733 27.020 -20.990 1.00 93.69 347 LEU A O 1
ATOM 2744 N N . PHE A 1 348 ? 16.994 26.668 -23.083 1.00 93.56 348 PHE A N 1
ATOM 2745 C CA . PHE A 1 348 ? 15.583 26.825 -22.749 1.00 93.56 348 PHE A CA 1
ATOM 2746 C C . PHE A 1 348 ? 15.140 25.815 -21.682 1.00 93.56 348 PHE A C 1
ATOM 2748 O O . PHE A 1 348 ? 14.540 26.187 -20.675 1.00 93.56 348 PHE A O 1
ATOM 2755 N N . PHE A 1 349 ? 15.478 24.539 -21.862 1.00 93.25 349 PHE A N 1
ATOM 2756 C CA . PHE A 1 349 ? 15.046 23.474 -20.968 1.00 93.25 349 PHE A CA 1
ATOM 2757 C C . PHE A 1 349 ? 15.704 23.576 -19.585 1.00 93.25 349 PHE A C 1
ATOM 2759 O O . PHE A 1 349 ? 15.022 23.498 -18.565 1.00 93.25 349 PHE A O 1
ATOM 2766 N N . SER A 1 350 ? 17.013 23.826 -19.533 1.00 91.19 350 SER A N 1
ATOM 2767 C CA . SER A 1 350 ? 17.759 23.896 -18.271 1.00 91.19 350 SER A CA 1
ATOM 2768 C C . SER A 1 350 ? 17.464 25.175 -17.489 1.00 91.19 350 SER A C 1
ATOM 2770 O O . SER A 1 350 ? 17.333 25.129 -16.269 1.00 91.19 350 SER A O 1
ATOM 2772 N N . ILE A 1 351 ? 17.350 26.323 -18.168 1.00 93.38 351 ILE A N 1
ATOM 2773 C CA . ILE A 1 351 ? 17.152 27.617 -17.499 1.00 93.38 351 ILE A CA 1
ATOM 2774 C C . ILE A 1 351 ? 15.677 27.884 -17.205 1.00 93.38 351 ILE A C 1
ATOM 2776 O O . ILE A 1 351 ? 15.374 28.453 -16.160 1.00 93.38 351 ILE A O 1
ATOM 2780 N N . PHE A 1 352 ? 14.752 27.497 -18.085 1.00 92.31 352 PHE A N 1
ATOM 2781 C CA . PHE A 1 352 ? 13.330 27.783 -17.876 1.00 92.31 352 PHE A CA 1
ATOM 2782 C C . PHE A 1 352 ? 12.581 26.573 -17.334 1.00 92.31 352 PHE A C 1
ATOM 2784 O O . PHE A 1 352 ? 12.055 26.639 -16.226 1.00 92.31 352 PHE A O 1
ATOM 2791 N N . VAL A 1 353 ? 12.539 25.466 -18.081 1.00 91.88 353 VAL A N 1
ATOM 2792 C CA . VAL A 1 353 ? 11.670 24.325 -17.740 1.00 91.88 353 VAL A CA 1
ATOM 2793 C C . VAL A 1 353 ? 12.067 23.709 -16.397 1.00 91.88 353 VAL A C 1
ATOM 2795 O O . VAL A 1 353 ? 11.220 23.569 -15.518 1.00 91.88 353 VAL A O 1
ATOM 2798 N N . LEU A 1 354 ? 13.354 23.415 -16.197 1.00 90.62 354 LEU A N 1
ATOM 2799 C CA . LEU A 1 354 ? 13.850 22.786 -14.973 1.00 90.62 354 LEU A CA 1
ATOM 2800 C C . LEU A 1 354 ? 13.710 23.710 -13.750 1.00 90.62 354 LEU A C 1
ATOM 2802 O O . LEU A 1 354 ? 13.288 23.252 -12.692 1.00 90.62 354 LEU A O 1
ATOM 2806 N N . ASN A 1 355 ? 13.970 25.014 -13.890 1.00 92.31 355 ASN A N 1
ATOM 2807 C CA . ASN A 1 355 ? 13.799 25.967 -12.786 1.00 92.31 355 ASN A CA 1
ATOM 2808 C C . ASN A 1 355 ? 12.327 26.175 -12.401 1.00 92.31 355 ASN A C 1
ATOM 2810 O O . ASN A 1 355 ? 12.021 26.236 -11.211 1.00 92.31 355 ASN A O 1
ATOM 2814 N N . ILE A 1 356 ? 11.408 26.236 -13.374 1.00 91.44 356 ILE A N 1
ATOM 2815 C CA . ILE A 1 356 ? 9.963 26.250 -13.094 1.00 91.44 356 ILE A CA 1
ATOM 2816 C C . ILE A 1 356 ? 9.570 24.961 -12.369 1.00 91.44 356 ILE A C 1
ATOM 2818 O O . ILE A 1 356 ? 8.853 25.011 -11.375 1.00 91.44 356 ILE A O 1
ATOM 2822 N N . PHE A 1 357 ? 10.077 23.815 -12.825 1.00 90.19 357 PHE A N 1
ATOM 2823 C CA . PHE A 1 357 ? 9.787 22.519 -12.221 1.00 90.19 357 PHE A CA 1
ATOM 2824 C C . PHE A 1 357 ? 10.267 22.434 -10.765 1.00 90.19 357 PHE A C 1
ATOM 2826 O O . PHE A 1 357 ? 9.501 22.020 -9.900 1.00 90.19 357 PHE A O 1
ATOM 2833 N N . ILE A 1 358 ? 11.491 22.890 -10.469 1.00 92.00 358 ILE A N 1
ATOM 2834 C CA . ILE A 1 358 ? 12.007 22.987 -9.093 1.00 92.00 358 ILE A CA 1
ATOM 2835 C C . ILE A 1 358 ? 11.144 23.932 -8.250 1.00 92.00 358 ILE A C 1
ATOM 2837 O O . ILE A 1 358 ? 10.813 23.590 -7.117 1.00 92.00 358 ILE A O 1
ATOM 2841 N N . GLY A 1 359 ? 10.766 25.094 -8.792 1.00 94.44 359 GLY A N 1
ATOM 2842 C CA . GLY A 1 359 ? 9.916 26.059 -8.091 1.00 94.44 359 GLY A CA 1
ATOM 2843 C C . GLY A 1 359 ? 8.559 25.469 -7.703 1.00 94.44 359 GLY A C 1
ATOM 2844 O O . GLY A 1 359 ? 8.161 25.561 -6.546 1.00 94.44 359 GLY A O 1
ATOM 2845 N N . VAL A 1 360 ? 7.896 24.787 -8.644 1.00 93.50 360 VAL A N 1
ATOM 2846 C CA . VAL A 1 360 ? 6.617 24.101 -8.397 1.00 93.50 360 VAL A CA 1
ATOM 2847 C C . VAL A 1 360 ? 6.783 22.974 -7.377 1.00 93.50 360 VAL A C 1
ATOM 2849 O O . VAL A 1 360 ? 5.955 22.845 -6.482 1.00 93.50 360 VAL A O 1
ATOM 2852 N N . ILE A 1 361 ? 7.859 22.180 -7.463 1.00 93.12 361 ILE A N 1
ATOM 2853 C CA . ILE A 1 361 ? 8.146 21.134 -6.470 1.00 93.12 361 ILE A CA 1
ATOM 2854 C C . ILE A 1 361 ? 8.275 21.725 -5.069 1.00 93.12 361 ILE A C 1
ATOM 2856 O O . ILE A 1 361 ? 7.715 21.162 -4.133 1.00 93.12 361 ILE A O 1
ATOM 2860 N N . ASP A 1 362 ? 9.027 22.816 -4.907 1.00 94.44 362 ASP A N 1
ATOM 2861 C CA . ASP A 1 362 ? 9.276 23.422 -3.597 1.00 94.44 362 ASP A CA 1
ATOM 2862 C C . ASP A 1 362 ? 7.992 23.997 -2.981 1.00 94.44 362 ASP A C 1
ATOM 2864 O O . ASP A 1 362 ? 7.730 23.787 -1.795 1.00 94.44 362 ASP A O 1
ATOM 2868 N N . GLU A 1 363 ? 7.164 24.669 -3.784 1.00 94.25 363 GLU A N 1
ATOM 2869 C CA . GLU A 1 363 ? 5.880 25.219 -3.339 1.00 94.25 363 GLU A CA 1
ATOM 2870 C C . GLU A 1 363 ? 4.886 24.111 -2.953 1.00 94.25 363 GLU A C 1
ATOM 2872 O O . GLU A 1 363 ? 4.376 24.101 -1.830 1.00 94.25 363 GLU A O 1
ATOM 2877 N N . GLU A 1 364 ? 4.683 23.120 -3.826 1.00 93.31 364 GLU A N 1
ATOM 2878 C CA . GLU A 1 364 ? 3.791 21.986 -3.556 1.00 93.31 364 GLU A CA 1
ATOM 2879 C C . GLU A 1 364 ? 4.279 21.147 -2.371 1.00 93.31 364 GLU A C 1
ATOM 2881 O O . GLU A 1 364 ? 3.490 20.754 -1.511 1.00 93.31 364 GLU A O 1
ATOM 2886 N N . TYR A 1 365 ? 5.592 20.914 -2.260 1.00 94.38 365 TYR A N 1
ATOM 2887 C CA . TYR A 1 365 ? 6.159 20.191 -1.126 1.00 94.38 365 TYR A CA 1
ATOM 2888 C C . TYR A 1 365 ? 5.898 20.916 0.195 1.00 94.38 365 TYR A C 1
ATOM 2890 O O . TYR A 1 365 ? 5.546 20.267 1.179 1.00 94.38 365 TYR A O 1
ATOM 2898 N N . LYS A 1 366 ? 6.065 22.246 0.244 1.00 94.81 366 LYS A N 1
ATOM 2899 C CA . LYS A 1 366 ? 5.791 23.047 1.448 1.00 94.81 366 LYS A CA 1
ATOM 2900 C C . LYS A 1 366 ? 4.319 22.963 1.842 1.00 94.81 366 LYS A C 1
ATOM 2902 O O . LYS A 1 366 ? 4.037 22.639 2.996 1.00 94.81 366 LYS A O 1
ATOM 2907 N N . ASN A 1 367 ? 3.414 23.144 0.880 1.00 92.12 367 ASN A N 1
ATOM 2908 C CA . ASN A 1 367 ? 1.968 23.050 1.098 1.00 92.12 367 ASN A CA 1
ATOM 2909 C C . ASN A 1 367 ? 1.564 21.664 1.636 1.00 92.12 367 ASN A C 1
ATOM 2911 O O . ASN A 1 367 ? 0.838 21.545 2.626 1.00 92.12 367 ASN A O 1
ATOM 2915 N N . GLU A 1 368 ? 2.087 20.595 1.032 1.00 93.44 368 GLU A N 1
ATOM 2916 C CA . GLU A 1 368 ? 1.834 19.221 1.470 1.00 93.44 368 GLU A CA 1
ATOM 2917 C C . GLU A 1 368 ? 2.468 18.909 2.834 1.00 93.44 368 GLU A C 1
ATOM 2919 O O . GLU A 1 368 ? 1.885 18.190 3.653 1.00 93.44 368 GLU A O 1
ATOM 2924 N N . LYS A 1 369 ? 3.651 19.464 3.117 1.00 94.69 369 LYS A N 1
ATOM 2925 C CA . LYS A 1 369 ? 4.366 19.256 4.379 1.00 94.69 369 LYS A CA 1
ATOM 2926 C C . LYS A 1 369 ? 3.627 19.866 5.566 1.00 94.69 369 LYS A C 1
ATOM 2928 O O . LYS A 1 369 ? 3.585 19.223 6.616 1.00 94.69 369 LYS A O 1
ATOM 2933 N N . GLU A 1 370 ? 3.016 21.039 5.418 1.00 94.38 370 GLU A N 1
ATOM 2934 C CA . GLU A 1 370 ? 2.219 21.675 6.481 1.00 94.38 370 GLU A CA 1
ATOM 2935 C C . GLU A 1 370 ? 1.032 20.802 6.918 1.00 94.38 370 GLU A C 1
ATOM 2937 O O . GLU A 1 370 ? 0.718 20.712 8.104 1.00 94.38 370 GLU A O 1
ATOM 2942 N N . GLN A 1 371 ? 0.423 20.080 5.975 1.00 93.56 371 GLN A N 1
ATOM 2943 C CA . GLN A 1 371 ? -0.726 19.203 6.226 1.00 93.56 371 GLN A CA 1
ATOM 2944 C C . GLN A 1 371 ? -0.342 17.735 6.469 1.00 93.56 371 GLN A C 1
ATOM 2946 O O . GLN A 1 371 ? -1.214 16.901 6.734 1.00 93.56 371 GLN A O 1
ATOM 2951 N N . SER A 1 372 ? 0.949 17.401 6.390 1.00 94.75 372 SER A N 1
ATOM 2952 C CA . SER A 1 372 ? 1.451 16.019 6.386 1.00 94.75 372 SER A CA 1
ATOM 2953 C C . SER A 1 372 ? 0.997 15.206 7.597 1.00 94.75 372 SER A C 1
ATOM 2955 O O . SER A 1 372 ? 0.590 14.057 7.439 1.00 94.75 372 SER A O 1
ATOM 2957 N N . HIS A 1 373 ? 0.979 15.805 8.791 1.00 94.81 373 HIS A N 1
ATOM 2958 C CA . HIS A 1 373 ? 0.539 15.130 10.011 1.00 94.81 373 HIS A CA 1
ATOM 2959 C C . HIS A 1 373 ? -0.954 14.760 9.960 1.00 94.81 373 HIS A C 1
ATOM 2961 O O . HIS A 1 373 ? -1.324 13.624 10.255 1.00 94.81 373 HIS A O 1
ATOM 2967 N N . LEU A 1 374 ? -1.831 15.677 9.530 1.00 94.44 374 LEU A N 1
ATOM 2968 C CA . LEU A 1 374 ? -3.267 15.390 9.400 1.00 94.44 374 LEU A CA 1
ATOM 2969 C C . LEU A 1 374 ? -3.529 14.355 8.297 1.00 94.44 374 LEU A C 1
ATOM 2971 O O . LEU A 1 374 ? -4.303 13.417 8.496 1.00 94.44 374 LEU A O 1
ATOM 2975 N N . LYS A 1 375 ? -2.826 14.469 7.164 1.00 95.12 375 LYS A N 1
ATOM 2976 C CA . LYS A 1 375 ? -2.879 13.492 6.066 1.00 95.12 375 LYS A CA 1
ATOM 2977 C C . LYS A 1 375 ? -2.396 12.110 6.504 1.00 95.12 375 LYS A C 1
ATOM 2979 O O . LYS A 1 375 ? -2.989 11.105 6.117 1.00 95.12 375 LYS A O 1
ATOM 2984 N N . PHE A 1 376 ? -1.381 12.042 7.362 1.00 96.19 376 PHE A N 1
ATOM 2985 C CA . PHE A 1 376 ? -0.894 10.791 7.937 1.00 96.19 376 PHE A CA 1
ATOM 2986 C C . PHE A 1 376 ? -1.934 10.125 8.850 1.00 96.19 376 PHE A C 1
ATOM 2988 O O . PHE A 1 376 ? -2.156 8.916 8.753 1.00 96.19 376 PHE A O 1
ATOM 2995 N N . VAL A 1 377 ? -2.644 10.900 9.678 1.00 95.88 377 VAL A N 1
ATOM 2996 C CA . VAL A 1 377 ? -3.790 10.382 10.449 1.00 95.88 377 VAL A CA 1
ATOM 2997 C C . VAL A 1 377 ? -4.894 9.888 9.509 1.00 95.88 377 VAL A C 1
ATOM 2999 O O . VAL A 1 377 ? -5.448 8.814 9.742 1.00 95.88 377 VAL A O 1
ATOM 3002 N N . GLY A 1 378 ? -5.167 10.600 8.412 1.00 96.12 378 GLY A N 1
ATOM 3003 C CA . GLY A 1 378 ? -6.099 10.154 7.372 1.00 96.12 378 GLY A CA 1
ATOM 3004 C C . GLY A 1 378 ? -5.693 8.833 6.709 1.00 96.12 378 GLY A C 1
ATOM 3005 O O . GLY A 1 378 ? -6.532 7.951 6.521 1.00 96.12 378 GLY A O 1
ATOM 3006 N N . LEU A 1 379 ? -4.399 8.636 6.434 1.00 95.62 379 LEU A N 1
ATOM 3007 C CA . LEU A 1 379 ? -3.870 7.366 5.929 1.00 95.62 379 LEU A CA 1
ATOM 3008 C C . LEU A 1 379 ? -4.092 6.229 6.938 1.00 95.62 379 LEU A C 1
ATOM 3010 O O . LEU A 1 379 ? -4.577 5.157 6.571 1.00 95.62 379 LEU A O 1
ATOM 3014 N N . ARG A 1 380 ? -3.808 6.472 8.226 1.00 96.94 380 ARG A N 1
ATOM 3015 C CA . ARG A 1 380 ? -4.113 5.520 9.308 1.00 96.94 380 ARG A CA 1
ATOM 3016 C C . ARG A 1 380 ? -5.602 5.222 9.401 1.00 96.94 380 ARG A C 1
ATOM 3018 O O . ARG A 1 380 ? -5.966 4.062 9.556 1.00 96.94 380 ARG A O 1
ATOM 3025 N N . ALA A 1 381 ? -6.466 6.225 9.252 1.00 97.44 381 ALA A N 1
ATOM 3026 C CA . ALA A 1 381 ? -7.910 6.024 9.220 1.00 97.44 381 ALA A CA 1
ATOM 3027 C C . ALA A 1 381 ? -8.329 5.119 8.048 1.00 97.44 381 ALA A C 1
ATOM 3029 O O . ALA A 1 381 ? -9.174 4.244 8.232 1.00 97.44 381 ALA A O 1
ATOM 3030 N N . SER A 1 382 ? -7.694 5.254 6.879 1.00 96.56 382 SER A N 1
ATOM 3031 C CA . SER A 1 382 ? -7.914 4.355 5.738 1.00 96.56 382 SER A CA 1
ATOM 3032 C C . SER A 1 382 ? -7.506 2.912 6.046 1.00 96.56 382 SER A C 1
ATOM 3034 O O . SER A 1 382 ? -8.303 2.000 5.840 1.00 96.56 382 SER A O 1
ATOM 3036 N N . SER A 1 383 ? -6.318 2.689 6.616 1.00 97.00 383 SER A N 1
ATOM 3037 C CA . SER A 1 383 ? -5.881 1.341 7.025 1.00 97.00 383 SER A CA 1
ATOM 3038 C C . SER A 1 383 ? -6.795 0.744 8.108 1.00 97.00 383 SER A C 1
ATOM 3040 O O . SER A 1 383 ? -7.223 -0.408 8.009 1.00 97.00 383 SER A O 1
ATOM 3042 N N . CYS A 1 384 ? -7.209 1.547 9.095 1.00 97.81 384 CYS A N 1
ATOM 3043 C CA . CYS A 1 384 ? -8.191 1.150 10.104 1.00 97.81 384 CYS A CA 1
ATOM 3044 C C . CYS A 1 384 ? -9.536 0.761 9.487 1.00 97.81 384 CYS A C 1
ATOM 3046 O O . CYS A 1 384 ? -10.127 -0.235 9.898 1.00 97.81 384 CYS A O 1
ATOM 3048 N N . LEU A 1 385 ? -10.020 1.512 8.496 1.00 97.12 385 LEU A N 1
ATOM 3049 C CA . LEU A 1 385 ? -11.253 1.192 7.784 1.00 97.12 385 LEU A CA 1
ATOM 3050 C C . LEU A 1 385 ? -11.159 -0.173 7.101 1.00 97.12 385 LEU A C 1
ATOM 3052 O O . LEU A 1 385 ? -12.021 -1.025 7.316 1.00 97.12 385 LEU A O 1
ATOM 3056 N N . THR A 1 386 ? -10.104 -0.390 6.319 1.00 97.06 386 THR A N 1
ATOM 3057 C CA . THR A 1 386 ? -9.832 -1.660 5.639 1.00 97.06 386 THR A CA 1
ATOM 3058 C C . THR A 1 386 ? -9.762 -2.820 6.633 1.00 97.06 386 THR A C 1
ATOM 3060 O O . THR A 1 386 ? -10.424 -3.845 6.448 1.00 97.06 386 THR A O 1
ATOM 3063 N N . TYR A 1 387 ? -9.046 -2.642 7.745 1.00 97.31 387 TYR A N 1
ATOM 3064 C CA . TYR A 1 387 ? -8.979 -3.625 8.823 1.00 97.31 387 TYR A CA 1
ATOM 3065 C C . TYR A 1 387 ? -10.367 -3.935 9.406 1.00 97.31 387 TYR A C 1
ATOM 3067 O O . TYR A 1 387 ? -10.766 -5.099 9.457 1.00 97.31 387 TYR A O 1
ATOM 3075 N N . LEU A 1 388 ? -11.141 -2.915 9.790 1.00 96.12 388 LEU A N 1
ATOM 3076 C CA . LEU A 1 388 ? -12.474 -3.081 10.380 1.00 96.12 388 LEU A CA 1
ATOM 3077 C C . LEU A 1 388 ? -13.459 -3.774 9.423 1.00 96.12 388 LEU A C 1
ATOM 3079 O O . LEU A 1 388 ? -14.288 -4.575 9.862 1.00 96.12 388 LEU A O 1
ATOM 3083 N N . LEU A 1 389 ? -13.369 -3.495 8.120 1.00 96.00 389 LEU A N 1
ATOM 3084 C CA . LEU A 1 389 ? -14.175 -4.167 7.100 1.00 96.00 389 LEU A CA 1
ATOM 3085 C C . LEU A 1 389 ? -13.833 -5.657 7.016 1.00 96.00 389 LEU A C 1
ATOM 3087 O O . LEU A 1 389 ? -14.746 -6.481 7.030 1.00 96.00 389 LEU A O 1
ATOM 3091 N N . ARG A 1 390 ? -12.542 -6.010 7.013 1.00 96.31 390 ARG A N 1
ATOM 3092 C CA . ARG A 1 390 ? -12.068 -7.405 6.958 1.00 96.31 390 ARG A CA 1
ATOM 3093 C C . ARG A 1 390 ? -12.426 -8.184 8.225 1.00 96.31 390 ARG A C 1
ATOM 3095 O O . ARG A 1 390 ? -12.976 -9.281 8.131 1.00 96.31 390 ARG A O 1
ATOM 3102 N N . VAL A 1 391 ? -12.219 -7.599 9.409 1.00 94.81 391 VAL A N 1
ATOM 3103 C CA . VAL A 1 391 ? -12.572 -8.206 10.711 1.00 94.81 391 VAL A CA 1
ATOM 3104 C C . VAL A 1 391 ? -14.045 -8.609 10.787 1.00 94.81 391 VAL A C 1
ATOM 3106 O O . VAL A 1 391 ? -14.389 -9.617 11.403 1.00 94.81 391 VAL A O 1
ATOM 3109 N N . ARG A 1 392 ? -14.936 -7.822 10.173 1.00 91.62 392 ARG A N 1
ATOM 3110 C CA . ARG A 1 392 ? -16.382 -8.078 10.201 1.00 91.62 392 ARG A CA 1
ATOM 3111 C C . ARG A 1 392 ? -16.793 -9.310 9.388 1.00 91.62 392 ARG A C 1
ATOM 3113 O O . ARG A 1 392 ? -17.893 -9.834 9.583 1.00 91.62 392 ARG A O 1
ATOM 3120 N N . VAL A 1 393 ? -15.943 -9.734 8.459 1.00 93.81 393 VAL A N 1
ATOM 3121 C CA . VAL A 1 393 ? -16.171 -10.875 7.566 1.00 93.81 393 VAL A CA 1
ATOM 3122 C C . VAL A 1 393 ? -15.438 -12.109 8.067 1.00 93.81 393 VAL A C 1
ATOM 3124 O O . VAL A 1 393 ? -15.996 -13.202 8.065 1.00 93.81 393 VAL A O 1
ATOM 3127 N N . ILE A 1 394 ? -14.201 -11.926 8.520 1.00 93.81 394 ILE A N 1
ATOM 3128 C CA . ILE A 1 394 ? -13.343 -13.010 8.983 1.00 93.81 394 ILE A CA 1
ATOM 3129 C C . ILE A 1 394 ? -13.823 -13.469 10.371 1.00 93.81 394 ILE A C 1
ATOM 3131 O O . ILE A 1 394 ? -13.838 -12.665 11.308 1.00 93.81 394 ILE A O 1
ATOM 3135 N N . PRO A 1 395 ? -14.209 -14.745 10.549 1.00 89.69 395 PRO A N 1
ATOM 3136 C CA . PRO A 1 395 ? -14.636 -15.247 11.849 1.00 89.69 395 PRO A CA 1
ATOM 3137 C C . PRO A 1 395 ? -13.468 -15.271 12.847 1.00 89.69 395 PRO A C 1
ATOM 3139 O O . PRO A 1 395 ? -12.322 -15.557 12.491 1.00 89.69 395 PRO A O 1
ATOM 3142 N N . CYS A 1 396 ? -13.773 -14.977 14.113 1.00 89.50 396 CYS A N 1
ATOM 3143 C CA . CYS A 1 396 ? -12.856 -15.201 15.228 1.00 89.50 396 CYS A CA 1
ATOM 3144 C C . CYS A 1 396 ? -13.030 -16.655 15.686 1.00 89.50 396 CYS A C 1
ATOM 3146 O O . CYS A 1 396 ? -14.033 -16.984 16.315 1.00 89.50 396 CYS A O 1
ATOM 3148 N N . LEU A 1 397 ? -12.115 -17.534 15.283 1.00 90.62 397 LEU A N 1
ATOM 3149 C CA . LEU A 1 397 ? -12.145 -18.969 15.584 1.00 90.62 397 LEU A CA 1
ATOM 3150 C C . LEU A 1 397 ? -11.141 -19.355 16.675 1.00 90.62 397 LEU A C 1
ATOM 3152 O O . LEU A 1 397 ? -11.309 -20.378 17.332 1.00 90.62 397 LEU A O 1
ATOM 3156 N N . LEU A 1 398 ? -10.082 -18.562 16.843 1.00 92.06 398 LEU A N 1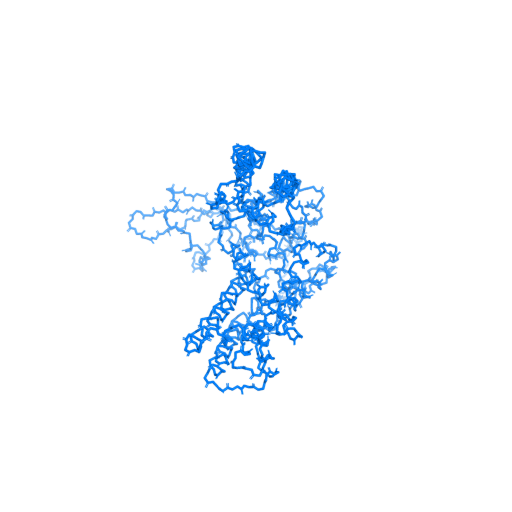
ATOM 3157 C CA . LEU A 1 398 ? -8.972 -18.838 17.750 1.00 92.06 398 LEU A CA 1
ATOM 3158 C C . LEU A 1 398 ? -8.816 -17.700 18.757 1.00 92.06 398 LEU A C 1
ATOM 3160 O O . LEU A 1 398 ? -9.081 -16.546 18.438 1.00 92.06 398 LEU A O 1
ATOM 3164 N N . SER A 1 399 ? -8.321 -18.017 19.956 1.00 93.12 399 SER A N 1
ATOM 3165 C CA . SER A 1 399 ? -7.857 -16.983 20.885 1.00 93.12 399 SER A CA 1
ATOM 3166 C C . SER A 1 399 ? -6.626 -16.275 20.316 1.00 93.12 399 SER A C 1
ATOM 3168 O O . SER A 1 399 ? -5.840 -16.881 19.579 1.00 93.12 399 SER A O 1
ATOM 3170 N N . SER A 1 400 ? -6.400 -15.015 20.698 1.00 91.94 400 SER A N 1
ATOM 3171 C CA . SER A 1 400 ? -5.264 -14.226 20.190 1.00 91.94 400 SER A CA 1
ATOM 3172 C C . SER A 1 400 ? -3.908 -14.927 20.383 1.00 91.94 400 SER A C 1
ATOM 3174 O O . SER A 1 400 ? -3.064 -14.928 19.485 1.00 91.94 400 SER A O 1
ATOM 3176 N N . LYS A 1 401 ? -3.716 -15.608 21.523 1.00 94.62 401 LYS A N 1
ATOM 3177 C CA . LYS A 1 401 ? -2.508 -16.398 21.823 1.00 94.62 401 LYS A CA 1
ATOM 3178 C C . LYS A 1 401 ? -2.375 -17.618 20.909 1.00 94.62 401 LYS A C 1
ATOM 3180 O O . LYS A 1 401 ? -1.288 -17.869 20.392 1.00 94.62 401 LYS A O 1
ATOM 3185 N N . ALA A 1 402 ? -3.465 -18.357 20.691 1.00 96.31 402 ALA A N 1
ATOM 3186 C CA . ALA A 1 402 ? -3.465 -19.527 19.816 1.00 96.31 402 ALA A CA 1
ATOM 3187 C C . ALA A 1 402 ? -3.223 -19.136 18.351 1.00 96.31 402 ALA A C 1
ATOM 3189 O O . ALA A 1 402 ? -2.439 -19.785 17.665 1.00 96.31 402 ALA A O 1
ATOM 3190 N N . ALA A 1 403 ? -3.831 -18.040 17.893 1.00 96.12 403 ALA A N 1
ATOM 3191 C CA . ALA A 1 403 ? -3.631 -17.505 16.552 1.00 96.12 403 ALA A CA 1
ATOM 3192 C C . ALA A 1 403 ? -2.182 -17.054 16.313 1.00 96.12 403 ALA A C 1
ATOM 3194 O O . ALA A 1 403 ? -1.602 -17.370 15.276 1.00 96.12 403 ALA A O 1
ATOM 3195 N N . CYS A 1 404 ? -1.570 -16.378 17.293 1.00 96.19 404 CYS A N 1
ATOM 3196 C CA . CYS A 1 404 ? -0.154 -16.014 17.248 1.00 96.19 404 CYS A CA 1
ATOM 3197 C C . CYS A 1 404 ? 0.745 -17.261 17.164 1.00 96.19 404 CYS A C 1
ATOM 3199 O O . CYS A 1 404 ? 1.603 -17.346 16.286 1.00 96.19 404 CYS A O 1
ATOM 3201 N N . GLY A 1 405 ? 0.491 -18.273 18.003 1.00 97.25 405 GLY A N 1
ATOM 3202 C CA . GLY A 1 405 ? 1.205 -19.551 17.945 1.00 97.25 405 GLY A CA 1
ATOM 3203 C C . GLY A 1 405 ? 1.071 -20.246 16.586 1.00 97.25 405 GLY A C 1
ATOM 3204 O O . GLY A 1 405 ? 2.071 -20.688 16.020 1.00 97.25 405 GLY A O 1
ATOM 3205 N N . ALA A 1 406 ? -0.139 -20.281 16.019 1.00 97.62 406 ALA A N 1
ATOM 3206 C CA . ALA A 1 406 ? -0.392 -20.842 14.693 1.00 97.62 406 ALA A CA 1
ATOM 3207 C C . ALA A 1 406 ? 0.356 -20.082 13.584 1.00 97.62 406 ALA A C 1
ATOM 3209 O O . ALA A 1 406 ? 0.945 -20.716 12.710 1.00 97.62 406 ALA A O 1
ATOM 3210 N N . ALA A 1 407 ? 0.401 -18.746 13.641 1.00 97.69 407 ALA A N 1
ATOM 3211 C CA . ALA A 1 407 ? 1.180 -17.934 12.706 1.00 97.69 407 ALA A CA 1
ATOM 3212 C C . ALA A 1 407 ? 2.688 -18.210 12.810 1.00 97.69 407 ALA A C 1
ATOM 3214 O O . ALA A 1 407 ? 3.353 -18.339 11.784 1.00 97.69 407 ALA A O 1
ATOM 3215 N N . CYS A 1 408 ? 3.230 -18.368 14.023 1.00 97.75 408 CYS A N 1
ATOM 3216 C CA . CYS A 1 408 ? 4.632 -18.746 14.217 1.00 97.75 408 CYS A CA 1
ATOM 3217 C C . CYS A 1 408 ? 4.940 -20.128 13.625 1.00 97.75 408 CYS A C 1
ATOM 3219 O O . CYS A 1 408 ? 5.934 -20.281 12.917 1.00 97.75 408 CYS A O 1
ATOM 3221 N N . VAL A 1 409 ? 4.080 -21.124 13.863 1.00 98.25 409 VAL A N 1
ATOM 3222 C CA . VAL A 1 409 ? 4.236 -22.463 13.271 1.00 98.25 409 VAL A CA 1
ATOM 3223 C C . VAL A 1 409 ? 4.159 -22.391 11.746 1.00 98.25 409 VAL A C 1
ATOM 3225 O O . VAL A 1 409 ? 5.014 -22.954 11.070 1.00 98.25 409 VAL A O 1
ATOM 3228 N N . ALA A 1 410 ? 3.192 -21.657 11.192 1.00 98.19 410 ALA A N 1
ATOM 3229 C CA . ALA A 1 410 ? 3.057 -21.471 9.750 1.00 98.19 410 ALA A CA 1
ATOM 3230 C C . ALA A 1 410 ? 4.292 -20.797 9.125 1.00 98.19 410 ALA A C 1
ATOM 3232 O O . ALA A 1 410 ? 4.732 -21.204 8.049 1.00 98.19 410 ALA A O 1
ATOM 3233 N N . LEU A 1 411 ? 4.888 -19.819 9.813 1.00 97.50 411 LEU A N 1
ATOM 3234 C CA . LEU A 1 411 ? 6.128 -19.172 9.386 1.00 97.50 411 LEU A CA 1
ATOM 3235 C C . LEU A 1 411 ? 7.303 -20.160 9.369 1.00 97.50 411 LEU A C 1
ATOM 3237 O O . LEU A 1 411 ? 8.033 -20.219 8.381 1.00 97.50 411 LEU A O 1
ATOM 3241 N N . LEU A 1 412 ? 7.456 -20.970 10.423 1.00 97.62 412 LEU A N 1
ATOM 3242 C CA . LEU A 1 412 ? 8.504 -21.993 10.510 1.00 97.62 412 LEU A CA 1
ATOM 3243 C C . LEU A 1 412 ? 8.341 -23.077 9.440 1.00 97.62 412 LEU A C 1
ATOM 3245 O O . LEU A 1 412 ? 9.320 -23.450 8.797 1.00 97.62 412 LEU A O 1
ATOM 3249 N N . VAL A 1 413 ? 7.113 -23.549 9.209 1.00 97.81 413 VAL A N 1
ATOM 3250 C CA . VAL A 1 413 ? 6.807 -24.518 8.146 1.00 97.81 413 VAL A CA 1
ATOM 3251 C C . VAL A 1 413 ? 7.148 -23.930 6.782 1.00 97.81 413 VAL A C 1
ATOM 3253 O O . VAL A 1 413 ? 7.828 -24.578 5.994 1.00 97.81 413 VAL A O 1
ATOM 3256 N N . SER A 1 414 ? 6.751 -22.685 6.515 1.00 96.94 414 SER A N 1
ATOM 3257 C CA . SER A 1 414 ? 7.080 -22.012 5.261 1.00 96.94 414 SER A CA 1
ATOM 3258 C C . SER A 1 414 ? 8.592 -21.871 5.046 1.00 96.94 414 SER A C 1
ATOM 3260 O O . SER A 1 414 ? 9.096 -22.196 3.971 1.00 96.94 414 SER A O 1
ATOM 3262 N N . ALA A 1 415 ? 9.330 -21.408 6.056 1.00 96.38 415 ALA A N 1
ATOM 3263 C CA . ALA A 1 415 ? 10.786 -21.290 5.982 1.00 96.38 415 ALA A CA 1
ATOM 3264 C C . ALA A 1 415 ? 11.458 -22.664 5.794 1.00 96.38 415 ALA A C 1
ATOM 3266 O O . ALA A 1 415 ? 12.401 -22.801 5.012 1.00 96.38 415 ALA A O 1
ATOM 3267 N N . GLY A 1 416 ? 10.935 -23.700 6.458 1.00 96.69 416 GLY A N 1
ATOM 3268 C CA . GLY A 1 416 ? 11.370 -25.085 6.293 1.00 96.69 416 GLY A CA 1
ATOM 3269 C C . GLY A 1 416 ? 11.147 -25.605 4.873 1.00 96.69 416 GLY A C 1
ATOM 3270 O O . GLY A 1 416 ? 12.067 -26.171 4.290 1.00 96.69 416 GLY A O 1
ATOM 3271 N N . LEU A 1 417 ? 9.975 -25.350 4.279 1.00 95.00 417 LEU A N 1
ATOM 3272 C CA . LEU A 1 417 ? 9.672 -25.713 2.888 1.00 95.00 417 LEU A CA 1
ATOM 3273 C C . LEU A 1 417 ? 10.606 -25.013 1.897 1.00 95.00 417 LEU A C 1
ATOM 3275 O O . LEU A 1 417 ? 11.106 -25.648 0.970 1.00 95.00 417 LEU A O 1
ATOM 3279 N N . GLN A 1 418 ? 10.889 -23.726 2.115 1.00 94.12 418 GLN A N 1
ATOM 3280 C CA . GLN A 1 418 ? 11.834 -22.970 1.289 1.00 94.12 418 GLN A CA 1
ATOM 3281 C C . GLN A 1 418 ? 13.249 -23.545 1.390 1.00 94.12 418 GLN A C 1
ATOM 3283 O O . GLN A 1 418 ? 13.889 -23.795 0.370 1.00 94.12 418 GLN A O 1
ATOM 3288 N N . THR A 1 419 ? 13.707 -23.825 2.611 1.00 92.94 419 THR A N 1
ATOM 3289 C CA . THR A 1 419 ? 15.040 -24.386 2.871 1.00 92.94 419 THR A CA 1
ATOM 3290 C C . THR A 1 419 ? 15.185 -25.782 2.266 1.00 92.94 419 THR A C 1
ATOM 3292 O O . THR A 1 419 ? 16.152 -26.050 1.558 1.00 92.94 419 THR A O 1
ATOM 3295 N N . ALA A 1 420 ? 14.197 -26.657 2.470 1.00 92.88 420 ALA A N 1
ATOM 3296 C CA . ALA A 1 420 ? 14.180 -28.002 1.901 1.00 92.88 420 ALA A CA 1
ATOM 3297 C C . ALA A 1 420 ? 14.264 -27.971 0.369 1.00 92.88 420 ALA A C 1
ATOM 3299 O O . ALA A 1 420 ? 15.069 -28.692 -0.226 1.00 92.88 420 ALA A O 1
ATOM 3300 N N . ALA A 1 421 ? 13.497 -27.085 -0.266 1.00 89.75 421 ALA A N 1
ATOM 3301 C CA . ALA A 1 421 ? 13.465 -26.984 -1.714 1.00 89.75 421 ALA A CA 1
ATOM 3302 C C . ALA A 1 421 ? 14.755 -26.389 -2.317 1.00 89.75 421 ALA A C 1
ATOM 3304 O O . ALA A 1 421 ? 15.132 -26.784 -3.428 1.00 89.75 421 ALA A O 1
ATOM 3305 N N . ILE A 1 422 ? 15.460 -25.518 -1.578 1.00 86.00 422 ILE A N 1
ATOM 3306 C CA . ILE A 1 422 ? 16.825 -25.059 -1.903 1.00 86.00 422 ILE A CA 1
ATOM 3307 C C . ILE A 1 422 ? 17.825 -26.220 -1.776 1.00 86.00 422 ILE A C 1
ATOM 3309 O O . ILE A 1 422 ? 18.649 -26.417 -2.667 1.00 86.00 422 ILE A O 1
ATOM 3313 N N . CYS A 1 423 ? 17.707 -27.053 -0.737 1.00 89.31 423 CYS A N 1
ATOM 3314 C CA . CYS A 1 423 ? 18.521 -28.262 -0.555 1.00 89.31 423 CYS A CA 1
ATOM 3315 C C . CYS A 1 423 ? 18.184 -29.405 -1.538 1.00 89.31 423 CYS A C 1
ATOM 3317 O O . CYS A 1 423 ? 18.804 -30.465 -1.484 1.00 89.31 423 CYS A O 1
ATOM 3319 N N . GLY A 1 424 ? 17.216 -29.212 -2.439 1.00 87.00 424 GLY A N 1
ATOM 3320 C CA . GLY A 1 424 ? 16.830 -30.183 -3.465 1.00 87.00 424 GLY A CA 1
ATOM 3321 C C . GLY A 1 424 ? 15.721 -31.159 -3.060 1.00 87.00 424 GLY A C 1
ATOM 3322 O O . GLY A 1 424 ? 15.282 -31.940 -3.901 1.00 87.00 424 GLY A O 1
ATOM 3323 N N . ALA A 1 425 ? 15.214 -31.096 -1.826 1.00 89.25 425 ALA A N 1
ATOM 3324 C CA . ALA A 1 425 ? 14.058 -31.872 -1.385 1.00 89.25 425 ALA A CA 1
ATOM 3325 C C . ALA A 1 425 ? 12.766 -31.117 -1.729 1.00 89.25 425 ALA A C 1
ATOM 3327 O O . ALA A 1 425 ? 12.405 -30.150 -1.058 1.00 89.25 425 ALA A O 1
ATOM 3328 N N . ARG A 1 426 ? 12.069 -31.540 -2.791 1.00 82.69 426 ARG A N 1
ATOM 3329 C CA . ARG A 1 426 ? 10.845 -30.871 -3.256 1.00 82.69 426 ARG A CA 1
ATOM 3330 C C . ARG A 1 426 ? 9.590 -31.677 -3.031 1.00 82.69 426 ARG A C 1
ATOM 3332 O O . ARG A 1 426 ? 9.540 -32.873 -3.307 1.00 82.69 426 ARG A O 1
ATOM 3339 N N . LEU A 1 427 ? 8.552 -30.961 -2.624 1.00 87.69 427 LEU A N 1
ATOM 3340 C CA . LEU A 1 427 ? 7.187 -31.430 -2.773 1.00 87.69 427 LEU A CA 1
ATOM 3341 C C . LEU A 1 427 ? 6.740 -31.265 -4.235 1.00 87.69 427 LEU A C 1
ATOM 3343 O O . LEU A 1 427 ? 7.269 -30.412 -4.952 1.00 87.69 427 LEU A O 1
ATOM 3347 N N . PRO A 1 428 ? 5.744 -32.045 -4.689 1.00 87.94 428 PRO A N 1
ATOM 3348 C CA . PRO A 1 428 ? 5.050 -31.769 -5.941 1.00 87.94 428 PRO A CA 1
ATOM 3349 C C . PRO A 1 428 ? 4.583 -30.308 -5.986 1.00 87.94 428 PRO A C 1
ATOM 3351 O O . PRO A 1 428 ? 4.001 -29.826 -5.013 1.00 87.94 428 PRO A O 1
ATOM 3354 N N . GLY A 1 429 ? 4.815 -29.610 -7.104 1.00 83.06 429 GLY A N 1
ATOM 3355 C CA . GLY A 1 429 ? 4.644 -28.149 -7.184 1.00 83.06 429 GLY A CA 1
ATOM 3356 C C . GLY A 1 429 ? 3.274 -27.642 -6.712 1.00 83.06 429 GLY A C 1
ATOM 3357 O O . GLY A 1 429 ? 3.197 -26.688 -5.946 1.00 83.06 429 GLY A O 1
ATOM 3358 N N . HIS A 1 430 ? 2.188 -28.343 -7.052 1.00 88.38 430 HIS A N 1
ATOM 3359 C CA . HIS A 1 430 ? 0.839 -27.979 -6.600 1.00 88.38 430 HIS A CA 1
ATOM 3360 C C . HIS A 1 430 ? 0.658 -28.092 -5.074 1.00 88.38 430 HIS A C 1
ATOM 3362 O O . HIS A 1 430 ? 0.008 -27.239 -4.474 1.00 88.38 430 HIS A O 1
ATOM 3368 N N . LEU A 1 431 ? 1.254 -29.106 -4.431 1.00 91.56 431 LEU A N 1
ATOM 3369 C CA . LEU A 1 431 ? 1.214 -29.261 -2.972 1.00 91.56 431 LEU A CA 1
ATOM 3370 C C . LEU A 1 431 ? 2.070 -28.203 -2.279 1.00 91.56 431 LEU A C 1
ATOM 3372 O O . LEU A 1 431 ? 1.670 -27.687 -1.239 1.00 91.56 431 LEU A O 1
ATOM 3376 N N . GLN A 1 432 ? 3.222 -27.861 -2.859 1.00 92.56 432 GLN A N 1
ATOM 3377 C CA . GLN A 1 432 ? 4.095 -26.812 -2.337 1.00 92.56 432 GLN A CA 1
ATOM 3378 C C . GLN A 1 432 ? 3.407 -25.442 -2.373 1.00 92.56 432 GLN A C 1
ATOM 3380 O O . GLN A 1 432 ? 3.369 -24.744 -1.359 1.00 92.56 432 GLN A O 1
ATOM 3385 N N . LEU A 1 433 ? 2.809 -25.085 -3.513 1.00 93.50 433 LEU A N 1
ATOM 3386 C CA . LEU A 1 433 ? 2.039 -23.854 -3.666 1.00 93.50 433 LEU A CA 1
ATOM 3387 C C . LEU A 1 433 ? 0.870 -23.794 -2.674 1.00 93.50 433 LEU A C 1
ATOM 3389 O O . LEU A 1 433 ? 0.698 -22.785 -1.991 1.00 93.50 433 LEU A O 1
ATOM 3393 N N . LEU A 1 434 ? 0.096 -24.877 -2.555 1.00 95.56 434 LEU A N 1
ATOM 3394 C CA . LEU A 1 434 ? -1.019 -24.956 -1.611 1.00 95.56 434 LEU A CA 1
ATOM 3395 C C . LEU A 1 434 ? -0.541 -24.817 -0.157 1.00 95.56 434 LEU A C 1
ATOM 3397 O O . LEU A 1 434 ? -1.157 -24.097 0.625 1.00 95.56 434 LEU A O 1
ATOM 3401 N N . ALA A 1 435 ? 0.583 -25.442 0.202 1.00 96.62 435 ALA A N 1
ATOM 3402 C CA . ALA A 1 435 ? 1.171 -25.295 1.528 1.00 96.62 435 ALA A CA 1
ATOM 3403 C C . ALA A 1 435 ? 1.576 -23.839 1.810 1.00 96.62 435 ALA A C 1
ATOM 3405 O O . ALA A 1 435 ? 1.238 -23.313 2.870 1.00 96.62 435 ALA A O 1
ATOM 3406 N N . PHE A 1 436 ? 2.215 -23.148 0.856 1.00 97.38 436 PHE A N 1
ATOM 3407 C CA . PHE A 1 436 ? 2.531 -21.725 1.011 1.00 97.38 436 PHE A CA 1
ATOM 3408 C C . PHE A 1 436 ? 1.282 -20.852 1.133 1.00 97.38 436 PHE A C 1
ATOM 3410 O O . PHE A 1 436 ? 1.261 -19.965 1.985 1.00 97.38 436 PHE A O 1
ATOM 3417 N N . GLN A 1 437 ? 0.235 -21.113 0.343 1.00 97.56 437 GLN A N 1
ATOM 3418 C CA . GLN A 1 437 ? -1.042 -20.399 0.445 1.00 97.56 437 GLN A CA 1
ATOM 3419 C C . GLN A 1 437 ? -1.652 -20.555 1.839 1.00 97.56 437 GLN A C 1
ATOM 3421 O O . GLN A 1 437 ? -2.000 -19.558 2.467 1.00 97.56 437 GLN A O 1
ATOM 3426 N N . VAL A 1 438 ? -1.725 -21.785 2.356 1.00 98.12 438 VAL A N 1
ATOM 3427 C CA . VAL A 1 438 ? -2.268 -22.065 3.692 1.00 98.12 438 VAL A CA 1
ATOM 3428 C C . VAL A 1 438 ? -1.419 -21.403 4.778 1.00 98.12 438 VAL A C 1
ATOM 3430 O O . VAL A 1 438 ? -1.967 -20.728 5.648 1.00 98.12 438 VAL A O 1
ATOM 3433 N N . CYS A 1 439 ? -0.090 -21.536 4.722 1.00 98.38 439 CYS A N 1
ATOM 3434 C CA . CYS A 1 439 ? 0.803 -20.916 5.699 1.00 98.38 439 CYS A CA 1
ATOM 3435 C C . CYS A 1 439 ? 0.661 -19.389 5.712 1.00 98.38 439 CYS A C 1
ATOM 3437 O O . CYS A 1 439 ? 0.483 -18.799 6.777 1.00 98.38 439 CYS A O 1
ATOM 3439 N N . GLN A 1 440 ? 0.702 -18.743 4.545 1.00 98.06 440 GLN A N 1
ATOM 3440 C CA . GLN A 1 440 ? 0.548 -17.293 4.458 1.00 98.06 440 GLN A CA 1
ATOM 3441 C C . GLN A 1 440 ? -0.845 -16.844 4.901 1.00 98.06 440 GLN A C 1
ATOM 3443 O O . GLN A 1 440 ? -0.953 -15.872 5.644 1.00 98.06 440 GLN A O 1
ATOM 3448 N N . LEU A 1 441 ? -1.902 -17.569 4.527 1.00 97.81 441 LEU A N 1
ATOM 3449 C CA . LEU A 1 441 ? -3.256 -17.263 4.977 1.00 97.81 441 LEU A CA 1
ATOM 3450 C C . LEU A 1 441 ? -3.347 -17.308 6.508 1.00 97.81 441 LEU A C 1
ATOM 3452 O O . LEU A 1 441 ? -3.855 -16.366 7.103 1.00 97.81 441 LEU A O 1
ATOM 3456 N N . ILE A 1 442 ? -2.798 -18.335 7.165 1.00 98.00 442 ILE A N 1
ATOM 3457 C CA . ILE A 1 442 ? -2.762 -18.423 8.637 1.00 98.00 442 ILE A CA 1
ATOM 3458 C C . ILE A 1 442 ? -2.025 -17.219 9.243 1.00 98.00 442 ILE A C 1
ATOM 3460 O O . ILE A 1 442 ? -2.524 -16.607 10.190 1.00 98.00 442 ILE A O 1
ATOM 3464 N N . ILE A 1 443 ? -0.871 -16.848 8.678 1.00 98.19 443 ILE A N 1
ATOM 3465 C CA . ILE A 1 443 ? -0.080 -15.692 9.123 1.00 98.19 443 ILE A CA 1
ATOM 3466 C C . ILE A 1 443 ? -0.897 -14.391 9.021 1.00 98.19 443 ILE A C 1
ATOM 3468 O O . ILE A 1 443 ? -0.926 -13.611 9.973 1.00 98.19 443 ILE A O 1
ATOM 3472 N N . PHE A 1 444 ? -1.603 -14.172 7.907 1.00 97.38 444 PHE A N 1
ATOM 3473 C CA . PHE A 1 444 ? -2.431 -12.980 7.687 1.00 97.38 444 PHE A CA 1
ATOM 3474 C C . PHE A 1 444 ? -3.761 -12.993 8.443 1.00 97.38 444 PHE A C 1
ATOM 3476 O O . PHE A 1 444 ? -4.311 -11.926 8.714 1.00 97.38 444 PHE A O 1
ATOM 3483 N N . LEU A 1 445 ? -4.283 -14.166 8.805 1.00 97.00 445 LEU A N 1
ATOM 3484 C CA . LEU A 1 445 ? -5.505 -14.287 9.596 1.00 97.00 445 LEU A CA 1
ATOM 3485 C C . LEU A 1 445 ? -5.276 -13.993 11.081 1.00 97.00 445 LEU A C 1
ATOM 3487 O O . LEU A 1 445 ? -6.201 -13.528 11.748 1.00 97.00 445 LEU A O 1
ATOM 3491 N N . ALA A 1 446 ? -4.065 -14.224 11.597 1.00 97.06 446 ALA A N 1
ATOM 3492 C CA . ALA A 1 446 ? -3.763 -14.084 13.019 1.00 97.06 446 ALA A CA 1
ATOM 3493 C C . ALA A 1 446 ? -4.068 -12.691 13.615 1.00 97.06 446 ALA A C 1
ATOM 3495 O O . ALA A 1 446 ? -4.693 -12.652 14.678 1.00 97.06 446 ALA A O 1
ATOM 3496 N N . PRO A 1 447 ? -3.755 -11.554 12.953 1.00 96.00 447 PRO A N 1
ATOM 3497 C CA . PRO A 1 447 ? -4.138 -10.225 13.440 1.00 96.00 447 PRO A CA 1
ATOM 3498 C C . PRO A 1 447 ? -5.650 -10.029 13.649 1.00 96.00 447 PRO A C 1
ATOM 3500 O O . PRO A 1 447 ? -6.049 -9.221 14.481 1.00 96.00 447 PRO A O 1
ATOM 3503 N N . PHE A 1 448 ? -6.501 -10.772 12.932 1.00 95.81 448 PHE A N 1
ATOM 3504 C CA . PHE A 1 448 ? -7.963 -10.647 13.006 1.00 95.81 448 PHE A CA 1
ATOM 3505 C C . PHE A 1 448 ? -8.614 -11.508 14.108 1.00 95.81 448 PHE A C 1
ATOM 3507 O O . PHE A 1 448 ? -9.809 -11.355 14.390 1.00 95.81 448 PHE A O 1
ATOM 3514 N N . GLN A 1 449 ? -7.844 -12.396 14.750 1.00 94.81 449 GLN A N 1
ATOM 3515 C CA . GLN A 1 449 ? -8.299 -13.316 15.809 1.00 94.81 449 GLN A CA 1
ATOM 3516 C C . GLN A 1 449 ? -8.286 -12.680 17.211 1.00 94.81 449 GLN A C 1
ATOM 3518 O O . GLN A 1 449 ? -8.234 -13.362 18.232 1.00 94.81 449 GLN A O 1
ATOM 3523 N N . ARG A 1 450 ? -8.273 -11.349 17.272 1.00 90.00 450 ARG A N 1
ATOM 3524 C CA . ARG A 1 450 ? -8.249 -10.594 18.518 1.00 90.00 450 ARG A CA 1
ATOM 3525 C C . ARG A 1 450 ? -9.675 -10.401 19.053 1.00 90.00 450 ARG A C 1
ATOM 3527 O O . ARG A 1 450 ? -10.541 -9.890 18.337 1.00 90.00 450 ARG A O 1
ATOM 3534 N N . ASP A 1 451 ? -9.900 -10.845 20.286 1.00 85.00 451 ASP A N 1
ATOM 3535 C CA . ASP A 1 451 ? -11.195 -10.996 20.964 1.00 85.00 451 ASP A CA 1
ATOM 3536 C C . ASP A 1 451 ? -11.532 -9.866 21.958 1.00 85.00 451 ASP A C 1
ATOM 3538 O O . ASP A 1 451 ? -12.678 -9.741 22.370 1.00 85.00 451 ASP A O 1
ATOM 3542 N N . ASP A 1 452 ? -10.577 -8.995 22.288 1.00 84.75 452 ASP A N 1
ATOM 3543 C CA . ASP A 1 452 ? -10.696 -7.907 23.277 1.00 84.75 452 ASP A CA 1
ATOM 3544 C C . ASP A 1 452 ? -11.004 -6.512 22.681 1.00 84.75 452 ASP A C 1
ATOM 3546 O O . ASP A 1 452 ? -11.078 -5.518 23.421 1.00 84.75 452 ASP A O 1
ATOM 3550 N N . GLY A 1 453 ? -11.140 -6.410 21.354 1.00 83.56 453 GLY A N 1
ATOM 3551 C CA . GLY A 1 453 ? -11.306 -5.141 20.634 1.00 83.56 453 GLY A CA 1
ATOM 3552 C C . GLY A 1 453 ? -12.769 -4.696 20.480 1.00 83.56 453 GLY A C 1
ATOM 3553 O O . GLY A 1 453 ? -13.634 -5.533 20.291 1.00 83.56 453 GLY A O 1
ATOM 3554 N N . PRO A 1 454 ? -13.084 -3.388 20.429 1.00 80.44 454 PRO A N 1
ATOM 3555 C CA . PRO A 1 454 ? -14.469 -2.882 20.347 1.00 80.44 454 PRO A CA 1
ATOM 3556 C C . PRO A 1 454 ? -15.220 -3.267 19.058 1.00 80.44 454 PRO A C 1
ATOM 3558 O O . PRO A 1 454 ? -16.418 -3.052 18.931 1.00 80.44 454 PRO A O 1
ATOM 3561 N N . TRP A 1 455 ? -14.519 -3.823 18.073 1.00 84.44 455 TRP A N 1
ATOM 3562 C CA . TRP A 1 455 ? -15.082 -4.345 16.828 1.00 84.44 455 TRP A CA 1
ATOM 3563 C C . TRP A 1 455 ? -15.532 -5.813 16.933 1.00 84.44 455 TRP A C 1
ATOM 3565 O O . TRP A 1 455 ? -15.962 -6.389 15.931 1.00 84.44 455 TRP A O 1
ATOM 3575 N N . THR A 1 456 ? -15.383 -6.461 18.096 1.00 74.06 456 THR A N 1
ATOM 3576 C CA . THR A 1 456 ? -15.739 -7.876 18.306 1.00 74.06 456 THR A CA 1
ATOM 3577 C C . THR A 1 456 ? -17.221 -8.113 18.544 1.00 74.06 456 THR A C 1
ATOM 3579 O O . THR A 1 456 ? -17.647 -9.262 18.425 1.00 74.06 456 THR A O 1
ATOM 3582 N N . ASP A 1 457 ? -18.022 -7.059 18.722 1.00 65.75 457 ASP A N 1
ATOM 3583 C CA . ASP A 1 457 ? -19.493 -7.102 18.756 1.00 65.75 457 ASP A CA 1
ATOM 3584 C C . ASP A 1 457 ? -20.084 -7.363 17.348 1.00 65.75 457 ASP A C 1
ATOM 3586 O O . ASP A 1 457 ? -21.012 -6.710 16.868 1.00 65.75 457 ASP A O 1
ATOM 3590 N N . ARG A 1 458 ? -19.506 -8.349 16.643 1.00 57.38 458 ARG A N 1
ATOM 3591 C CA . ARG A 1 458 ? -19.628 -8.672 15.209 1.00 57.38 458 ARG A CA 1
ATOM 3592 C C . ARG A 1 458 ? -21.039 -9.110 14.785 1.00 57.38 458 ARG A C 1
ATOM 3594 O O . ARG A 1 458 ? -21.289 -9.277 13.584 1.00 57.38 458 ARG A O 1
ATOM 3601 N N . PHE A 1 459 ? -21.956 -9.285 15.738 1.00 51.88 459 PHE A N 1
ATOM 3602 C CA . PHE A 1 459 ? -23.224 -9.984 15.529 1.00 51.88 459 PHE A CA 1
ATOM 3603 C C . PHE A 1 459 ? -24.471 -9.319 16.101 1.00 51.88 459 PHE A C 1
ATOM 3605 O O . PHE A 1 459 ? -25.529 -9.915 15.943 1.00 51.88 459 PHE A O 1
ATOM 3612 N N . ALA A 1 460 ? -24.417 -8.105 16.661 1.00 48.47 460 ALA A N 1
ATOM 3613 C CA . ALA A 1 460 ? -25.664 -7.373 16.883 1.00 48.47 460 ALA A CA 1
ATOM 3614 C C . ALA A 1 460 ? -26.287 -7.090 15.499 1.00 48.47 460 ALA A C 1
ATOM 3616 O O . ALA A 1 460 ? -25.691 -6.343 14.705 1.00 48.47 460 ALA A O 1
ATOM 3617 N N . PRO A 1 461 ? -27.423 -7.720 15.133 1.00 48.34 461 PRO A N 1
ATOM 3618 C CA . PRO A 1 461 ? -28.127 -7.369 13.912 1.00 48.34 461 PRO A CA 1
ATOM 3619 C C . PRO A 1 461 ? -28.423 -5.880 14.013 1.00 48.34 461 PRO A C 1
ATOM 3621 O O . PRO A 1 461 ? -28.866 -5.408 15.059 1.00 48.34 461 PRO A O 1
ATOM 3624 N N . SER A 1 462 ? -28.128 -5.127 12.958 1.00 46.69 462 SER A N 1
ATOM 3625 C CA . SER A 1 462 ? -28.385 -3.690 12.884 1.00 46.69 462 SER A CA 1
ATOM 3626 C C . SER A 1 462 ? -29.881 -3.424 13.097 1.00 46.69 462 SER A C 1
ATOM 3628 O O . SER A 1 462 ? -30.647 -3.428 12.137 1.00 46.69 462 SER A O 1
ATOM 3630 N N . GLY A 1 463 ? -30.310 -3.277 14.350 1.00 46.03 463 GLY A N 1
ATOM 3631 C CA . GLY A 1 463 ? -31.721 -3.207 14.723 1.00 46.03 463 GLY A CA 1
ATOM 3632 C C . GLY A 1 463 ? -32.038 -3.710 16.131 1.00 46.03 463 GLY A C 1
ATOM 3633 O O . GLY A 1 463 ? -32.944 -3.162 16.750 1.00 46.03 463 GLY A O 1
ATOM 3634 N N . GLU A 1 464 ? -31.288 -4.669 16.682 1.00 42.09 464 GLU A N 1
ATOM 3635 C CA . GLU A 1 464 ? -31.458 -5.039 18.092 1.00 42.09 464 GLU A CA 1
ATOM 3636 C C . GLU A 1 464 ? -30.551 -4.170 18.960 1.00 42.09 464 GLU A C 1
ATOM 3638 O O . GLU A 1 464 ? -29.335 -4.345 19.035 1.00 42.09 464 GLU A O 1
ATOM 3643 N N . VAL A 1 465 ? -31.176 -3.179 19.596 1.00 45.66 465 VAL A N 1
ATOM 3644 C CA . VAL A 1 465 ? -30.619 -2.512 20.769 1.00 45.66 465 VAL A CA 1
ATOM 3645 C C . VAL A 1 465 ? -30.247 -3.598 21.776 1.00 45.66 465 VAL A C 1
ATOM 3647 O O . VAL A 1 465 ? -31.095 -4.414 22.129 1.00 45.66 465 VAL A O 1
ATOM 3650 N N . PHE A 1 466 ? -28.978 -3.594 22.186 1.00 40.25 466 PHE A N 1
ATOM 3651 C CA . PHE A 1 466 ? -28.410 -4.256 23.362 1.00 40.25 466 PHE A CA 1
ATOM 3652 C C . PHE A 1 466 ? -29.449 -4.983 24.244 1.00 40.25 466 PHE A C 1
ATOM 3654 O O . PHE A 1 466 ? -30.096 -4.377 25.097 1.00 40.25 466 PHE A O 1
ATOM 3661 N N . ARG A 1 467 ? -29.574 -6.305 24.097 1.00 38.84 467 ARG A N 1
ATOM 3662 C CA . ARG A 1 467 ? -29.900 -7.165 25.240 1.00 38.84 467 ARG A CA 1
ATOM 3663 C C . ARG A 1 467 ? -28.601 -7.819 25.659 1.00 38.84 467 ARG A C 1
ATOM 3665 O O . ARG A 1 467 ? -28.124 -8.724 24.981 1.00 38.84 467 ARG A O 1
ATOM 3672 N N . GLY A 1 468 ? -28.010 -7.299 26.732 1.00 37.66 468 GLY A N 1
ATOM 3673 C CA . GLY A 1 468 ? -26.789 -7.830 27.322 1.00 37.66 468 GLY A CA 1
ATOM 3674 C C . GLY A 1 468 ? -26.924 -9.330 27.564 1.00 37.66 468 GLY A C 1
ATOM 3675 O O . GLY A 1 468 ? -27.657 -9.771 28.443 1.00 37.66 468 GLY A O 1
ATOM 3676 N N . SER A 1 469 ? -26.231 -10.117 26.751 1.00 35.97 469 SER A N 1
ATOM 3677 C CA . SER A 1 469 ? -26.039 -11.540 26.974 1.00 35.97 469 SER A CA 1
ATOM 3678 C C . SER A 1 469 ? -24.721 -11.693 27.719 1.00 35.97 469 SER A C 1
ATOM 3680 O O . SER A 1 469 ? -23.668 -11.587 27.096 1.00 35.97 469 SER A O 1
ATOM 3682 N N . GLY A 1 470 ? -24.769 -11.959 29.026 1.00 35.09 470 GLY A N 1
ATOM 3683 C CA . GLY A 1 470 ? -23.649 -12.643 29.680 1.00 35.09 470 GLY A CA 1
ATOM 3684 C C . GLY A 1 470 ? -23.128 -12.104 31.006 1.00 35.09 470 GLY A C 1
ATOM 3685 O O . GLY A 1 470 ? -22.221 -12.726 31.543 1.00 35.09 470 GLY A O 1
ATOM 3686 N N . TYR A 1 471 ? -23.705 -11.055 31.591 1.00 34.97 471 TYR A N 1
ATOM 3687 C CA . TYR A 1 471 ? -23.687 -10.967 33.051 1.00 34.97 471 TYR A CA 1
ATOM 3688 C C . TYR A 1 471 ? -24.930 -11.700 33.529 1.00 34.97 471 TYR A C 1
ATOM 3690 O O . TYR A 1 471 ? -26.041 -11.179 33.461 1.00 34.97 471 TYR A O 1
ATOM 3698 N N . LEU A 1 472 ? -24.743 -12.962 33.928 1.00 36.38 472 LEU A N 1
ATOM 3699 C CA . LEU A 1 472 ? -25.670 -13.618 34.838 1.00 36.38 472 LEU A CA 1
ATOM 3700 C C . LEU A 1 472 ? -25.836 -12.652 36.005 1.00 36.38 472 LEU A C 1
ATOM 3702 O O . LEU A 1 472 ? -24.931 -12.514 36.826 1.00 36.38 472 LEU A O 1
ATOM 3706 N N . ALA A 1 473 ? -26.967 -11.949 36.033 1.00 34.94 473 ALA A N 1
ATOM 3707 C CA . ALA A 1 473 ? -27.484 -11.405 37.264 1.00 34.94 473 ALA A CA 1
ATOM 3708 C C . ALA A 1 473 ? -27.461 -12.583 38.235 1.00 34.94 473 ALA A C 1
ATOM 3710 O O . ALA A 1 473 ? -28.182 -13.566 38.050 1.00 34.94 473 ALA A O 1
ATOM 3711 N N . VAL A 1 474 ? -26.535 -12.539 39.192 1.00 35.75 474 VAL A N 1
ATOM 3712 C CA . VAL A 1 474 ? -26.632 -13.355 40.391 1.00 35.75 474 VAL A CA 1
ATOM 3713 C C . VAL A 1 474 ? -28.029 -13.053 40.895 1.00 35.75 474 VAL A C 1
ATOM 3715 O O . VAL A 1 474 ? -28.320 -11.905 41.231 1.00 35.75 474 VAL A O 1
ATOM 3718 N N . ASN A 1 475 ? -28.918 -14.040 40.793 1.00 33.41 475 ASN A N 1
ATOM 3719 C CA . ASN A 1 475 ? -30.254 -13.945 41.343 1.00 33.41 475 ASN A CA 1
ATOM 3720 C C . ASN A 1 475 ? -30.060 -13.582 42.811 1.00 33.41 475 ASN A C 1
ATOM 3722 O O . ASN A 1 475 ? -29.642 -14.420 43.608 1.00 33.41 475 ASN A O 1
ATOM 3726 N N . ALA A 1 476 ? -30.295 -12.314 43.138 1.00 38.81 476 ALA A N 1
ATOM 3727 C CA . ALA A 1 476 ? -30.573 -11.910 44.493 1.00 38.81 476 ALA A CA 1
ATOM 3728 C C . ALA A 1 476 ? -31.871 -12.635 44.843 1.00 38.81 476 ALA A C 1
ATOM 3730 O O . ALA A 1 476 ? -32.956 -12.211 44.447 1.00 38.81 476 ALA A O 1
ATOM 3731 N N . GLU A 1 477 ? -31.734 -13.806 45.466 1.00 36.03 477 GLU A N 1
ATOM 3732 C CA . GLU A 1 477 ? -32.843 -14.452 46.143 1.00 36.03 477 GLU A CA 1
ATOM 3733 C C . GLU A 1 477 ? -33.457 -13.420 47.085 1.00 36.03 477 GLU A C 1
ATOM 3735 O O . GLU A 1 477 ? -32.790 -12.810 47.922 1.00 36.03 477 GLU A O 1
ATOM 3740 N N . GLU A 1 478 ? -34.738 -13.178 46.849 1.00 36.97 478 GLU A N 1
ATOM 3741 C CA . GLU A 1 478 ? -35.581 -12.257 47.579 1.00 36.97 478 GLU A CA 1
ATOM 3742 C C . GLU A 1 478 ? -35.659 -12.683 49.054 1.00 36.97 478 GLU A C 1
ATOM 3744 O O . GLU A 1 478 ? -36.421 -13.578 49.419 1.00 36.97 478 GLU A O 1
ATOM 3749 N N . GLU A 1 479 ? -34.917 -12.011 49.935 1.00 37.44 479 GLU A N 1
ATOM 3750 C CA . GLU A 1 479 ? -35.291 -11.947 51.348 1.00 37.44 479 GLU A CA 1
ATOM 3751 C C . GLU A 1 479 ? -36.489 -10.987 51.510 1.00 37.44 479 GLU A C 1
ATOM 3753 O O . GLU A 1 479 ? -36.417 -9.819 51.109 1.00 37.44 479 GLU A O 1
ATOM 3758 N N . PRO A 1 480 ? -37.611 -11.415 52.119 1.00 41.28 480 PRO A N 1
ATOM 3759 C CA . PRO A 1 480 ? -38.774 -10.559 52.290 1.00 41.28 480 PRO A CA 1
ATOM 3760 C C . PRO A 1 480 ? -38.595 -9.640 53.508 1.00 41.28 480 PRO A C 1
ATOM 3762 O O . PRO A 1 480 ? -38.992 -9.980 54.624 1.00 41.28 480 PRO A O 1
ATOM 3765 N N . VAL A 1 481 ? -38.067 -8.430 53.301 1.00 38.62 481 VAL A N 1
ATOM 3766 C CA . VAL A 1 481 ? -38.068 -7.379 54.334 1.00 38.62 481 VAL A CA 1
ATOM 3767 C C . VAL A 1 481 ? -39.262 -6.437 54.158 1.00 38.62 481 VAL A C 1
ATOM 3769 O O . VAL A 1 481 ? -39.412 -5.691 53.193 1.00 38.62 481 VAL A O 1
ATOM 3772 N N . ARG A 1 482 ? -40.138 -6.481 55.162 1.00 41.09 482 ARG A N 1
ATOM 3773 C CA . ARG A 1 482 ? -41.254 -5.561 55.400 1.00 41.09 482 ARG A CA 1
ATOM 3774 C C . ARG A 1 482 ? -40.772 -4.127 55.695 1.00 41.09 482 ARG A C 1
ATOM 3776 O O . ARG A 1 482 ? -39.907 -3.938 56.538 1.00 41.09 482 ARG A O 1
ATOM 3783 N N . ARG A 1 483 ? -41.561 -3.167 55.181 1.00 36.16 483 ARG A N 1
ATOM 3784 C CA . ARG A 1 483 ? -41.736 -1.739 55.567 1.00 36.16 483 ARG A CA 1
ATOM 3785 C C . ARG A 1 483 ? -40.781 -0.703 54.951 1.00 36.16 483 ARG A C 1
ATOM 3787 O O . ARG A 1 483 ? -39.797 -0.306 55.549 1.00 36.16 483 ARG A O 1
ATOM 3794 N N . GLY A 1 484 ? -41.247 -0.138 53.835 1.00 40.22 484 GLY A N 1
ATOM 3795 C CA . GLY A 1 484 ? -41.835 1.208 53.809 1.00 40.22 484 GLY A CA 1
ATOM 3796 C C . GLY A 1 484 ? -40.875 2.393 53.793 1.00 40.22 484 GLY A C 1
ATOM 3797 O O . GLY A 1 484 ? -40.483 2.847 54.852 1.00 40.22 484 GLY A O 1
ATOM 3798 N N . PHE A 1 485 ? -40.657 2.976 52.612 1.00 30.77 485 PHE A N 1
ATOM 3799 C CA . PHE A 1 485 ? -40.535 4.424 52.410 1.00 30.77 485 PHE A CA 1
ATOM 3800 C C . PHE A 1 485 ? -40.764 4.750 50.923 1.00 30.77 485 PHE A C 1
ATOM 3802 O O . PHE A 1 485 ? -40.341 4.016 50.033 1.00 30.77 485 PHE A O 1
ATOM 3809 N N . THR A 1 486 ? -41.509 5.821 50.664 1.00 39.78 486 THR A N 1
ATOM 3810 C CA . THR A 1 486 ? -41.896 6.326 49.339 1.00 39.78 486 THR A CA 1
ATOM 3811 C C . THR A 1 486 ? -40.810 7.229 48.747 1.00 39.78 486 THR A C 1
ATOM 3813 O O . THR A 1 486 ? -40.429 8.204 49.390 1.00 39.78 486 THR A O 1
ATOM 3816 N N . GLY A 1 487 ? -40.386 6.963 47.506 1.00 31.48 487 GLY A N 1
ATOM 3817 C CA . GLY A 1 487 ? -39.520 7.834 46.696 1.00 31.48 487 GLY A CA 1
ATOM 3818 C C . GLY A 1 487 ? -39.432 7.353 45.234 1.00 31.48 487 GLY A C 1
ATOM 3819 O O . GLY A 1 487 ? -39.622 6.160 44.994 1.00 31.48 487 GLY A O 1
ATOM 3820 N N . PRO A 1 488 ? -39.238 8.249 44.243 1.00 30.33 488 PRO A N 1
ATOM 3821 C CA . PRO A 1 488 ? -39.507 7.961 42.833 1.00 30.33 488 PRO A CA 1
ATOM 3822 C C . PRO A 1 488 ? -38.394 7.133 42.172 1.00 30.33 488 PRO A C 1
ATOM 3824 O O . PRO A 1 488 ? -37.211 7.426 42.317 1.00 30.33 488 PRO A O 1
ATOM 3827 N N . ARG A 1 489 ? -38.797 6.111 41.405 1.00 26.58 489 ARG A N 1
ATOM 3828 C CA . ARG A 1 489 ? -37.922 5.261 40.583 1.00 26.58 489 ARG A CA 1
ATOM 3829 C C . ARG A 1 489 ? -37.401 6.038 39.370 1.00 26.58 489 ARG A C 1
ATOM 3831 O O . ARG A 1 489 ? -38.183 6.362 38.478 1.00 26.58 489 ARG A O 1
ATOM 3838 N N . ALA A 1 490 ? -36.093 6.275 39.326 1.00 27.36 490 ALA A N 1
ATOM 3839 C CA . ALA A 1 490 ? -35.355 6.562 38.100 1.00 27.36 490 ALA A CA 1
ATOM 3840 C C . ALA A 1 490 ? -34.836 5.248 37.488 1.00 27.36 490 ALA A C 1
ATOM 3842 O O . ALA A 1 490 ? -34.579 4.280 38.203 1.00 27.36 490 ALA A O 1
ATOM 3843 N N . LEU A 1 491 ? -34.770 5.225 36.155 1.00 26.45 491 LEU A N 1
ATOM 3844 C CA . LEU A 1 491 ? -34.291 4.121 35.326 1.00 26.45 491 LEU A CA 1
ATOM 3845 C C . LEU A 1 491 ? -32.846 3.733 35.674 1.00 26.45 491 LEU A C 1
ATOM 3847 O O . LEU A 1 491 ? -32.000 4.598 35.872 1.00 26.45 491 LEU A O 1
ATOM 3851 N N . VAL A 1 492 ? -32.597 2.425 35.679 1.00 26.27 492 VAL A N 1
ATOM 3852 C CA . VAL A 1 492 ? -31.284 1.789 35.818 1.00 26.27 492 VAL A CA 1
ATOM 3853 C C . VAL A 1 492 ? -30.599 1.776 34.446 1.00 26.27 492 VAL A C 1
ATOM 3855 O O . VAL A 1 492 ? -31.106 1.133 33.526 1.00 26.27 492 VAL A O 1
ATOM 3858 N N . ASP A 1 493 ? -29.477 2.487 34.325 1.00 25.48 493 ASP A N 1
ATOM 3859 C CA . ASP A 1 493 ? -28.512 2.381 33.223 1.00 25.48 493 ASP A CA 1
ATOM 3860 C C . ASP A 1 493 ? -27.398 1.401 33.625 1.00 25.48 493 ASP A C 1
ATOM 3862 O O . ASP A 1 493 ? -26.973 1.370 34.778 1.00 25.48 493 ASP A O 1
ATOM 3866 N N . ALA A 1 494 ? -26.955 0.577 32.673 1.00 26.14 494 ALA A N 1
ATOM 3867 C CA . ALA A 1 494 ? -25.940 -0.453 32.870 1.00 26.14 494 ALA A CA 1
ATOM 3868 C C . ALA A 1 494 ? -24.543 0.031 32.439 1.00 26.14 494 ALA A C 1
ATOM 3870 O O . ALA A 1 494 ? -24.370 0.589 31.353 1.00 26.14 494 ALA A O 1
ATOM 3871 N N . ASP A 1 495 ? -23.564 -0.247 33.300 1.00 25.06 495 ASP A N 1
ATOM 3872 C CA . ASP A 1 495 ? -22.129 0.028 33.195 1.00 25.06 495 ASP A CA 1
ATOM 3873 C C . ASP A 1 495 ? -21.425 -0.682 32.032 1.00 25.06 495 ASP A C 1
ATOM 3875 O O . ASP A 1 495 ? -21.492 -1.906 31.957 1.00 25.06 495 ASP A O 1
ATOM 3879 N N . ILE A 1 496 ? -20.640 0.065 31.232 1.00 26.33 496 ILE A N 1
ATOM 3880 C CA . ILE A 1 496 ? -19.360 -0.377 30.627 1.00 26.33 496 ILE A CA 1
ATOM 3881 C C . ILE A 1 496 ? -18.448 0.856 30.423 1.00 26.33 496 ILE A C 1
ATOM 3883 O O . ILE A 1 496 ? -18.728 1.727 29.598 1.00 26.33 496 ILE A O 1
ATOM 3887 N N . THR A 1 497 ? -17.317 0.918 31.137 1.00 27.48 497 THR A N 1
ATOM 3888 C CA . THR A 1 497 ? -16.314 2.004 31.095 1.00 27.48 497 THR A CA 1
ATOM 3889 C C . THR A 1 497 ? -15.002 1.567 30.421 1.00 27.48 497 THR A C 1
ATOM 3891 O O . THR A 1 497 ? -14.427 0.534 30.755 1.00 27.48 497 THR A O 1
ATOM 3894 N N . ARG A 1 498 ? -14.463 2.385 29.499 1.00 30.39 498 ARG A N 1
ATOM 3895 C CA . ARG A 1 498 ? -13.031 2.403 29.118 1.00 30.39 498 ARG A CA 1
ATOM 3896 C C . ARG A 1 498 ? -12.584 3.837 28.805 1.00 30.39 498 ARG A C 1
ATOM 3898 O O . ARG A 1 498 ? -13.305 4.590 28.157 1.00 30.39 498 ARG A O 1
ATOM 3905 N N . VAL A 1 499 ? -11.397 4.192 29.296 1.00 32.22 499 VAL A N 1
ATOM 3906 C CA . VAL A 1 499 ? -10.848 5.561 29.374 1.00 32.22 499 VAL A CA 1
ATOM 3907 C C . VAL A 1 499 ? -9.837 5.819 28.256 1.00 32.22 499 VAL A C 1
ATOM 3909 O O . VAL A 1 499 ? -9.048 4.932 27.936 1.00 32.22 499 VAL A O 1
ATOM 3912 N N . TRP A 1 500 ? -9.831 7.039 27.711 1.00 31.94 500 TRP A N 1
ATOM 3913 C CA . TRP A 1 500 ? -8.867 7.542 26.721 1.00 31.94 500 TRP A CA 1
ATOM 3914 C C . TRP A 1 500 ? -8.062 8.702 27.322 1.00 31.94 500 TRP A C 1
ATOM 3916 O O . TRP A 1 500 ? -8.651 9.513 28.033 1.00 31.94 500 TRP A O 1
ATOM 3926 N N . TYR A 1 501 ? -6.759 8.797 27.028 1.00 36.56 501 TYR A N 1
ATOM 3927 C CA . TYR A 1 501 ? -5.893 9.904 27.466 1.00 36.56 501 TYR A CA 1
ATOM 3928 C C . TYR A 1 501 ? -5.050 10.498 26.332 1.00 36.56 501 TYR A C 1
ATOM 3930 O O . TYR A 1 501 ? -4.726 9.786 25.377 1.00 36.56 501 TYR A O 1
ATOM 3938 N N . ASP A 1 502 ? -4.779 11.801 26.509 1.00 31.00 502 ASP A N 1
ATOM 3939 C CA . ASP A 1 502 ? -4.061 12.776 25.666 1.00 31.00 502 ASP A CA 1
ATOM 3940 C C . ASP A 1 502 ? -2.605 12.409 25.328 1.00 31.00 502 ASP A C 1
ATOM 3942 O O . ASP A 1 502 ? -1.903 11.847 26.204 1.00 31.00 502 ASP A O 1
#

Organism: NCBI:txid878477

Sequence (502 aa):
MDVARLVRRSPESAVMLVDMATVKAVATDAEWHPLPQRVSFQQRWNSVQSISLYETDKYWVFDEHFLEHPSWHSKIPHNDVGMGSDANVRVCHVPNIVSPNVFAALVGLGDSGLCLYESRTLRAAVSYTFENGARWFERVQCLISVWGLSLLVFRTCFNHEGEVGQGATSLYQQMDEGVFDPTNKYGVVADWTIAKGVVDLCLEVAEIYGRMRTGELKGYLTFGNAWDLMRSIIPIALLAFHSHRLLHLLVVLIYWMRILESVILSEWIGCALLPLQKLLIGLMPALAFTVFCFGALTHAMYTVQVTADHLWPTTVFHTFATLITQGLPADEPNDGLELLVLYGGVLFFSIFVLNIFIGVIDEEYKNEKEQSHLKFVGLRASSCLTYLLRVRVIPCLLSSKAACGAACVALLVSAGLQTAAICGARLPGHLQLLAFQVCQLIIFLAPFQRDDGPWTDRFAPSGEVFRGSGYLAVNAEEEPVRRGFTGPRALVDADITRVWYD

pLDDT: mean 78.19, std 22.23, range [25.06, 98.38]

Foldseek 3Di:
DPLLVCLQPPVPVSLVVQLVLQAQDDDPDAPDDDDFQKWKWADDPPDPDIDTDGDDDPVHDDDPPPDPDPPCVVVPDSPPDDGIDMFGFTDGDDPPLLALSNLLSQLVCPPVNLVSCVRPVNLLSLVVLCVQFLLLLLVLLLVLLVVLLVLLVVLVVVVVVVPVVPDPVVVVVVLQVFSQDCVDLSVLSLLLLLLVLVLLQVLLVLLCVLCVVVVNNVSCPDPVNVVSNVLSVLSNCCVVCRRDPVSSVVSSVSSVVSNVLSLLNPLVSQLVCVLVVCVVVLCVVLVVVLVVLLVVLLVVLCVVPPDPPDDSVVSSVQSCCCLPVVDDDPDDDPDPSNNCSSVVSNCCRVVPSVVVSVVSSVVSSVVCSVSSNSVSSSSSSVSSSSRLSSLLRQDQPDELVVLVVLLVVLVVVSVVQVVCSNVVNHDDSVVSSVSSSVSSSSNSCSSSNYCPDPSNPSDPDPPDDDPDPDPPPPPPPDDDDDDDDDDDDDDDDDDDDDGTGD

Radius of gyration: 30.9 Å; chains: 1; bounding box: 73×60×100 Å

Secondary structure (DSSP, 8-state):
--HHHHHHH-HHHHHHHHHHT-EEP----SSS----SEEEEEE-TTSS-EEEEE---TT----GGG----TTGGGS-TTS--S-EEEEPEE---TTSSSHHHHHHHHHTGGGGGGGGGSHHHHHHHHHHIIIIIHHHHHHHHHHHHHHHHHHHHHHHHHHHHHTTS-HHHHHHHHHS-TT-TTSTTHHHHHHHHHHHHHHHHHHHHHHHHHHHHT-GGGG-SHHHHHHHHHHHHHHHTTT-TT-HHHHHHHHHHHHHHHHHGGGG-HHHHHHHHHHHHHHHHTHHHHHHHHHHHHHHHHHHHHHS--TT--HHHHHHHHHHHHHS----SS--SSHHHHHHHHHHHHHIIIIIHHHHHHHHHHHHHHHHHHHHHHHHHHHHHHHHHHHHHHTTS---S-HHHHHHHHHHHHHHHHHHHHHHHTT----HHHHHHHHHHHHHHHHHGGG--SSSTT--TT--TT------S----------------------PPP-------